Protein AF-0000000085282602 (afdb_homodimer)

Solvent-accessible surface area (backbone atoms only — not comparable to full-atom values): 35270 Å² total; per-residue (Å²): 131,86,87,46,71,57,57,51,51,51,45,49,50,40,38,51,53,19,45,54,51,12,48,53,38,29,76,70,67,74,41,60,41,66,62,37,20,52,52,41,25,52,49,50,42,48,51,49,54,52,49,66,64,36,63,48,91,44,68,67,40,26,33,40,34,30,34,17,44,46,43,70,30,33,54,39,44,49,52,42,34,74,67,36,25,28,26,37,34,19,10,66,45,53,84,35,73,35,34,48,48,46,63,70,74,33,58,92,48,44,42,83,30,56,32,41,54,72,36,67,69,35,41,51,51,39,50,51,51,51,58,67,71,40,60,89,90,58,36,29,35,29,40,34,42,52,42,67,63,70,48,72,39,48,71,79,54,50,48,72,71,61,46,47,51,24,31,42,40,39,32,53,8,40,48,51,46,48,56,70,45,41,66,36,22,46,64,44,41,16,31,40,36,38,56,44,25,47,43,29,60,37,56,40,66,32,33,24,43,31,12,26,19,22,12,14,34,48,24,33,45,49,7,49,27,57,61,29,46,88,56,54,26,48,44,27,36,37,25,41,48,65,44,37,51,44,32,77,74,54,74,53,66,69,53,44,54,51,51,49,48,52,39,58,66,70,48,55,70,67,54,47,64,71,58,38,69,66,48,51,50,50,53,46,48,48,59,46,45,52,35,69,70,15,36,54,76,57,61,56,52,48,50,45,51,48,43,58,71,29,29,68,60,50,59,58,64,41,56,40,55,56,71,70,57,50,51,52,44,47,37,45,53,72,42,58,64,69,57,34,50,50,51,53,53,51,50,50,51,56,53,48,52,50,72,75,93,132,88,86,44,70,57,56,50,52,50,46,49,50,41,38,52,53,18,44,54,52,12,47,52,37,29,75,71,68,75,39,59,42,67,62,37,21,52,53,42,23,53,50,48,43,48,50,49,54,52,48,64,65,35,63,48,89,44,68,67,40,27,34,41,35,32,36,18,43,45,43,70,30,33,54,40,44,48,53,43,36,74,67,36,26,28,27,37,34,19,9,67,45,52,84,35,72,35,32,48,49,47,64,70,73,35,58,94,50,44,42,80,30,56,30,41,54,73,36,66,69,35,42,50,51,40,50,52,52,50,58,68,73,40,61,90,86,58,36,29,34,28,39,34,42,53,42,67,65,70,48,74,38,47,70,78,54,49,48,71,72,61,45,47,51,23,31,42,40,39,32,53,8,40,48,51,46,47,55,71,45,42,66,36,22,46,64,44,40,16,32,39,38,38,56,46,26,45,43,29,60,36,56,41,66,34,33,24,42,31,12,25,20,22,11,15,35,48,24,33,45,49,7,48,26,56,60,29,45,88,56,53,25,47,43,27,35,36,25,40,47,64,43,38,52,42,32,78,72,54,74,52,65,68,51,44,54,50,50,48,49,51,38,56,66,70,48,55,70,68,54,48,63,72,58,36,69,66,47,53,51,50,53,45,50,48,59,48,46,53,36,68,70,14,37,53,75,55,62,56,52,48,50,46,52,48,44,58,71,29,28,68,61,50,59,60,66,40,57,40,54,55,69,70,56,50,53,53,42,48,37,44,52,72,42,59,64,70,57,33,51,50,51,54,52,51,51,50,52,56,52,49,53,50,72,75,94

Sequence (714 aa):
MLWTIDKVVRLMFWGGVSALLATVLSVLGIMSCVLAFTTLWLFTASMYMYTANMKEPVVGKAVVVTGCDSGFGNTLALHLDKLGFKVFAACLHAEGEGAQHLRQEGSINLHVLQMDVTKQDQVDKAAEEVKRLLPKGCGVWGLVNNAGVCTLGPVEWVSLESFRRDPEVNIFGLIAVTKTFLPLVRRAKGRVVNVASVAGRMSARFMGPYCISKYAVEGFSDALRQEMYPFGVDVCILEPGNFANGTFLFATDEKVEQEVETLWAALDDQRKEDYGQLYCKKVEGFKKNFRRKGAKDISPVINAFTEALTQTHPQDRYCPMEPRMYAVAFISNHFPAWVYDGVVRLLAVLLLKKDEVMLWTIDKVVRLMFWGGVSALLATVLSVLGIMSCVLAFTTLWLFTASMYMYTANMKEPVVGKAVVVTGCDSGFGNTLALHLDKLGFKVFAACLHAEGEGAQHLRQEGSINLHVLQMDVTKQDQVDKAAEEVKRLLPKGCGVWGLVNNAGVCTLGPVEWVSLESFRRDPEVNIFGLIAVTKTFLPLVRRAKGRVVNVASVAGRMSARFMGPYCISKYAVEGFSDALRQEMYPFGVDVCILEPGNFANGTFLFATDEKVEQEVETLWAALDDQRKEDYGQLYCKKVEGFKKNFRRKGAKDISPVINAFTEALTQTHPQDRYCPMEPRMYAVAFISNHFPAWVYDGVVRLLAVLLLKKDEV

Structure (mmCIF, N/CA/C/O backbone):
data_AF-0000000085282602-model_v1
#
loop_
_entity.id
_entity.type
_entity.pdbx_description
1 polymer 'Uncharacterized protein'
#
loop_
_atom_site.group_PDB
_atom_site.id
_atom_site.type_symbol
_atom_site.label_atom_id
_atom_site.label_alt_id
_atom_site.label_comp_id
_atom_site.label_asym_id
_atom_site.label_entity_id
_atom_site.label_seq_id
_atom_site.pdbx_PDB_ins_code
_atom_site.Cartn_x
_atom_site.Cartn_y
_atom_site.Cartn_z
_atom_site.occupancy
_atom_site.B_iso_or_equiv
_atom_site.auth_seq_id
_atom_site.auth_comp_id
_atom_site.auth_asym_id
_atom_site.auth_atom_id
_atom_site.pdbx_PDB_model_num
ATOM 1 N N . MET A 1 1 ? -10.195 -19.078 -25.391 1 59.94 1 MET A N 1
ATOM 2 C CA . MET A 1 1 ? -9.633 -18 -24.594 1 59.94 1 MET A CA 1
ATOM 3 C C . MET A 1 1 ? -10.727 -17.219 -23.891 1 59.94 1 MET A C 1
ATOM 5 O O . MET A 1 1 ? -11.758 -16.891 -24.484 1 59.94 1 MET A O 1
ATOM 9 N N . LEU A 1 2 ? -10.562 -17.203 -22.578 1 76.12 2 LEU A N 1
ATOM 10 C CA . LEU A 1 2 ? -11.57 -16.453 -21.828 1 76.12 2 LEU A CA 1
ATOM 11 C C . LEU A 1 2 ? -11.344 -14.961 -21.953 1 76.12 2 LEU A C 1
ATOM 13 O O . LEU A 1 2 ? -10.219 -14.477 -21.781 1 76.12 2 LEU A O 1
ATOM 17 N N . TRP A 1 3 ? -12.32 -14.289 -22.531 1 81.19 3 TRP A N 1
ATOM 18 C CA . TRP A 1 3 ? -12.281 -12.836 -22.656 1 81.19 3 TRP A CA 1
ATOM 19 C C . TRP A 1 3 ? -12.555 -12.164 -21.312 1 81.19 3 TRP A C 1
ATOM 21 O O . TRP A 1 3 ? -13.516 -12.508 -20.625 1 81.19 3 TRP A O 1
ATOM 31 N N . THR A 1 4 ? -11.539 -11.43 -20.875 1 83.38 4 THR A N 1
ATOM 32 C CA . THR A 1 4 ? -11.664 -10.711 -19.609 1 83.38 4 THR A CA 1
ATOM 33 C C . THR A 1 4 ? -11.508 -9.211 -19.812 1 83.38 4 THR A C 1
ATOM 35 O O . THR A 1 4 ? -10.961 -8.773 -20.844 1 83.38 4 THR A O 1
ATOM 38 N N . ILE A 1 5 ? -12.047 -8.453 -18.938 1 82.81 5 ILE A N 1
ATOM 39 C CA . ILE A 1 5 ? -11.891 -7.008 -18.984 1 82.81 5 ILE A CA 1
ATOM 40 C C . ILE A 1 5 ? -10.414 -6.645 -18.953 1 82.81 5 ILE A C 1
ATOM 42 O O . ILE A 1 5 ? -9.984 -5.684 -19.609 1 82.81 5 ILE A O 1
ATOM 46 N N . ASP A 1 6 ? -9.68 -7.387 -18.266 1 84.56 6 ASP A N 1
ATOM 47 C CA . ASP A 1 6 ? -8.234 -7.184 -18.188 1 84.56 6 ASP A CA 1
ATOM 48 C C . ASP A 1 6 ? -7.598 -7.219 -19.578 1 84.56 6 ASP A C 1
ATOM 50 O O . ASP A 1 6 ? -6.734 -6.398 -19.891 1 84.56 6 ASP A O 1
ATOM 54 N N . LYS A 1 7 ? -7.98 -8.125 -20.344 1 87.44 7 LYS A N 1
ATOM 55 C CA . LYS A 1 7 ? -7.438 -8.25 -21.703 1 87.44 7 LYS A CA 1
ATOM 56 C C . LYS A 1 7 ? -7.855 -7.074 -22.578 1 87.44 7 LYS A C 1
ATOM 58 O O . LYS A 1 7 ? -7.07 -6.598 -23.391 1 87.44 7 LYS A O 1
ATOM 63 N N . VAL A 1 8 ? -9.062 -6.641 -22.312 1 87 8 VAL A N 1
ATOM 64 C CA . VAL A 1 8 ? -9.547 -5.484 -23.062 1 87 8 VAL A CA 1
ATOM 65 C C . VAL A 1 8 ? -8.711 -4.258 -22.719 1 87 8 VAL A C 1
ATOM 67 O O . VAL A 1 8 ? -8.289 -3.516 -23.609 1 87 8 VAL A O 1
ATOM 70 N N . VAL A 1 9 ? -8.461 -4.148 -21.516 1 82.94 9 VAL A N 1
ATOM 71 C CA . VAL A 1 9 ? -7.703 -2.992 -21.047 1 82.94 9 VAL A CA 1
ATOM 72 C C . VAL A 1 9 ? -6.285 -3.047 -21.609 1 82.94 9 VAL A C 1
ATOM 74 O O . VAL A 1 9 ? -5.727 -2.02 -22 1 82.94 9 VAL A O 1
ATOM 77 N N . ARG A 1 10 ? -5.742 -4.145 -21.703 1 86.94 10 ARG A N 1
ATOM 78 C CA . ARG A 1 10 ? -4.398 -4.289 -22.25 1 86.94 10 ARG A CA 1
ATOM 79 C C . ARG A 1 10 ? -4.375 -3.992 -23.75 1 86.94 10 ARG A C 1
ATOM 81 O O . ARG A 1 10 ? -3.432 -3.381 -24.25 1 86.94 10 ARG A O 1
ATOM 88 N N . LEU A 1 11 ? -5.375 -4.445 -24.391 1 91.19 11 LEU A N 1
ATOM 89 C CA . LEU A 1 11 ? -5.492 -4.141 -25.812 1 91.19 11 LEU A CA 1
ATOM 90 C C . LEU A 1 11 ? -5.629 -2.641 -26.031 1 91.19 11 LEU A C 1
ATOM 92 O O . LEU A 1 11 ? -5.031 -2.09 -26.969 1 91.19 11 LEU A O 1
ATOM 96 N N . MET A 1 12 ? -6.371 -2.051 -25.203 1 87.56 12 MET A N 1
ATOM 97 C CA . MET A 1 12 ? -6.531 -0.602 -25.281 1 87.56 12 MET A CA 1
ATOM 98 C C . MET A 1 12 ? -5.215 0.11 -25 1 87.56 12 MET A C 1
ATOM 100 O O . MET A 1 12 ? -4.895 1.116 -25.625 1 87.56 12 MET A O 1
ATOM 104 N N . PHE A 1 13 ? -4.52 -0.389 -24.047 1 86.94 13 PHE A N 1
ATOM 105 C CA . PHE A 1 13 ? -3.205 0.162 -23.734 1 86.94 13 PHE A CA 1
ATOM 106 C C . PHE A 1 13 ? -2.297 0.114 -24.953 1 86.94 13 PHE A C 1
ATOM 108 O O . PHE A 1 13 ? -1.677 1.117 -25.312 1 86.94 13 PHE A O 1
ATOM 115 N N . TRP A 1 14 ? -2.27 -0.979 -25.641 1 91.88 14 TRP A N 1
ATOM 116 C CA . TRP A 1 14 ? -1.443 -1.127 -26.844 1 91.88 14 TRP A CA 1
ATOM 117 C C . TRP A 1 14 ? -1.967 -0.253 -27.984 1 91.88 14 TRP A C 1
ATOM 119 O O . TRP A 1 14 ? -1.192 0.218 -28.812 1 91.88 14 TRP A O 1
ATOM 129 N N . GLY A 1 15 ? -3.242 -0.102 -27.938 1 93.25 15 GLY A N 1
ATOM 130 C CA . GLY A 1 15 ? -3.807 0.868 -28.859 1 93.25 15 GLY A CA 1
ATOM 131 C C . GLY A 1 15 ? -3.295 2.277 -28.641 1 93.25 15 GLY A C 1
ATOM 132 O O . GLY A 1 15 ? -2.938 2.975 -29.578 1 93.25 15 GLY A O 1
ATOM 133 N N . GLY A 1 16 ? -3.221 2.631 -27.359 1 89.88 16 GLY A N 1
ATOM 134 C CA . GLY A 1 16 ? -2.686 3.938 -27.016 1 89.88 16 GLY A CA 1
ATOM 135 C C . GLY A 1 16 ? -1.227 4.105 -27.391 1 89.88 16 GLY A C 1
ATOM 136 O O . GLY A 1 16 ? -0.839 5.133 -27.953 1 89.88 16 GLY A O 1
ATOM 137 N N . VAL A 1 17 ? -0.509 3.139 -27.125 1 90 17 VAL A N 1
ATOM 138 C CA . VAL A 1 17 ? 0.91 3.158 -27.453 1 90 17 VAL A CA 1
ATOM 139 C C . VAL A 1 17 ? 1.075 3.254 -28.969 1 90 17 VAL A C 1
ATOM 141 O O . VAL A 1 17 ? 1.899 4.027 -29.469 1 90 17 VAL A O 1
ATOM 144 N N . SER A 1 18 ? 0.29 2.521 -29.703 1 94.62 18 SER A N 1
ATOM 145 C CA . SER A 1 18 ? 0.328 2.527 -31.172 1 94.62 18 SER A CA 1
ATOM 146 C C . SER A 1 18 ? -0.074 3.889 -31.719 1 94.62 18 SER A C 1
ATOM 148 O O . SER A 1 18 ? 0.499 4.355 -32.719 1 94.62 18 SER A O 1
ATOM 150 N N . ALA A 1 19 ? -1.018 4.438 -31.109 1 93 19 ALA A N 1
ATOM 151 C CA . ALA A 1 19 ? -1.469 5.754 -31.547 1 93 19 ALA A CA 1
ATOM 152 C C . ALA A 1 19 ? -0.372 6.801 -31.359 1 93 19 ALA A C 1
ATOM 154 O O . ALA A 1 19 ? -0.155 7.645 -32.25 1 93 19 ALA A O 1
ATOM 155 N N . LEU A 1 20 ? 0.308 6.773 -30.266 1 90.88 20 LEU A N 1
ATOM 156 C CA . LEU A 1 20 ? 1.396 7.707 -29.984 1 90.88 20 LEU A CA 1
ATOM 157 C C . LEU A 1 20 ? 2.533 7.527 -30.984 1 90.88 20 LEU A C 1
ATOM 159 O O . LEU A 1 20 ? 3.043 8.508 -31.531 1 90.88 20 LEU A O 1
ATOM 163 N N . LEU A 1 21 ? 2.891 6.328 -31.172 1 93.56 21 LEU A N 1
ATOM 164 C CA . LEU A 1 21 ? 3.967 6.039 -32.125 1 93.56 21 LEU A CA 1
ATOM 165 C C . LEU A 1 21 ? 3.574 6.438 -33.531 1 93.56 21 LEU A C 1
ATOM 167 O O . LEU A 1 21 ? 4.406 6.934 -34.312 1 93.56 21 LEU A O 1
ATOM 171 N N . ALA A 1 22 ? 2.357 6.172 -33.875 1 95.31 22 ALA A N 1
ATOM 172 C CA . ALA A 1 22 ? 1.849 6.547 -35.188 1 95.31 22 ALA A CA 1
ATOM 173 C C . ALA A 1 22 ? 1.921 8.055 -35.375 1 95.31 22 ALA A C 1
ATOM 175 O O . ALA A 1 22 ? 2.25 8.523 -36.469 1 95.31 22 ALA A O 1
ATOM 176 N N . THR A 1 23 ? 1.625 8.789 -34.344 1 92.06 23 THR A N 1
ATOM 177 C CA . THR A 1 23 ? 1.7 10.242 -34.406 1 92.06 23 THR A CA 1
ATOM 178 C C . THR A 1 23 ? 3.141 10.703 -34.625 1 92.06 23 THR A C 1
ATOM 180 O O . THR A 1 23 ? 3.396 11.594 -35.438 1 92.06 23 THR A O 1
ATOM 183 N N . VAL A 1 24 ? 4.012 10.102 -33.906 1 93.12 24 VAL A N 1
ATOM 184 C CA . VAL A 1 24 ? 5.422 10.445 -34.062 1 93.12 24 VAL A CA 1
ATOM 185 C C . VAL A 1 24 ? 5.891 10.148 -35.469 1 93.12 24 VAL A C 1
ATOM 187 O O . VAL A 1 24 ? 6.555 10.977 -36.094 1 93.12 24 VAL A O 1
ATOM 190 N N . LEU A 1 25 ? 5.547 9.023 -35.969 1 94.81 25 LEU A N 1
ATOM 191 C CA . LEU A 1 25 ? 5.945 8.617 -37.312 1 94.81 25 LEU A CA 1
ATOM 192 C C . LEU A 1 25 ? 5.34 9.547 -38.375 1 94.81 25 LEU A C 1
ATOM 194 O O . LEU A 1 25 ? 5.98 9.852 -39.375 1 94.81 25 LEU A O 1
ATOM 198 N N . SER A 1 26 ? 4.191 9.953 -38.094 1 94.06 26 SER A N 1
ATOM 199 C CA . SER A 1 26 ? 3.506 10.852 -39.031 1 94.06 26 SER A CA 1
ATOM 200 C C . SER A 1 26 ? 4.145 12.234 -39.031 1 94.06 26 SER A C 1
ATOM 202 O O . SER A 1 26 ? 4.355 12.828 -40.094 1 94.06 26 SER A O 1
ATOM 204 N N . VAL A 1 27 ? 4.469 12.742 -37.906 1 92.19 27 VAL A N 1
ATOM 205 C CA . VAL A 1 27 ? 5.09 14.055 -37.781 1 92.19 27 VAL A CA 1
ATOM 206 C C . VAL A 1 27 ? 6.461 14.047 -38.438 1 92.19 27 VAL A C 1
ATOM 208 O O . VAL A 1 27 ? 6.879 15.047 -39.031 1 92.19 27 VAL A O 1
ATOM 211 N N . LEU A 1 28 ? 7.055 12.938 -38.406 1 94.88 28 LEU A N 1
ATOM 212 C CA . LEU A 1 28 ? 8.367 12.789 -39.031 1 94.88 28 LEU A CA 1
ATOM 213 C C . LEU A 1 28 ? 8.227 12.555 -40.531 1 94.88 28 LEU A C 1
ATOM 215 O O . LEU A 1 28 ? 9.227 12.5 -41.25 1 94.88 28 LEU A O 1
ATOM 219 N N . GLY A 1 29 ? 7.062 12.352 -41.062 1 93.25 29 GLY A N 1
ATOM 220 C CA . GLY A 1 29 ? 6.793 12.195 -42.5 1 93.25 29 GLY A CA 1
ATOM 221 C C . GLY A 1 29 ? 7.051 10.789 -43 1 93.25 29 GLY A C 1
ATOM 222 O O . GLY A 1 29 ? 7.242 10.578 -44.188 1 93.25 29 GLY A O 1
ATOM 223 N N . ILE A 1 30 ? 7.027 9.875 -42.125 1 93.69 30 ILE A N 1
ATOM 224 C CA . ILE A 1 30 ? 7.391 8.508 -42.5 1 93.69 30 ILE A CA 1
ATOM 225 C C . ILE A 1 30 ? 6.164 7.77 -43 1 93.69 30 ILE A C 1
ATOM 227 O O . ILE A 1 30 ? 6.25 7.016 -44 1 93.69 30 ILE A O 1
ATOM 231 N N . MET A 1 31 ? 5 7.914 -42.406 1 92.19 31 MET A N 1
ATOM 232 C CA . MET A 1 31 ? 3.773 7.188 -42.719 1 92.19 31 MET A CA 1
ATOM 233 C C . MET A 1 31 ? 2.545 7.977 -42.281 1 92.19 31 MET A C 1
ATOM 235 O O . MET A 1 31 ? 2.607 8.75 -41.312 1 92.19 31 MET A O 1
ATOM 239 N N . SER A 1 32 ? 1.525 7.746 -43.094 1 95.31 32 SER A N 1
ATOM 240 C CA . SER A 1 32 ? 0.297 8.391 -42.625 1 95.31 32 SER A CA 1
ATOM 241 C C . SER A 1 32 ? -0.124 7.859 -41.281 1 95.31 32 SER A C 1
ATOM 243 O O . SER A 1 32 ? 0.089 6.688 -40.969 1 95.31 32 SER A O 1
ATOM 245 N N . CYS A 1 33 ? -0.684 8.672 -40.406 1 93.81 33 CYS A N 1
ATOM 246 C CA . CYS A 1 33 ? -1.033 8.359 -39.031 1 93.81 33 CYS A CA 1
ATOM 247 C C . CYS A 1 33 ? -2.002 7.184 -38.969 1 93.81 3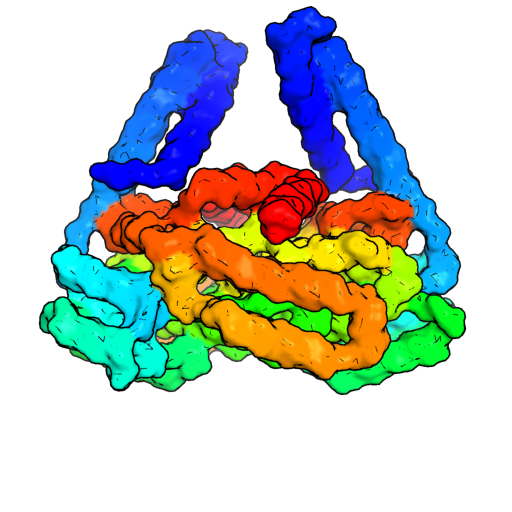3 CYS A C 1
ATOM 249 O O . CYS A 1 33 ? -1.852 6.297 -38.125 1 93.81 33 CYS A O 1
ATOM 251 N N . VAL A 1 34 ? -2.949 7.145 -39.875 1 94.69 34 VAL A N 1
ATOM 252 C CA . VAL A 1 34 ? -3.986 6.117 -39.875 1 94.69 34 VAL A CA 1
ATOM 253 C C . VAL A 1 34 ? -3.373 4.762 -40.219 1 94.69 34 VAL A C 1
ATOM 255 O O . VAL A 1 34 ? -3.654 3.762 -39.562 1 94.69 34 VAL A O 1
ATOM 258 N N . LEU A 1 35 ? -2.611 4.758 -41.25 1 96.12 35 LEU A N 1
ATOM 259 C CA . LEU A 1 35 ? -1.972 3.512 -41.688 1 96.12 35 LEU A CA 1
ATOM 260 C C . LEU A 1 35 ? -1.01 3.016 -40.594 1 96.12 35 LEU A C 1
ATOM 262 O O . LEU A 1 35 ? -0.965 1.818 -40.312 1 96.12 35 LEU A O 1
ATOM 266 N N . ALA A 1 36 ? -0.242 3.93 -40.031 1 96.62 36 ALA A N 1
ATOM 267 C CA . ALA A 1 36 ? 0.705 3.566 -39 1 96.62 36 ALA A CA 1
ATOM 268 C C . ALA A 1 36 ? -0.02 3.027 -37.75 1 96.62 36 ALA A C 1
ATOM 270 O O . ALA A 1 36 ? 0.386 2.014 -37.188 1 96.62 36 ALA A O 1
ATOM 271 N N . PHE A 1 37 ? -1.088 3.66 -37.344 1 97.19 37 PHE A N 1
ATOM 272 C CA . PHE A 1 37 ? -1.839 3.244 -36.156 1 97.19 37 PHE A CA 1
ATOM 273 C C . PHE A 1 37 ? -2.428 1.853 -36.344 1 97.19 37 PHE A C 1
ATOM 275 O O . PHE A 1 37 ? -2.266 0.979 -35.5 1 97.19 37 PHE A O 1
ATOM 282 N N . THR A 1 38 ? -3.066 1.678 -37.5 1 97.25 38 THR A N 1
ATOM 283 C CA . THR A 1 38 ? -3.738 0.407 -37.719 1 97.25 38 THR A CA 1
ATOM 284 C C . THR A 1 38 ? -2.729 -0.736 -37.781 1 97.25 38 THR A C 1
ATOM 286 O O . THR A 1 38 ? -2.963 -1.809 -37.25 1 97.25 38 THR A O 1
ATOM 289 N N . THR A 1 39 ? -1.638 -0.525 -38.469 1 96.88 39 THR A N 1
ATOM 290 C CA . THR A 1 39 ? -0.616 -1.558 -38.594 1 96.88 39 THR A CA 1
ATOM 291 C C . THR A 1 39 ? 0.029 -1.863 -37.25 1 96.88 39 THR A C 1
ATOM 293 O O . THR A 1 39 ? 0.198 -3.029 -36.875 1 96.88 39 THR A O 1
ATOM 296 N N . LEU A 1 40 ? 0.329 -0.812 -36.531 1 97.12 40 LEU A N 1
ATOM 297 C CA . LEU A 1 40 ? 1 -0.988 -35.25 1 97.12 40 LEU A CA 1
ATOM 298 C C . LEU A 1 40 ? 0.065 -1.629 -34.219 1 97.12 40 LEU A C 1
ATOM 300 O O . LEU A 1 40 ? 0.475 -2.514 -33.469 1 97.12 40 LEU A O 1
ATOM 304 N N . TRP A 1 41 ? -1.14 -1.17 -34.219 1 97.44 41 TRP A N 1
ATOM 305 C CA . TRP A 1 41 ? -2.07 -1.714 -33.219 1 97.44 41 TRP A CA 1
ATOM 306 C C . TRP A 1 41 ? -2.414 -3.166 -33.531 1 97.44 41 TRP A C 1
ATOM 308 O O . TRP A 1 41 ? -2.549 -3.992 -32.656 1 97.44 41 TRP A O 1
ATOM 318 N N . LEU A 1 42 ? -2.617 -3.447 -34.812 1 97.38 42 LEU A N 1
ATOM 319 C CA . LEU A 1 42 ? -2.869 -4.832 -35.219 1 97.38 42 LEU A CA 1
ATOM 320 C C . LEU A 1 42 ? -1.7 -5.727 -34.812 1 97.38 42 LEU A C 1
ATOM 322 O O . LEU A 1 42 ? -1.903 -6.848 -34.344 1 97.38 42 LEU A O 1
ATOM 326 N N . PHE A 1 43 ? -0.576 -5.262 -35.031 1 97.12 43 PHE A N 1
ATOM 327 C CA . PHE A 1 43 ? 0.619 -6.035 -34.688 1 97.12 43 PHE A CA 1
ATOM 328 C C . PHE A 1 43 ? 0.734 -6.242 -33.188 1 97.12 43 PHE A C 1
ATOM 330 O O . PHE A 1 43 ? 0.911 -7.371 -32.719 1 97.12 43 PHE A O 1
ATOM 337 N N . THR A 1 44 ? 0.615 -5.141 -32.438 1 95.19 44 THR A N 1
ATOM 338 C CA . THR A 1 44 ? 0.787 -5.234 -30.984 1 95.19 44 THR A CA 1
ATOM 339 C C . THR A 1 44 ? -0.35 -6.035 -30.344 1 95.19 44 THR A C 1
ATOM 341 O O . THR A 1 44 ? -0.128 -6.816 -29.422 1 95.19 44 THR A O 1
ATOM 344 N N . ALA A 1 45 ? -1.499 -5.828 -30.812 1 94.94 45 ALA A N 1
ATOM 345 C CA . ALA A 1 45 ? -2.65 -6.578 -30.312 1 94.94 45 ALA A CA 1
ATOM 346 C C . ALA A 1 45 ? -2.494 -8.07 -30.578 1 94.94 45 ALA A C 1
ATOM 348 O O . ALA A 1 45 ? -2.775 -8.898 -29.719 1 94.94 45 ALA A O 1
ATOM 349 N N . SER A 1 46 ? -2.07 -8.391 -31.797 1 95.31 46 SER A N 1
ATOM 350 C CA . SER A 1 46 ? -1.872 -9.789 -32.156 1 95.31 46 SER A CA 1
ATOM 351 C C . SER A 1 46 ? -0.776 -10.43 -31.328 1 95.31 46 SER A C 1
ATOM 353 O O . SER A 1 46 ? -0.907 -11.578 -30.906 1 95.31 46 SER A O 1
ATOM 355 N N . MET A 1 47 ? 0.214 -9.742 -31.141 1 94.19 47 MET A N 1
ATOM 356 C CA . MET A 1 47 ? 1.312 -10.25 -30.328 1 94.19 47 MET A CA 1
ATOM 357 C C . MET A 1 47 ? 0.858 -10.484 -28.891 1 94.19 47 MET A C 1
ATOM 359 O O . MET A 1 47 ? 1.229 -11.477 -28.266 1 94.19 47 MET A O 1
ATOM 363 N N . TYR A 1 48 ? 0.121 -9.555 -28.359 1 91.88 48 TYR A N 1
ATOM 364 C CA . TYR A 1 48 ? -0.398 -9.695 -27 1 91.88 48 TYR A CA 1
ATOM 365 C C . TYR A 1 48 ? -1.312 -10.906 -26.891 1 91.88 48 TYR A C 1
ATOM 367 O O . TYR A 1 48 ? -1.166 -11.719 -25.969 1 91.88 48 TYR A O 1
ATOM 375 N N . MET A 1 49 ? -2.201 -11.031 -27.828 1 91.69 49 MET A N 1
ATOM 376 C CA . MET A 1 49 ? -3.148 -12.141 -27.781 1 91.69 49 MET A CA 1
ATOM 377 C C . MET A 1 49 ? -2.43 -13.477 -27.938 1 91.69 49 MET A C 1
ATOM 379 O O . MET A 1 49 ? -2.811 -14.469 -27.297 1 91.69 49 MET A O 1
ATOM 383 N N . TYR A 1 50 ? -1.456 -13.453 -28.734 1 93 50 TYR A N 1
ATOM 384 C CA . TYR A 1 50 ? -0.674 -14.664 -28.938 1 93 50 TYR A CA 1
ATOM 385 C C . TYR A 1 50 ? 0.026 -15.078 -27.656 1 93 50 TYR A C 1
ATOM 387 O O . TYR A 1 50 ? -0.103 -16.219 -27.203 1 93 50 TYR A O 1
ATOM 395 N N . THR A 1 51 ? 0.679 -14.172 -27.031 1 91.44 51 THR A N 1
ATOM 396 C CA . THR A 1 51 ? 1.439 -14.469 -25.828 1 91.44 51 THR A CA 1
ATOM 397 C C . THR A 1 51 ? 0.504 -14.789 -24.656 1 91.44 51 THR A C 1
ATOM 399 O O . THR A 1 51 ? 0.801 -15.656 -23.844 1 91.44 51 THR A O 1
ATOM 402 N N . ALA A 1 52 ? -0.556 -14.102 -24.578 1 90.5 52 ALA A N 1
ATOM 403 C CA . ALA A 1 52 ? -1.521 -14.297 -23.5 1 90.5 52 ALA A CA 1
ATOM 404 C C . ALA A 1 52 ? -2.17 -15.672 -23.594 1 90.5 52 ALA A C 1
ATOM 406 O O . ALA A 1 52 ? -2.666 -16.203 -22.594 1 90.5 52 ALA A O 1
ATOM 407 N N . ASN A 1 53 ? -2.117 -16.281 -24.781 1 91.81 53 ASN A N 1
ATOM 408 C CA . ASN A 1 53 ? -2.793 -17.547 -24.969 1 91.81 53 ASN A CA 1
ATOM 409 C C . ASN A 1 53 ? -1.815 -18.719 -24.891 1 91.81 53 ASN A C 1
ATOM 411 O O . ASN A 1 53 ? -2.229 -19.875 -24.891 1 91.81 53 ASN A O 1
ATOM 415 N N . MET A 1 54 ? -0.623 -18.391 -24.812 1 94.69 54 MET A N 1
ATOM 416 C CA . MET A 1 54 ? 0.365 -19.453 -24.641 1 94.69 54 MET A CA 1
ATOM 417 C C . MET A 1 54 ? 0.278 -20.047 -23.234 1 94.69 54 MET A C 1
ATOM 419 O O . MET A 1 54 ? 0.302 -19.328 -22.25 1 94.69 54 MET A O 1
ATOM 423 N N . LYS A 1 55 ? 0.245 -21.422 -23.156 1 95.12 55 LYS A N 1
ATOM 424 C CA . LYS A 1 55 ? 0.091 -22.109 -21.875 1 95.12 55 LYS A CA 1
ATOM 425 C C . LYS A 1 55 ? 1.136 -23.203 -21.703 1 95.12 55 LYS A C 1
ATOM 427 O O . LYS A 1 55 ? 1.592 -23.797 -22.688 1 95.12 55 LYS A O 1
ATOM 432 N N . GLU A 1 56 ? 1.47 -23.438 -20.453 1 93.94 56 GLU A N 1
ATOM 433 C CA . GLU A 1 56 ? 2.359 -24.531 -20.062 1 93.94 56 GLU A CA 1
ATOM 434 C C . GLU A 1 56 ? 1.569 -25.797 -19.75 1 93.94 56 GLU A C 1
ATOM 436 O O . GLU A 1 56 ? 0.449 -25.719 -19.234 1 93.94 56 GLU A O 1
ATOM 441 N N . PRO A 1 57 ? 2.197 -26.953 -20.156 1 94.31 57 PRO A N 1
ATOM 442 C CA . PRO A 1 57 ? 1.584 -28.172 -19.625 1 94.31 57 PRO A CA 1
ATOM 443 C C . PRO A 1 57 ? 1.564 -28.188 -18.094 1 94.31 57 PRO A C 1
ATOM 445 O O . PRO A 1 57 ? 2.533 -27.766 -17.453 1 94.31 57 PRO A O 1
ATOM 448 N N . VAL A 1 58 ? 0.522 -28.672 -17.531 1 93.31 58 VAL A N 1
ATOM 449 C CA . VAL A 1 58 ? 0.366 -28.469 -16.094 1 93.31 58 VAL A CA 1
ATOM 450 C C . VAL A 1 58 ? 0.321 -29.812 -15.375 1 93.31 58 VAL A C 1
ATOM 452 O O . VAL A 1 58 ? 0.494 -29.875 -14.156 1 93.31 58 VAL A O 1
ATOM 455 N N . VAL A 1 59 ? 0.161 -30.859 -16.109 1 92.5 59 VAL A N 1
ATOM 456 C CA . VAL A 1 59 ? -0.034 -32.156 -15.484 1 92.5 59 VAL A CA 1
ATOM 457 C C . VAL A 1 59 ? 1.178 -32.5 -14.617 1 92.5 59 VAL A C 1
ATOM 459 O O . VAL A 1 59 ? 2.314 -32.5 -15.102 1 92.5 59 VAL A O 1
ATOM 462 N N . GLY A 1 60 ? 0.908 -32.75 -13.328 1 92.44 60 GLY A N 1
ATOM 463 C CA . GLY A 1 60 ? 1.941 -33.188 -12.406 1 92.44 60 GLY A CA 1
ATOM 464 C C . GLY A 1 60 ? 2.672 -32.031 -11.734 1 92.44 60 GLY A C 1
ATOM 465 O O . GLY A 1 60 ? 3.406 -32.219 -10.766 1 92.44 60 GLY A O 1
ATOM 466 N N . LYS A 1 61 ? 2.492 -30.844 -12.188 1 97.44 61 LYS A N 1
ATOM 467 C CA . LYS A 1 61 ? 3.119 -29.688 -11.539 1 97.44 61 LYS A CA 1
ATOM 468 C C . LYS A 1 61 ? 2.494 -29.422 -10.18 1 97.44 61 LYS A C 1
ATOM 470 O O . LYS A 1 61 ? 1.274 -29.516 -10.016 1 97.44 61 LYS A O 1
ATOM 475 N N . ALA A 1 62 ? 3.283 -29.141 -9.242 1 98.81 62 ALA A N 1
ATOM 476 C CA . ALA A 1 62 ? 2.83 -28.969 -7.863 1 98.81 62 ALA A CA 1
ATOM 477 C C . ALA A 1 62 ? 2.416 -27.531 -7.594 1 98.81 62 ALA A C 1
ATOM 479 O O . ALA A 1 62 ? 3.109 -26.594 -8 1 98.81 62 ALA A O 1
ATOM 480 N N . VAL A 1 63 ? 1.298 -27.375 -6.938 1 98.94 63 VAL A N 1
ATOM 481 C CA . VAL A 1 63 ? 0.819 -26.047 -6.523 1 98.94 63 VAL A CA 1
ATOM 482 C C . VAL A 1 63 ? 0.422 -26.094 -5.051 1 98.94 63 VAL A C 1
ATOM 484 O O . VAL A 1 63 ? -0.21 -27.047 -4.594 1 98.94 63 VAL A O 1
ATOM 487 N N . VAL A 1 64 ? 0.883 -25.094 -4.273 1 98.94 64 VAL A N 1
ATOM 488 C CA . VAL A 1 64 ? 0.477 -24.906 -2.885 1 98.94 64 VAL A CA 1
ATOM 489 C C . VAL A 1 64 ? -0.48 -23.719 -2.787 1 98.94 64 VAL A C 1
ATOM 491 O O . VAL A 1 64 ? -0.176 -22.625 -3.27 1 98.94 64 VAL A O 1
ATOM 494 N N . VAL A 1 65 ? -1.631 -23.938 -2.209 1 98.94 65 VAL A N 1
ATOM 495 C CA . VAL A 1 65 ? -2.639 -22.891 -2.049 1 98.94 65 VAL A CA 1
ATOM 496 C C . VAL A 1 65 ? -2.963 -22.703 -0.567 1 98.94 65 VAL A C 1
ATOM 498 O O . VAL A 1 65 ? -3.311 -23.672 0.12 1 98.94 65 VAL A O 1
ATOM 501 N N . THR A 1 66 ? -2.828 -21.516 -0.076 1 98.88 66 THR A N 1
ATOM 502 C CA . THR A 1 66 ? -3.213 -21.266 1.309 1 98.88 66 THR A CA 1
ATOM 503 C C . THR A 1 66 ? -4.676 -20.828 1.395 1 98.88 66 THR A C 1
ATOM 505 O O . THR A 1 66 ? -5.234 -20.312 0.429 1 98.88 66 THR A O 1
ATOM 508 N N . GLY A 1 67 ? -5.27 -21.031 2.598 1 97.75 67 GLY A N 1
ATOM 509 C CA . GLY A 1 67 ? -6.633 -20.594 2.838 1 97.75 67 GLY A CA 1
ATOM 510 C C . GLY A 1 67 ? -7.664 -21.406 2.076 1 97.75 67 GLY A C 1
ATOM 511 O O . GLY A 1 67 ? -8.539 -20.844 1.41 1 97.75 67 GLY A O 1
ATOM 512 N N . CYS A 1 68 ? -7.594 -22.688 2.16 1 98.12 68 CYS A N 1
ATOM 513 C CA . CYS A 1 68 ? -8.461 -23.547 1.368 1 98.12 68 CYS A CA 1
ATOM 514 C C . CYS A 1 68 ? -9.656 -24.031 2.189 1 98.12 68 CYS A C 1
ATOM 516 O O . CYS A 1 68 ? -10.367 -24.953 1.785 1 98.12 68 CYS A O 1
ATOM 518 N N . ASP A 1 69 ? -9.898 -23.391 3.348 1 96.12 69 ASP A N 1
ATOM 519 C CA . ASP A 1 69 ? -11.031 -23.781 4.184 1 96.12 69 ASP A CA 1
ATOM 520 C C . ASP A 1 69 ? -12.359 -23.5 3.48 1 96.12 69 ASP A C 1
ATOM 522 O O . ASP A 1 69 ? -13.352 -24.188 3.719 1 96.12 69 ASP A O 1
ATOM 526 N N . SER A 1 70 ? -12.359 -22.422 2.67 1 92.56 70 SER A N 1
ATOM 527 C CA . SER A 1 70 ? -13.57 -21.984 1.987 1 92.56 70 SER A CA 1
ATOM 528 C C . SER A 1 70 ? -13.242 -21.047 0.838 1 92.56 70 SER A C 1
ATOM 530 O O . SER A 1 70 ? -12.078 -20.859 0.486 1 92.56 70 SER A O 1
ATOM 532 N N . GLY A 1 71 ? -14.266 -20.641 0.181 1 92.81 71 GLY A N 1
ATOM 533 C CA . GLY A 1 71 ? -14.172 -19.516 -0.747 1 92.81 71 GLY A CA 1
ATOM 534 C C . GLY A 1 71 ? -13.297 -19.828 -1.953 1 92.81 71 GLY A C 1
ATOM 535 O O . GLY A 1 71 ? -13.438 -20.875 -2.576 1 92.81 71 GLY A O 1
ATOM 536 N N . PHE A 1 72 ? -12.469 -18.844 -2.312 1 96 72 PHE A N 1
ATOM 537 C CA . PHE A 1 72 ? -11.617 -18.938 -3.496 1 96 72 PHE A CA 1
ATOM 538 C C . PHE A 1 72 ? -10.703 -20.156 -3.412 1 96 72 PHE A C 1
ATOM 540 O O . PHE A 1 72 ? -10.586 -20.922 -4.375 1 96 72 PHE A O 1
ATOM 547 N N . GLY A 1 73 ? -10.102 -20.312 -2.211 1 97.69 73 GLY A N 1
ATOM 548 C CA . GLY A 1 73 ? -9.094 -21.344 -2.051 1 97.69 73 GLY A CA 1
ATOM 549 C C . GLY A 1 73 ? -9.641 -22.75 -2.23 1 97.69 73 GLY A C 1
ATOM 550 O O . GLY A 1 73 ? -9.039 -23.578 -2.92 1 97.69 73 GLY A O 1
ATOM 551 N N . ASN A 1 74 ? -10.734 -22.969 -1.585 1 97.62 74 ASN A N 1
ATOM 552 C CA . ASN A 1 74 ? -11.352 -24.281 -1.673 1 97.62 74 ASN A CA 1
ATOM 553 C C . ASN A 1 74 ? -11.742 -24.625 -3.107 1 97.62 74 ASN A C 1
ATOM 555 O O . ASN A 1 74 ? -11.391 -25.688 -3.611 1 97.62 74 ASN A O 1
ATOM 559 N N . THR A 1 75 ? -12.398 -23.719 -3.762 1 97.81 75 THR A N 1
ATOM 560 C CA . THR A 1 75 ? -12.836 -23.891 -5.141 1 97.81 75 THR A CA 1
ATOM 561 C C . THR A 1 75 ? -11.641 -24.031 -6.074 1 97.81 75 THR A C 1
ATOM 563 O O . THR A 1 75 ? -11.633 -24.891 -6.969 1 97.81 75 THR A O 1
ATOM 566 N N . LEU A 1 76 ? -10.648 -23.25 -5.805 1 98.69 76 LEU A N 1
ATOM 567 C CA . LEU A 1 76 ? -9.453 -23.266 -6.637 1 98.69 76 LEU A CA 1
ATOM 568 C C . LEU A 1 76 ? -8.734 -24.609 -6.52 1 98.69 76 LEU A C 1
ATOM 570 O O . LEU A 1 76 ? -8.281 -25.172 -7.52 1 98.69 76 LEU A O 1
ATOM 574 N N . ALA A 1 77 ? -8.586 -25.094 -5.301 1 98.88 77 ALA A N 1
ATOM 575 C CA . ALA A 1 77 ? -7.891 -26.344 -5.074 1 98.88 77 ALA A CA 1
ATOM 576 C C . ALA A 1 77 ? -8.516 -27.484 -5.887 1 98.88 77 ALA A C 1
ATOM 578 O O . ALA A 1 77 ? -7.812 -28.219 -6.574 1 98.88 77 ALA A O 1
ATOM 579 N N . LEU A 1 78 ? -9.797 -27.594 -5.867 1 98.81 78 LEU A N 1
ATOM 580 C CA . LEU A 1 78 ? -10.492 -28.641 -6.602 1 98.81 78 LEU A CA 1
ATOM 581 C C . LEU A 1 78 ? -10.375 -28.422 -8.109 1 98.81 78 LEU A C 1
ATOM 583 O O . LEU A 1 78 ? -10.203 -29.375 -8.867 1 98.81 78 LEU A O 1
ATOM 587 N N . HIS A 1 79 ? -10.508 -27.156 -8.5 1 98.75 79 HIS A N 1
ATOM 588 C CA . HIS A 1 79 ? -10.398 -26.812 -9.914 1 98.75 79 HIS A CA 1
ATOM 589 C C . HIS A 1 79 ? -9.031 -27.203 -10.469 1 98.75 79 HIS A C 1
ATOM 591 O O . HIS A 1 79 ? -8.938 -27.812 -11.539 1 98.75 79 HIS A O 1
ATOM 597 N N . LEU A 1 80 ? -7.969 -26.859 -9.758 1 98.81 80 LEU A N 1
ATOM 598 C CA . LEU A 1 80 ? -6.613 -27.188 -10.188 1 98.81 80 LEU A CA 1
ATOM 599 C C . LEU A 1 80 ? -6.387 -28.703 -10.188 1 98.81 80 LEU A C 1
ATOM 601 O O . LEU A 1 80 ? -5.68 -29.219 -11.047 1 98.81 80 LEU A O 1
ATOM 605 N N . ASP A 1 81 ? -6.953 -29.328 -9.234 1 98.81 81 ASP A N 1
ATOM 606 C CA . ASP A 1 81 ? -6.891 -30.781 -9.172 1 98.81 81 ASP A CA 1
ATOM 607 C C . ASP A 1 81 ? -7.48 -31.406 -10.438 1 98.81 81 ASP A C 1
ATOM 609 O O . ASP A 1 81 ? -6.883 -32.312 -11.023 1 98.81 81 ASP A O 1
ATOM 613 N N . LYS A 1 82 ? -8.586 -30.922 -10.867 1 98.31 82 LYS A N 1
ATOM 614 C CA . LYS A 1 82 ? -9.258 -31.406 -12.07 1 98.31 82 LYS A CA 1
ATOM 615 C C . LYS A 1 82 ? -8.43 -31.141 -13.32 1 98.31 82 LYS A C 1
ATOM 617 O O . LYS A 1 82 ? -8.484 -31.906 -14.289 1 98.31 82 LYS A O 1
ATOM 622 N N . LEU A 1 83 ? -7.637 -30.078 -13.305 1 97.88 83 LEU A N 1
ATOM 623 C CA . LEU A 1 83 ? -6.801 -29.734 -14.445 1 97.88 83 LEU A CA 1
ATOM 624 C C . LEU A 1 83 ? -5.562 -30.625 -14.516 1 97.88 83 LEU A C 1
ATOM 626 O O . LEU A 1 83 ? -4.844 -30.609 -15.516 1 97.88 83 LEU A O 1
ATOM 630 N N . GLY A 1 84 ? -5.262 -31.328 -13.383 1 98 84 GLY A N 1
ATOM 631 C CA . GLY A 1 84 ? -4.172 -32.281 -13.414 1 98 84 GLY A CA 1
ATOM 632 C C . GLY A 1 84 ? -2.988 -31.891 -12.555 1 98 84 GLY A C 1
ATOM 633 O O . GLY A 1 84 ? -1.984 -32.594 -12.5 1 98 84 GLY A O 1
ATOM 634 N N . PHE A 1 85 ? -3.076 -30.797 -11.828 1 98.56 85 PHE A N 1
ATOM 635 C CA . PHE A 1 85 ? -2.01 -30.391 -10.922 1 98.56 85 PHE A CA 1
ATOM 636 C C . PHE A 1 85 ? -1.912 -31.344 -9.742 1 98.56 85 PHE A C 1
ATOM 638 O O . PHE A 1 85 ? -2.893 -32 -9.383 1 98.56 85 PHE A O 1
ATOM 645 N N . LYS A 1 86 ? -0.747 -31.453 -9.18 1 98.62 86 LYS A N 1
ATOM 646 C CA . LYS A 1 86 ? -0.619 -31.922 -7.801 1 98.62 86 LYS A CA 1
ATOM 647 C C . LYS A 1 86 ? -0.869 -30.797 -6.805 1 98.62 86 LYS A C 1
ATOM 649 O O . LYS A 1 86 ? -0.035 -29.906 -6.652 1 98.62 86 LYS A O 1
ATOM 654 N N . VAL A 1 87 ? -1.948 -30.891 -6.098 1 98.88 87 VAL A N 1
ATOM 655 C CA . VAL A 1 87 ? -2.4 -29.75 -5.328 1 98.88 87 VAL A CA 1
ATOM 656 C C . VAL A 1 87 ? -2.152 -29.984 -3.84 1 98.88 87 VAL A C 1
ATOM 658 O O . VAL A 1 87 ? -2.527 -31.031 -3.303 1 98.88 87 VAL A O 1
ATOM 661 N N . PHE A 1 88 ? -1.455 -29.109 -3.223 1 98.94 88 PHE A N 1
ATOM 662 C CA . PHE A 1 88 ? -1.346 -29.031 -1.771 1 98.94 88 PHE A CA 1
ATOM 663 C C . PHE A 1 88 ? -2.234 -27.938 -1.211 1 98.94 88 PHE A C 1
ATOM 665 O O . PHE A 1 88 ? -1.891 -26.75 -1.293 1 98.94 88 PHE A O 1
ATOM 672 N N . ALA A 1 89 ? -3.373 -28.344 -0.638 1 98.94 89 ALA A N 1
ATOM 673 C CA . ALA A 1 89 ? -4.379 -27.406 -0.127 1 98.94 89 ALA A CA 1
ATOM 674 C C . ALA A 1 89 ? -4.199 -27.172 1.369 1 98.94 89 ALA A C 1
ATOM 676 O O . ALA A 1 89 ? -4.543 -28.031 2.186 1 98.94 89 ALA A O 1
ATOM 677 N N . ALA A 1 90 ? -3.711 -26.031 1.729 1 98.88 90 ALA A N 1
ATOM 678 C CA . ALA A 1 90 ? -3.477 -25.703 3.133 1 98.88 90 ALA A CA 1
ATOM 679 C C . ALA A 1 90 ? -4.723 -25.094 3.77 1 98.88 90 ALA A C 1
ATOM 681 O O . ALA A 1 90 ? -5.258 -24.094 3.275 1 98.88 90 ALA A O 1
ATOM 682 N N . CYS A 1 91 ? -5.141 -25.688 4.84 1 98.56 91 CYS A N 1
ATOM 683 C CA . CYS A 1 91 ? -6.316 -25.234 5.578 1 98.56 91 CYS A CA 1
ATOM 684 C C . CYS A 1 91 ? -5.941 -24.781 6.984 1 98.56 91 CYS A C 1
ATOM 686 O O . CYS A 1 91 ? -5.059 -25.375 7.613 1 98.56 91 CYS A O 1
ATOM 688 N N . LEU A 1 92 ? -6.617 -23.719 7.391 1 97.88 92 LEU A N 1
ATOM 689 C CA . LEU A 1 92 ? -6.488 -23.297 8.781 1 97.88 92 LEU A CA 1
ATOM 690 C C . LEU A 1 92 ? -6.973 -24.406 9.727 1 97.88 92 LEU A C 1
ATOM 692 O O . LEU A 1 92 ? -6.375 -24.625 10.781 1 97.88 92 LEU A O 1
ATOM 696 N N . HIS A 1 93 ? -8.094 -24.984 9.312 1 97 93 HIS A N 1
ATOM 697 C CA . HIS A 1 93 ? -8.656 -26.125 10.047 1 97 93 HIS A CA 1
ATOM 698 C C . HIS A 1 93 ? -8.703 -27.375 9.18 1 97 93 HIS A C 1
ATOM 700 O O . HIS A 1 93 ? -9.711 -27.641 8.516 1 97 93 HIS A O 1
ATOM 706 N N . ALA A 1 94 ? -7.688 -28.172 9.297 1 96.81 94 ALA A N 1
ATOM 707 C CA . ALA A 1 94 ? -7.539 -29.344 8.43 1 96.81 94 ALA A CA 1
ATOM 708 C C . ALA A 1 94 ? -8.594 -30.406 8.742 1 96.81 94 ALA A C 1
ATOM 710 O O . ALA A 1 94 ? -8.812 -31.328 7.957 1 96.81 94 ALA A O 1
ATOM 711 N N . GLU A 1 95 ? -9.234 -30.266 9.828 1 97 95 GLU A N 1
ATOM 712 C CA . GLU A 1 95 ? -10.289 -31.219 10.188 1 97 95 GLU A CA 1
ATOM 713 C C . GLU A 1 95 ? -11.672 -30.594 9.992 1 97 95 GLU A C 1
ATOM 715 O O . GLU A 1 95 ? -12.68 -31.188 10.359 1 97 95 GLU A O 1
ATOM 720 N N . GLY A 1 96 ? -11.695 -29.391 9.523 1 96.75 96 GLY A N 1
ATOM 721 C CA . GLY A 1 96 ? -12.961 -28.688 9.336 1 96.75 96 GLY A CA 1
ATOM 722 C C . GLY A 1 96 ? -13.719 -29.141 8.102 1 96.75 96 GLY A C 1
ATOM 723 O O . GLY A 1 96 ? -13.258 -30.016 7.367 1 96.75 96 GLY A O 1
ATOM 724 N N . GLU A 1 97 ? -14.883 -28.562 7.898 1 96.06 97 GLU A N 1
ATOM 725 C CA . GLU A 1 97 ? -15.789 -28.938 6.824 1 96.06 97 GLU A CA 1
ATOM 726 C C . GLU A 1 97 ? -15.156 -28.719 5.457 1 96.06 97 GLU A C 1
ATOM 728 O O . GLU A 1 97 ? -15.297 -29.547 4.551 1 96.06 97 GLU A O 1
ATOM 733 N N . GLY A 1 98 ? -14.469 -27.625 5.309 1 96.25 98 GLY A N 1
ATOM 734 C CA . GLY A 1 98 ? -13.828 -27.328 4.043 1 96.25 98 GLY A CA 1
ATOM 735 C C . GLY A 1 98 ? -12.75 -28.328 3.666 1 96.25 98 GLY A C 1
ATOM 736 O O . GLY A 1 98 ? -12.664 -28.75 2.51 1 96.25 98 GLY A O 1
ATOM 737 N N . ALA A 1 99 ? -11.984 -28.719 4.609 1 98.19 99 ALA A N 1
ATOM 738 C CA . ALA A 1 99 ? -10.938 -29.703 4.398 1 98.19 99 ALA A CA 1
ATOM 739 C C . ALA A 1 99 ? -11.531 -31.062 4.043 1 98.19 99 ALA A C 1
ATOM 741 O O . ALA A 1 99 ? -11.008 -31.766 3.174 1 98.19 99 ALA A O 1
ATOM 742 N N . GLN A 1 100 ? -12.555 -31.422 4.711 1 98.19 100 GLN A N 1
ATOM 743 C CA . GLN A 1 100 ? -13.219 -32.688 4.43 1 98.19 100 GLN A CA 1
ATOM 744 C C . GLN A 1 100 ? -13.773 -32.719 3.006 1 98.19 100 GLN A C 1
ATOM 746 O O . GLN A 1 100 ? -13.688 -33.719 2.322 1 98.19 100 GLN A O 1
ATOM 751 N N . HIS A 1 101 ? -14.352 -31.578 2.656 1 98.25 101 HIS A N 1
ATOM 752 C CA . HIS A 1 101 ? -14.867 -31.469 1.301 1 98.25 101 HIS A CA 1
ATOM 753 C C . HIS A 1 101 ? -13.773 -31.703 0.266 1 98.25 101 HIS A C 1
ATOM 755 O O . HIS A 1 101 ? -14 -32.406 -0.733 1 98.25 101 HIS A O 1
ATOM 761 N N . LEU A 1 102 ? -12.641 -31.172 0.511 1 98.69 102 LEU A N 1
ATOM 762 C CA . LEU A 1 102 ? -11.5 -31.344 -0.379 1 98.69 102 LEU A CA 1
ATOM 763 C C . LEU A 1 102 ? -11.086 -32.812 -0.462 1 98.69 102 LEU A C 1
ATOM 765 O O . LEU A 1 102 ? -10.797 -33.312 -1.548 1 98.69 102 LEU A O 1
ATOM 769 N N . ARG A 1 103 ? -11.062 -33.5 0.631 1 98.31 103 ARG A N 1
ATOM 770 C CA . ARG A 1 103 ? -10.664 -34.906 0.663 1 98.31 103 ARG A CA 1
ATOM 771 C C . ARG A 1 103 ? -11.68 -35.781 -0.072 1 98.31 103 ARG A C 1
ATOM 773 O O . ARG A 1 103 ? -11.312 -36.75 -0.717 1 98.31 103 ARG A O 1
ATOM 780 N N . GLN A 1 104 ? -12.883 -35.406 0.046 1 98.31 104 GLN A N 1
ATOM 781 C CA . GLN A 1 104 ? -13.961 -36.188 -0.546 1 98.31 104 GLN A CA 1
ATOM 782 C C . GLN A 1 104 ? -14.016 -36 -2.059 1 98.31 104 GLN A C 1
ATOM 784 O O . GLN A 1 104 ? -14.203 -36.938 -2.809 1 98.31 104 GLN A O 1
ATOM 789 N N . GLU A 1 105 ? -13.875 -34.781 -2.471 1 98.5 105 GLU A N 1
ATOM 790 C CA . GLU A 1 105 ? -14.102 -34.438 -3.875 1 98.5 105 GLU A CA 1
ATOM 791 C C . GLU A 1 105 ? -12.789 -34.469 -4.66 1 98.5 105 GLU A C 1
ATOM 793 O O . GLU A 1 105 ? -12.797 -34.531 -5.891 1 98.5 105 GLU A O 1
ATOM 798 N N . GLY A 1 106 ? -11.68 -34.406 -3.932 1 98.38 106 GLY A N 1
ATOM 799 C CA . GLY A 1 106 ? -10.383 -34.344 -4.594 1 98.38 106 GLY A CA 1
ATOM 800 C C . GLY A 1 106 ? -9.875 -35.688 -5.027 1 98.38 106 GLY A C 1
ATOM 801 O O . GLY A 1 106 ? -10.328 -36.719 -4.523 1 98.38 106 GLY A O 1
ATOM 802 N N . SER A 1 107 ? -9.031 -35.688 -5.992 1 98 107 SER A N 1
ATOM 803 C CA . SER A 1 107 ? -8.352 -36.906 -6.418 1 98 107 SER A CA 1
ATOM 804 C C . SER A 1 107 ? -7.207 -37.25 -5.477 1 98 107 SER A C 1
ATOM 806 O O . SER A 1 107 ? -7.023 -36.594 -4.445 1 98 107 SER A O 1
ATOM 808 N N . ILE A 1 108 ? -6.441 -38.25 -5.828 1 97 108 ILE A N 1
ATOM 809 C CA . ILE A 1 108 ? -5.305 -38.688 -5.039 1 97 108 ILE A CA 1
ATOM 810 C C . ILE A 1 108 ? -4.191 -37.656 -5.098 1 97 108 ILE A C 1
ATOM 812 O O . ILE A 1 108 ? -3.301 -37.625 -4.246 1 97 108 ILE A O 1
ATOM 816 N N . ASN A 1 109 ? -4.254 -36.781 -6.07 1 97.62 109 ASN A N 1
ATOM 817 C CA . ASN A 1 109 ? -3.221 -35.75 -6.258 1 97.62 109 ASN A CA 1
ATOM 818 C C . ASN A 1 109 ? -3.504 -34.5 -5.43 1 97.62 109 ASN A C 1
ATOM 820 O O . ASN A 1 109 ? -2.721 -33.562 -5.449 1 97.62 109 ASN A O 1
ATOM 824 N N . LEU A 1 110 ? -4.594 -34.469 -4.742 1 98.69 110 LEU A N 1
ATOM 825 C CA . LEU A 1 110 ? -4.91 -33.344 -3.852 1 98.69 110 LEU A CA 1
ATOM 826 C C . LEU A 1 110 ? -4.625 -33.719 -2.4 1 98.69 110 LEU A C 1
ATOM 828 O O . LEU A 1 110 ? -5.188 -34.688 -1.878 1 98.69 110 LEU A O 1
ATOM 832 N N . HIS A 1 111 ? -3.758 -33 -1.769 1 98.69 111 HIS A N 1
ATOM 833 C CA . HIS A 1 111 ? -3.342 -33.25 -0.39 1 98.69 111 HIS A CA 1
ATOM 834 C C . HIS A 1 111 ? -3.734 -32.062 0.508 1 98.69 111 HIS A C 1
ATOM 836 O O . HIS A 1 111 ? -3.361 -30.938 0.243 1 98.69 111 HIS A O 1
ATOM 842 N N . VAL A 1 112 ? -4.43 -32.375 1.564 1 98.75 112 VAL A N 1
ATOM 843 C CA . VAL A 1 112 ? -4.816 -31.359 2.525 1 98.75 112 VAL A CA 1
ATOM 844 C C . VAL A 1 112 ? -3.721 -31.203 3.58 1 98.75 112 VAL A C 1
ATOM 846 O O . VAL A 1 112 ? -3.23 -32.188 4.125 1 98.75 112 VAL A O 1
ATOM 849 N N . LEU A 1 113 ? -3.312 -29.938 3.844 1 98.69 113 LEU A N 1
ATOM 850 C CA . LEU A 1 113 ? -2.301 -29.609 4.84 1 98.69 113 LEU A CA 1
ATOM 851 C C . LEU A 1 113 ? -2.895 -28.75 5.953 1 98.69 113 LEU A C 1
ATOM 853 O O . LEU A 1 113 ? -3.73 -27.891 5.695 1 98.69 113 LEU A O 1
ATOM 857 N N . GLN A 1 114 ? -2.461 -29.031 7.18 1 98.69 114 GLN A N 1
ATOM 858 C CA . GLN A 1 114 ? -2.705 -28.094 8.273 1 98.69 114 GLN A CA 1
ATOM 859 C C . GLN A 1 114 ? -1.718 -26.922 8.227 1 98.69 114 GLN A C 1
ATOM 861 O O . GLN A 1 114 ? -0.506 -27.125 8.328 1 98.69 114 GLN A O 1
ATOM 866 N N . MET A 1 115 ? -2.271 -25.672 8.109 1 98.75 115 MET A N 1
ATOM 867 C CA . MET A 1 115 ? -1.346 -24.531 8.07 1 98.75 115 MET A CA 1
ATOM 868 C C . MET A 1 115 ? -2.045 -23.25 8.477 1 98.75 115 MET A C 1
ATOM 870 O O . MET A 1 115 ? -2.816 -22.688 7.699 1 98.75 115 MET A O 1
ATOM 874 N N . ASP A 1 116 ? -1.771 -22.828 9.664 1 98.81 116 ASP A N 1
ATOM 875 C CA . ASP A 1 116 ? -2.002 -21.438 10.039 1 98.81 116 ASP A CA 1
ATOM 876 C C . ASP A 1 116 ? -0.841 -20.547 9.594 1 98.81 116 ASP A C 1
ATOM 878 O O . ASP A 1 116 ? 0.259 -20.625 10.148 1 98.81 116 ASP A O 1
ATOM 882 N N . VAL A 1 117 ? -1.125 -19.703 8.633 1 98.81 117 VAL A N 1
ATOM 883 C CA . VAL A 1 117 ? -0.048 -18.938 8 1 98.81 117 VAL A CA 1
ATOM 884 C C . VAL A 1 117 ? 0.59 -18 9.031 1 98.81 117 VAL A C 1
ATOM 886 O O . VAL A 1 117 ? 1.68 -17.469 8.797 1 98.81 117 VAL A O 1
ATOM 889 N N . THR A 1 118 ? -0.074 -17.719 10.188 1 98.44 118 THR A N 1
ATOM 890 C CA . THR A 1 118 ? 0.452 -16.828 11.211 1 98.44 118 THR A CA 1
ATOM 891 C C . THR A 1 118 ? 1.347 -17.578 12.188 1 98.44 118 THR A C 1
ATOM 893 O O . THR A 1 118 ? 1.903 -16.984 13.109 1 98.44 118 THR A O 1
ATOM 896 N N . LYS A 1 119 ? 1.423 -18.844 12.055 1 98.75 119 LYS A N 1
ATOM 897 C CA . LYS A 1 119 ? 2.262 -19.688 12.906 1 98.75 119 LYS A CA 1
ATOM 898 C C . LYS A 1 119 ? 3.41 -20.297 12.117 1 98.75 119 LYS A C 1
ATOM 900 O O . LYS A 1 119 ? 3.213 -21.266 11.383 1 98.75 119 LYS A O 1
ATOM 905 N N . GLN A 1 120 ? 4.586 -19.875 12.398 1 98.25 120 GLN A N 1
ATOM 906 C CA . GLN A 1 120 ? 5.75 -20.297 11.625 1 98.25 120 GLN A CA 1
ATOM 907 C C . GLN A 1 120 ? 5.977 -21.797 11.719 1 98.25 120 GLN A C 1
ATOM 909 O O . GLN A 1 120 ? 6.402 -22.422 10.75 1 98.25 120 GLN A O 1
ATOM 914 N N . ASP A 1 121 ? 5.719 -22.359 12.844 1 98.38 121 ASP A N 1
ATOM 915 C CA . ASP A 1 121 ? 5.934 -23.797 13.016 1 98.38 121 ASP A CA 1
ATOM 916 C C . ASP A 1 121 ? 5.031 -24.594 12.086 1 98.38 121 ASP A C 1
ATOM 918 O O . ASP A 1 121 ? 5.461 -25.609 11.523 1 98.38 121 ASP A O 1
ATOM 922 N N . GLN A 1 122 ? 3.809 -24.172 11.914 1 98.81 122 GLN A N 1
ATOM 923 C CA . GLN A 1 122 ? 2.898 -24.875 11.016 1 98.81 122 GLN A CA 1
ATOM 924 C C . GLN A 1 122 ? 3.305 -24.672 9.555 1 98.81 122 GLN A C 1
ATOM 926 O O . GLN A 1 122 ? 3.188 -25.594 8.742 1 98.81 122 GLN A O 1
ATOM 931 N N . VAL A 1 123 ? 3.773 -23.516 9.234 1 98.81 123 VAL A N 1
ATOM 932 C CA . VAL A 1 123 ? 4.246 -23.234 7.879 1 98.81 123 VAL A CA 1
ATOM 933 C C . VAL A 1 123 ? 5.434 -24.141 7.555 1 98.81 123 VAL A C 1
ATOM 935 O O . VAL A 1 123 ? 5.488 -24.734 6.477 1 98.81 123 VAL A O 1
ATOM 938 N N . ASP A 1 124 ? 6.336 -24.266 8.5 1 98.44 124 ASP A N 1
ATOM 939 C CA . ASP A 1 124 ? 7.516 -25.109 8.305 1 98.44 124 ASP A CA 1
ATOM 940 C C . ASP A 1 124 ? 7.125 -26.578 8.133 1 98.44 124 ASP A C 1
ATOM 942 O O . ASP A 1 124 ? 7.652 -27.266 7.262 1 98.44 124 ASP A O 1
ATOM 946 N N . LYS A 1 125 ? 6.258 -27 8.953 1 98.69 125 LYS A N 1
ATOM 947 C CA . LYS A 1 125 ? 5.812 -28.391 8.875 1 98.69 125 LYS A CA 1
ATOM 948 C C . LYS A 1 125 ? 5.133 -28.672 7.539 1 98.69 125 LYS A C 1
ATOM 950 O O . LYS A 1 125 ? 5.332 -29.75 6.953 1 98.69 125 LYS A O 1
ATOM 955 N N . ALA A 1 126 ? 4.328 -27.766 7.117 1 98.81 126 ALA A N 1
ATOM 956 C CA . ALA A 1 126 ? 3.668 -27.922 5.82 1 98.81 126 ALA A CA 1
ATOM 957 C C . ALA A 1 126 ? 4.688 -28.016 4.691 1 98.81 126 ALA A C 1
ATOM 959 O O . ALA A 1 126 ? 4.547 -28.828 3.783 1 98.81 126 ALA A O 1
ATOM 960 N N . ALA A 1 127 ? 5.688 -27.188 4.723 1 98.5 127 ALA A N 1
ATOM 961 C CA . ALA A 1 127 ? 6.727 -27.203 3.695 1 98.5 127 ALA A CA 1
ATOM 962 C C . ALA A 1 127 ? 7.469 -28.531 3.686 1 98.5 127 ALA A C 1
ATOM 964 O O . ALA A 1 127 ? 7.793 -29.062 2.619 1 98.5 127 ALA A O 1
ATOM 965 N N . GLU A 1 128 ? 7.715 -29.016 4.848 1 98 128 GLU A N 1
ATOM 966 C CA . GLU A 1 128 ? 8.383 -30.312 4.953 1 98 128 GLU A CA 1
ATOM 967 C C . GLU A 1 128 ? 7.52 -31.422 4.363 1 98 128 GLU A C 1
ATOM 969 O O . GLU A 1 128 ? 8.031 -32.312 3.693 1 98 128 GLU A O 1
ATOM 974 N N . GLU A 1 129 ? 6.277 -31.344 4.641 1 98.31 129 GLU A N 1
ATOM 975 C CA . GLU A 1 129 ? 5.363 -32.344 4.098 1 98.31 129 GLU A CA 1
ATOM 976 C C . GLU A 1 129 ? 5.309 -32.281 2.574 1 98.31 129 GLU A C 1
ATOM 978 O O . GLU A 1 129 ? 5.297 -33.312 1.899 1 98.31 129 GLU A O 1
ATOM 983 N N . VAL A 1 130 ? 5.262 -31.094 2.045 1 98.56 130 VAL A N 1
ATOM 984 C CA . VAL A 1 130 ? 5.254 -30.906 0.599 1 98.56 130 VAL A CA 1
ATOM 985 C C . VAL A 1 130 ? 6.531 -31.5 -0.004 1 98.56 130 VAL A C 1
ATOM 987 O O . VAL A 1 130 ? 6.473 -32.25 -0.989 1 98.56 130 VAL A O 1
ATOM 990 N N . LYS A 1 131 ? 7.633 -31.203 0.618 1 96.88 131 LYS A N 1
ATOM 991 C CA . LYS A 1 131 ? 8.922 -31.703 0.141 1 96.88 131 LYS A CA 1
ATOM 992 C C . LYS A 1 131 ? 8.938 -33.219 0.119 1 96.88 131 LYS A C 1
ATOM 994 O O . LYS A 1 131 ? 9.469 -33.844 -0.814 1 96.88 131 LYS A O 1
ATOM 999 N N . ARG A 1 132 ? 8.352 -33.781 1.09 1 96.94 132 ARG A N 1
ATOM 1000 C CA . ARG A 1 132 ? 8.328 -35.219 1.212 1 96.94 132 ARG A CA 1
ATOM 1001 C C . ARG A 1 132 ? 7.48 -35.844 0.111 1 96.94 132 ARG A C 1
ATOM 1003 O O . ARG A 1 132 ? 7.793 -36.938 -0.377 1 96.94 132 ARG A O 1
ATOM 1010 N N . LEU A 1 133 ? 6.465 -35.188 -0.278 1 97.06 133 LEU A N 1
ATOM 1011 C CA . LEU A 1 133 ? 5.496 -35.75 -1.209 1 97.06 133 LEU A CA 1
ATOM 1012 C C . LEU A 1 133 ? 5.891 -35.469 -2.652 1 97.06 133 LEU A C 1
ATOM 1014 O O . LEU A 1 133 ? 5.355 -36.062 -3.584 1 97.06 133 LEU A O 1
ATOM 1018 N N . LEU A 1 134 ? 6.809 -34.562 -2.809 1 97 134 LEU A N 1
ATOM 1019 C CA . LEU A 1 134 ? 7.285 -34.25 -4.148 1 97 134 LEU A CA 1
ATOM 1020 C C . LEU A 1 134 ? 8.344 -35.25 -4.605 1 97 134 LEU A C 1
ATOM 1022 O O . LEU A 1 134 ? 9.117 -35.75 -3.789 1 97 134 LEU A O 1
ATOM 1026 N N . PRO A 1 135 ? 8.344 -35.594 -5.938 1 93.75 135 PRO A N 1
ATOM 1027 C CA . PRO A 1 135 ? 9.469 -36.375 -6.441 1 93.75 135 PRO A CA 1
ATOM 1028 C C . PRO A 1 135 ? 10.812 -35.688 -6.223 1 93.75 135 PRO A C 1
ATOM 1030 O O . PRO A 1 135 ? 10.883 -34.469 -6.188 1 93.75 135 PRO A O 1
ATOM 1033 N N . LYS A 1 136 ? 11.805 -36.5 -6.18 1 90.75 136 LYS A N 1
ATOM 1034 C CA . LYS A 1 136 ? 13.141 -35.969 -5.945 1 90.75 136 LYS A CA 1
ATOM 1035 C C . LYS A 1 136 ? 13.539 -34.969 -7.035 1 90.75 136 LYS A C 1
ATOM 1037 O O . LYS A 1 136 ? 13.344 -35.25 -8.227 1 90.75 136 LYS A O 1
ATOM 1042 N N . GLY A 1 137 ? 14 -33.812 -6.605 1 89.62 137 GLY A N 1
ATOM 1043 C CA . GLY A 1 137 ? 14.492 -32.812 -7.527 1 89.62 137 GLY A CA 1
ATOM 1044 C C . GLY A 1 137 ? 13.398 -31.875 -8.031 1 89.62 137 GLY A C 1
ATOM 1045 O O . GLY A 1 137 ? 13.688 -30.859 -8.68 1 89.62 137 GLY A O 1
ATOM 1046 N N . CYS A 1 138 ? 12.156 -32.188 -7.754 1 94.06 138 CYS A N 1
ATOM 1047 C CA . CYS A 1 138 ? 11.055 -31.344 -8.203 1 94.06 138 CYS A CA 1
ATOM 1048 C C . CYS A 1 138 ? 10.766 -30.25 -7.191 1 94.06 138 CYS A C 1
ATOM 1050 O O . CYS A 1 138 ? 11.125 -30.359 -6.02 1 94.06 138 CYS A O 1
ATOM 1052 N N . GLY A 1 139 ? 10.297 -29.188 -7.676 1 97.44 139 GLY A N 1
ATOM 1053 C CA . GLY A 1 139 ? 9.906 -28.062 -6.836 1 97.44 139 GLY A CA 1
ATOM 1054 C C . GLY A 1 139 ? 8.43 -27.734 -6.914 1 97.44 139 GLY A C 1
ATOM 1055 O O . GLY A 1 139 ? 7.613 -28.609 -7.223 1 97.44 139 GLY A O 1
ATOM 1056 N N . VAL A 1 140 ? 8.117 -26.578 -6.465 1 98.62 140 VAL A N 1
ATOM 1057 C CA . VAL A 1 140 ? 6.746 -26.094 -6.469 1 98.62 140 VAL A CA 1
ATOM 1058 C C . VAL A 1 140 ? 6.551 -25.125 -7.637 1 98.62 140 VAL A C 1
ATOM 1060 O O . VAL A 1 140 ? 7.176 -24.062 -7.68 1 98.62 140 VAL A O 1
ATOM 1063 N N . TRP A 1 141 ? 5.652 -25.5 -8.539 1 98.75 141 TRP A N 1
ATOM 1064 C CA . TRP A 1 141 ? 5.391 -24.703 -9.727 1 98.75 141 TRP A CA 1
ATOM 1065 C C . TRP A 1 141 ? 4.676 -23.406 -9.359 1 98.75 141 TRP A C 1
ATOM 1067 O O . TRP A 1 141 ? 5.004 -22.344 -9.883 1 98.75 141 TRP A O 1
ATOM 1077 N N . GLY A 1 142 ? 3.713 -23.531 -8.492 1 98.88 142 GLY A N 1
ATOM 1078 C CA . GLY A 1 142 ? 2.945 -22.359 -8.102 1 98.88 142 GLY A CA 1
ATOM 1079 C C . GLY A 1 142 ? 2.695 -22.281 -6.609 1 98.88 142 GLY A C 1
ATOM 1080 O O . GLY A 1 142 ? 2.311 -23.281 -5.988 1 98.88 142 GLY A O 1
ATOM 1081 N N . LEU A 1 143 ? 3.004 -21.172 -6.004 1 98.94 143 LEU A N 1
ATOM 1082 C CA . LEU A 1 143 ? 2.617 -20.828 -4.641 1 98.94 143 LEU A CA 1
ATOM 1083 C C . LEU A 1 143 ? 1.539 -19.75 -4.637 1 98.94 143 LEU A C 1
ATOM 1085 O O . LEU A 1 143 ? 1.789 -18.625 -5.051 1 98.94 143 LEU A O 1
ATOM 1089 N N . VAL A 1 144 ? 0.337 -20.141 -4.215 1 98.94 144 VAL A N 1
ATOM 1090 C CA . VAL A 1 144 ? -0.79 -19.203 -4.18 1 98.94 144 VAL A CA 1
ATOM 1091 C C . VAL A 1 144 ? -1.058 -18.766 -2.742 1 98.94 144 VAL A C 1
ATOM 1093 O O . VAL A 1 144 ? -1.591 -19.547 -1.942 1 98.94 144 VAL A O 1
ATOM 1096 N N . ASN A 1 145 ? -0.674 -17.562 -2.445 1 98.94 145 ASN A N 1
ATOM 1097 C CA . ASN A 1 145 ? -1.006 -16.969 -1.157 1 98.94 145 ASN A CA 1
ATOM 1098 C C . ASN A 1 145 ? -2.406 -16.359 -1.166 1 98.94 145 ASN A C 1
ATOM 1100 O O . ASN A 1 145 ? -2.572 -15.172 -1.457 1 98.94 145 ASN A O 1
ATOM 1104 N N . ASN A 1 146 ? -3.357 -17.172 -0.76 1 98.5 146 ASN A N 1
ATOM 1105 C CA . ASN A 1 146 ? -4.77 -16.812 -0.867 1 98.5 146 ASN A CA 1
ATOM 1106 C C . ASN A 1 146 ? -5.383 -16.531 0.503 1 98.5 146 ASN A C 1
ATOM 1108 O O . ASN A 1 146 ? -6.406 -15.859 0.607 1 98.5 146 ASN A O 1
ATOM 1112 N N . ALA A 1 147 ? -4.781 -17.094 1.567 1 97.75 147 ALA A N 1
ATOM 1113 C CA . ALA A 1 147 ? -5.32 -16.875 2.906 1 97.75 147 ALA A CA 1
ATOM 1114 C C . ALA A 1 147 ? -5.484 -15.375 3.182 1 97.75 147 ALA A C 1
ATOM 1116 O O . ALA A 1 147 ? -4.602 -14.578 2.857 1 97.75 147 ALA A O 1
ATOM 1117 N N . GLY A 1 148 ? -6.617 -15.008 3.684 1 95.62 148 GLY A N 1
ATOM 1118 C CA . GLY A 1 148 ? -6.859 -13.602 3.965 1 95.62 148 GLY A CA 1
ATOM 1119 C C . GLY A 1 148 ? -8.055 -13.375 4.863 1 95.62 148 GLY A C 1
ATOM 1120 O O . GLY A 1 148 ? -8.93 -14.234 4.977 1 95.62 148 GLY A O 1
ATOM 1121 N N . VAL A 1 149 ? -8.055 -12.281 5.535 1 94.62 149 VAL A N 1
ATOM 1122 C CA . VAL A 1 149 ? -9.164 -11.797 6.352 1 94.62 149 VAL A CA 1
ATOM 1123 C C . VAL A 1 149 ? -9.445 -10.336 6.02 1 94.62 149 VAL A C 1
ATOM 1125 O O . VAL A 1 149 ? -8.641 -9.672 5.363 1 94.62 149 VAL A O 1
ATOM 1128 N N . CYS A 1 150 ? -10.594 -9.891 6.414 1 93.94 150 CYS A N 1
ATOM 1129 C CA . CYS A 1 150 ? -11.023 -8.531 6.094 1 93.94 150 CYS A CA 1
ATOM 1130 C C . CYS A 1 150 ? -11.727 -7.891 7.281 1 93.94 150 CYS A C 1
ATOM 1132 O O . CYS A 1 150 ? -12.758 -8.391 7.746 1 93.94 150 CYS A O 1
ATOM 1134 N N . THR A 1 151 ? -11.164 -6.844 7.777 1 93.12 151 THR A N 1
ATOM 1135 C CA . THR A 1 151 ? -11.773 -6.027 8.82 1 93.12 151 THR A CA 1
ATOM 1136 C C . THR A 1 151 ? -12.227 -4.68 8.258 1 93.12 151 THR A C 1
ATOM 1138 O O . THR A 1 151 ? -11.438 -3.971 7.625 1 93.12 151 THR A O 1
ATOM 1141 N N . LEU A 1 152 ? -13.523 -4.344 8.469 1 93.31 152 LEU A N 1
ATOM 1142 C CA . LEU A 1 152 ? -14.078 -3.062 8.047 1 93.31 152 LEU A CA 1
ATOM 1143 C C . LEU A 1 152 ? -14.555 -2.252 9.242 1 93.31 152 LEU A C 1
ATOM 1145 O O . LEU A 1 152 ? -14.977 -2.818 10.25 1 93.31 152 LEU A O 1
ATOM 1149 N N . GLY A 1 153 ? -14.523 -0.981 9.141 1 94.81 153 GLY A N 1
ATOM 1150 C CA . GLY A 1 153 ? -14.992 -0.064 10.164 1 94.81 153 GLY A CA 1
ATOM 1151 C C . GLY A 1 153 ? -14.258 1.263 10.164 1 94.81 153 GLY A C 1
ATOM 1152 O O . GLY A 1 153 ? -13.172 1.377 9.594 1 94.81 153 GLY A O 1
ATOM 1153 N N . PRO A 1 154 ? -14.883 2.266 10.781 1 96.44 154 PRO A N 1
ATOM 1154 C CA . PRO A 1 154 ? -14.195 3.553 10.875 1 96.44 154 PRO A CA 1
ATOM 1155 C C . PRO A 1 154 ? -12.859 3.451 11.617 1 96.44 154 PRO A C 1
ATOM 1157 O O . PRO A 1 154 ? -12.75 2.717 12.602 1 96.44 154 PRO A O 1
ATOM 1160 N N . VAL A 1 155 ? -11.945 4.238 11.219 1 96 155 VAL A N 1
ATOM 1161 C CA . VAL A 1 155 ? -10.586 4.215 11.742 1 96 155 VAL A CA 1
ATOM 1162 C C . VAL A 1 155 ? -10.609 4.43 13.25 1 96 155 VAL A C 1
ATOM 1164 O O . VAL A 1 155 ? -9.945 3.715 14 1 96 155 VAL A O 1
ATOM 1167 N N . GLU A 1 156 ? -11.375 5.352 13.656 1 95 156 GLU A N 1
ATOM 1168 C CA . GLU A 1 156 ? -11.375 5.715 15.07 1 95 156 GLU A CA 1
ATOM 1169 C C . GLU A 1 156 ? -12.117 4.68 15.906 1 95 156 GLU A C 1
ATOM 1171 O O . GLU A 1 156 ? -11.961 4.633 17.125 1 95 156 GLU A O 1
ATOM 1176 N N . TRP A 1 157 ? -13.008 3.873 15.273 1 96.44 157 TRP A N 1
ATOM 1177 C CA . TRP A 1 157 ? -13.82 2.912 16 1 96.44 157 TRP A CA 1
ATOM 1178 C C . TRP A 1 157 ? -13.078 1.592 16.188 1 96.44 157 TRP A C 1
ATOM 1180 O O . TRP A 1 157 ? -13.211 0.928 17.219 1 96.44 157 TRP A O 1
ATOM 1190 N N . VAL A 1 158 ? -12.336 1.22 15.219 1 96.62 158 VAL A N 1
ATOM 1191 C CA . VAL A 1 158 ? -11.633 -0.06 15.219 1 96.62 158 VAL A CA 1
ATOM 1192 C C . VAL A 1 158 ? -10.422 0.012 16.141 1 96.62 158 VAL A C 1
ATOM 1194 O O . VAL A 1 158 ? -9.602 0.93 16.031 1 96.62 158 VAL A O 1
ATOM 1197 N N . SER A 1 159 ? -10.312 -0.92 17.047 1 95.44 159 SER A N 1
ATOM 1198 C CA . SER A 1 159 ? -9.195 -0.915 17.984 1 95.44 159 SER A CA 1
ATOM 1199 C C . SER A 1 159 ? -7.875 -1.196 17.281 1 95.44 159 SER A C 1
ATOM 1201 O O . SER A 1 159 ? -7.855 -1.763 16.188 1 95.44 159 SER A O 1
ATOM 1203 N N . LEU A 1 160 ? -6.801 -0.788 17.922 1 96.06 160 LEU A N 1
ATOM 1204 C CA . LEU A 1 160 ? -5.484 -1.054 17.359 1 96.06 160 LEU A CA 1
ATOM 1205 C C . LEU A 1 160 ? -5.238 -2.553 17.234 1 96.06 160 LEU A C 1
ATOM 1207 O O . LEU A 1 160 ? -4.605 -3.006 16.266 1 96.06 160 LEU A O 1
ATOM 1211 N N . GLU A 1 161 ? -5.664 -3.291 18.203 1 94.75 161 GLU A N 1
ATOM 1212 C CA . GLU A 1 161 ? -5.551 -4.746 18.141 1 94.75 161 GLU A CA 1
ATOM 1213 C C . GLU A 1 161 ? -6.266 -5.305 16.922 1 94.75 161 GLU A C 1
ATOM 1215 O O . GLU A 1 161 ? -5.73 -6.168 16.219 1 94.75 161 GLU A O 1
ATOM 1220 N N . SER A 1 162 ? -7.418 -4.793 16.688 1 94.12 162 SER A N 1
ATOM 1221 C CA . SER A 1 162 ? -8.18 -5.23 15.523 1 94.12 162 SER A CA 1
ATOM 1222 C C . SER A 1 162 ? -7.5 -4.797 14.227 1 94.12 162 SER A C 1
ATOM 1224 O O . SER A 1 162 ? -7.562 -5.504 13.219 1 94.12 162 SER A O 1
ATOM 1226 N N . PHE A 1 163 ? -6.836 -3.639 14.266 1 96.75 163 PHE A N 1
ATOM 1227 C CA . PHE A 1 163 ? -6.082 -3.17 13.109 1 96.75 163 PHE A CA 1
ATOM 1228 C C . PHE A 1 163 ? -4.953 -4.137 12.766 1 96.75 163 PHE A C 1
ATOM 1230 O O . PHE A 1 163 ? -4.543 -4.234 11.609 1 96.75 163 PHE A O 1
ATOM 1237 N N . ARG A 1 164 ? -4.477 -4.871 13.703 1 97.31 164 ARG A N 1
ATOM 1238 C CA . ARG A 1 164 ? -3.334 -5.762 13.516 1 97.31 164 ARG A CA 1
ATOM 1239 C C . ARG A 1 164 ? -3.773 -7.109 12.961 1 97.31 164 ARG A C 1
ATOM 1241 O O . ARG A 1 164 ? -2.953 -7.867 12.438 1 97.31 164 ARG A O 1
ATOM 1248 N N . ARG A 1 165 ? -5.02 -7.387 13.008 1 96.06 165 ARG A N 1
ATOM 1249 C CA . ARG A 1 165 ? -5.516 -8.703 12.625 1 96.06 165 ARG A CA 1
ATOM 1250 C C . ARG A 1 165 ? -5.27 -8.969 11.148 1 96.06 165 ARG A C 1
ATOM 1252 O O . ARG A 1 165 ? -4.691 -10 10.781 1 96.06 165 ARG A O 1
ATOM 1259 N N . ASP A 1 166 ? -5.707 -8.039 10.305 1 97.19 166 ASP A N 1
ATOM 1260 C CA . ASP A 1 166 ? -5.59 -8.25 8.867 1 97.19 166 ASP A CA 1
ATOM 1261 C C . ASP A 1 166 ? -4.129 -8.359 8.445 1 97.19 166 ASP A C 1
ATOM 1263 O O . ASP A 1 166 ? -3.74 -9.312 7.766 1 97.19 166 ASP A O 1
ATOM 1267 N N . PRO A 1 167 ? -3.307 -7.441 8.875 1 98.44 167 PRO A N 1
ATOM 1268 C CA . PRO A 1 167 ? -1.898 -7.551 8.484 1 98.44 167 PRO A CA 1
ATOM 1269 C C . PRO A 1 167 ? -1.258 -8.859 8.953 1 98.44 167 PRO A C 1
ATOM 1271 O O . PRO A 1 167 ? -0.398 -9.406 8.258 1 98.44 167 PRO A O 1
ATOM 1274 N N . GLU A 1 168 ? -1.627 -9.352 10.055 1 98.38 168 GLU A N 1
ATOM 1275 C CA . GLU A 1 168 ? -1.04 -10.586 10.555 1 98.38 168 GLU A CA 1
ATOM 1276 C C . GLU A 1 168 ? -1.24 -11.734 9.57 1 98.38 168 GLU A C 1
ATOM 1278 O O . GLU A 1 168 ? -0.323 -12.523 9.336 1 98.38 168 GLU A O 1
ATOM 1283 N N . VAL A 1 169 ? -2.352 -11.805 8.992 1 98.19 169 VAL A N 1
ATOM 1284 C CA . VAL A 1 169 ? -2.678 -12.891 8.078 1 98.19 169 VAL A CA 1
ATOM 1285 C C . VAL A 1 169 ? -2.309 -12.484 6.648 1 98.19 169 VAL A C 1
ATOM 1287 O O . VAL A 1 169 ? -1.582 -13.211 5.965 1 98.19 169 VAL A O 1
ATOM 1290 N N . ASN A 1 170 ? -2.775 -11.312 6.23 1 98.38 170 ASN A N 1
ATOM 1291 C CA . ASN A 1 170 ? -2.754 -10.914 4.828 1 98.38 170 ASN A CA 1
ATOM 1292 C C . ASN A 1 170 ? -1.342 -10.57 4.363 1 98.38 170 ASN A C 1
ATOM 1294 O O . ASN A 1 170 ? -1.037 -10.648 3.172 1 98.38 170 ASN A O 1
ATOM 1298 N N . ILE A 1 171 ? -0.514 -10.094 5.328 1 98.62 171 ILE A N 1
ATOM 1299 C CA . ILE A 1 171 ? 0.804 -9.672 4.863 1 98.62 171 ILE A CA 1
ATOM 1300 C C . ILE A 1 171 ? 1.885 -10.484 5.574 1 98.62 171 ILE A C 1
ATOM 1302 O O . ILE A 1 171 ? 2.729 -11.109 4.926 1 98.62 171 ILE A O 1
ATOM 1306 N N . PHE A 1 172 ? 1.883 -10.562 6.879 1 98.69 172 PHE A N 1
ATOM 1307 C CA . PHE A 1 172 ? 2.959 -11.266 7.566 1 98.69 172 PHE A CA 1
ATOM 1308 C C . PHE A 1 172 ? 2.855 -12.773 7.34 1 98.69 172 PHE A C 1
ATOM 1310 O O . PHE A 1 172 ? 3.869 -13.453 7.168 1 98.69 172 PHE A O 1
ATOM 1317 N N . GLY A 1 173 ? 1.603 -13.281 7.406 1 98.88 173 GLY A N 1
ATOM 1318 C CA . GLY A 1 173 ? 1.416 -14.68 7.027 1 98.88 173 GLY A CA 1
ATOM 1319 C C . GLY A 1 173 ? 1.859 -14.969 5.605 1 98.88 173 GLY A C 1
ATOM 1320 O O . GLY A 1 173 ? 2.525 -15.977 5.355 1 98.88 173 GLY A O 1
ATOM 1321 N N . LEU A 1 174 ? 1.499 -14.125 4.688 1 98.88 174 LEU A N 1
ATOM 1322 C CA . LEU A 1 174 ? 1.895 -14.227 3.287 1 98.88 174 LEU A CA 1
ATOM 1323 C C . LEU A 1 174 ? 3.412 -14.227 3.15 1 98.88 174 LEU A C 1
ATOM 1325 O O . LEU A 1 174 ? 3.975 -15.031 2.404 1 98.88 174 LEU A O 1
ATOM 1329 N N . ILE A 1 175 ? 4.102 -13.352 3.875 1 98.81 175 ILE A N 1
ATOM 1330 C CA . ILE A 1 175 ? 5.555 -13.25 3.832 1 98.81 175 ILE A CA 1
ATOM 1331 C C . ILE A 1 175 ? 6.176 -14.531 4.379 1 98.81 175 ILE A C 1
ATOM 1333 O O . ILE A 1 175 ? 7.105 -15.086 3.785 1 98.81 175 ILE A O 1
ATOM 1337 N N . ALA A 1 176 ? 5.656 -15 5.492 1 98.75 176 ALA A N 1
ATOM 1338 C CA . ALA A 1 176 ? 6.176 -16.219 6.117 1 98.75 176 ALA A CA 1
ATOM 1339 C C . ALA A 1 176 ? 6.102 -17.406 5.164 1 98.75 176 ALA A C 1
ATOM 1341 O O . ALA A 1 176 ? 7.082 -18.125 4.984 1 98.75 176 ALA A O 1
ATOM 1342 N N . VAL A 1 177 ? 4.969 -17.547 4.566 1 98.94 177 VAL A N 1
ATOM 1343 C CA . VAL A 1 177 ? 4.758 -18.656 3.648 1 98.94 177 VAL A CA 1
ATOM 1344 C C . VAL A 1 177 ? 5.66 -18.5 2.428 1 98.94 177 VAL A C 1
ATOM 1346 O O . VAL A 1 177 ? 6.316 -19.469 2.006 1 98.94 177 VAL A O 1
ATOM 1349 N N . THR A 1 178 ? 5.684 -17.328 1.859 1 98.81 178 THR A N 1
ATOM 1350 C CA . THR A 1 178 ? 6.492 -17.062 0.671 1 98.81 178 THR A CA 1
ATOM 1351 C C . THR A 1 178 ? 7.957 -17.391 0.929 1 98.81 178 THR A C 1
ATOM 1353 O O . THR A 1 178 ? 8.578 -18.125 0.154 1 98.81 178 THR A O 1
ATOM 1356 N N . LYS A 1 179 ? 8.492 -16.859 2.021 1 97.62 179 LYS A N 1
ATOM 1357 C CA . LYS A 1 179 ? 9.898 -17.078 2.348 1 97.62 179 LYS A CA 1
ATOM 1358 C C . LYS A 1 179 ? 10.195 -18.578 2.51 1 97.62 179 LYS A C 1
ATOM 1360 O O . LYS A 1 179 ? 11.234 -19.062 2.053 1 97.62 179 LYS A O 1
ATOM 1365 N N . THR A 1 180 ? 9.32 -19.281 3.123 1 97.81 180 THR A N 1
ATOM 1366 C CA . THR A 1 180 ? 9.523 -20.688 3.43 1 97.81 180 THR A CA 1
ATOM 1367 C C . THR A 1 180 ? 9.5 -21.531 2.156 1 97.81 180 THR A C 1
ATOM 1369 O O . THR A 1 180 ? 10.281 -22.469 2.014 1 97.81 180 THR A O 1
ATOM 1372 N N . PHE A 1 181 ? 8.68 -21.203 1.2 1 98.31 181 PHE A N 1
ATOM 1373 C CA . PHE A 1 181 ? 8.461 -22.047 0.035 1 98.31 181 PHE A CA 1
ATOM 1374 C C . PHE A 1 181 ? 9.305 -21.578 -1.145 1 98.31 181 PHE A C 1
ATOM 1376 O O . PHE A 1 181 ? 9.422 -22.266 -2.152 1 98.31 181 PHE A O 1
ATOM 1383 N N . LEU A 1 182 ? 9.906 -20.406 -1.041 1 97.62 182 LEU A N 1
ATOM 1384 C CA . LEU A 1 182 ? 10.586 -19.766 -2.166 1 97.62 182 LEU A CA 1
ATOM 1385 C C . LEU A 1 182 ? 11.68 -20.672 -2.723 1 97.62 182 LEU A C 1
ATOM 1387 O O . LEU A 1 182 ? 11.859 -20.75 -3.939 1 97.62 182 LEU A O 1
ATOM 1391 N N . PRO A 1 183 ? 12.461 -21.406 -1.855 1 95.88 183 PRO A N 1
ATOM 1392 C CA . PRO A 1 183 ? 13.469 -22.312 -2.418 1 95.88 183 PRO A CA 1
ATOM 1393 C C . PRO A 1 183 ? 12.859 -23.375 -3.33 1 95.88 183 PRO A C 1
ATOM 1395 O O . PRO A 1 183 ? 13.438 -23.703 -4.371 1 95.88 183 PRO A O 1
ATOM 1398 N N . LEU A 1 184 ? 11.727 -23.891 -3 1 97.12 184 LEU A N 1
ATOM 1399 C CA . LEU A 1 184 ? 11.055 -24.891 -3.818 1 97.12 184 LEU A CA 1
ATOM 1400 C C . LEU A 1 184 ? 10.508 -24.266 -5.098 1 97.12 184 LEU A C 1
ATOM 1402 O O . LEU A 1 184 ? 10.5 -24.906 -6.152 1 97.12 184 LEU A O 1
ATOM 1406 N N . VAL A 1 185 ? 10.039 -23.062 -4.988 1 98.12 185 VAL A N 1
ATOM 1407 C CA . VAL A 1 185 ? 9.516 -22.359 -6.164 1 98.12 185 VAL A CA 1
ATOM 1408 C C . VAL A 1 185 ? 10.656 -22.062 -7.137 1 98.12 185 VAL A C 1
ATOM 1410 O O . VAL A 1 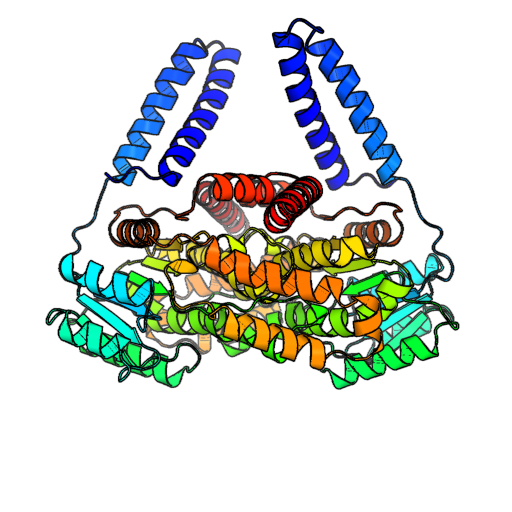185 ? 10.492 -22.219 -8.352 1 98.12 185 VAL A O 1
ATOM 1413 N N . ARG A 1 186 ? 11.82 -21.641 -6.613 1 96.19 186 ARG A N 1
ATOM 1414 C CA . ARG A 1 186 ? 12.984 -21.359 -7.445 1 96.19 186 ARG A CA 1
ATOM 1415 C C . ARG A 1 186 ? 13.445 -22.625 -8.18 1 96.19 186 ARG A C 1
ATOM 1417 O O . ARG A 1 186 ? 13.82 -22.562 -9.352 1 96.19 186 ARG A O 1
ATOM 1424 N N . ARG A 1 187 ? 13.406 -23.672 -7.488 1 95.12 187 ARG A N 1
ATOM 1425 C CA . ARG A 1 187 ? 13.836 -24.938 -8.078 1 95.12 187 ARG A CA 1
ATOM 1426 C C . ARG A 1 187 ? 13 -25.281 -9.305 1 95.12 187 ARG A C 1
ATOM 1428 O O . ARG A 1 187 ? 13.516 -25.812 -10.289 1 95.12 187 ARG A O 1
ATOM 1435 N N . ALA A 1 188 ? 11.781 -24.969 -9.266 1 97.12 188 ALA A N 1
ATOM 1436 C CA . ALA A 1 188 ? 10.867 -25.281 -10.359 1 97.12 188 ALA A CA 1
ATOM 1437 C C . ALA A 1 188 ? 10.805 -24.141 -11.375 1 97.12 188 ALA A C 1
ATOM 1439 O O . ALA A 1 188 ? 10.125 -24.25 -12.398 1 97.12 188 ALA A O 1
ATOM 1440 N N . LYS A 1 189 ? 11.547 -23.031 -11.062 1 97.19 189 LYS A N 1
ATOM 1441 C CA . LYS A 1 189 ? 11.359 -21.812 -11.852 1 97.19 189 LYS A CA 1
ATOM 1442 C C . LYS A 1 189 ? 9.875 -21.5 -12.047 1 97.19 189 LYS A C 1
ATOM 1444 O O . LYS A 1 189 ? 9.422 -21.297 -13.172 1 97.19 189 LYS A O 1
ATOM 1449 N N . GLY A 1 190 ? 9.188 -21.562 -10.906 1 98.31 190 GLY A N 1
ATOM 1450 C CA . GLY A 1 190 ? 7.738 -21.438 -10.891 1 98.31 190 GLY A CA 1
ATOM 1451 C C . GLY A 1 190 ? 7.258 -20.016 -10.719 1 98.31 190 GLY A C 1
ATOM 1452 O O . GLY A 1 190 ? 7.812 -19.094 -11.32 1 98.31 190 GLY A O 1
ATOM 1453 N N . ARG A 1 191 ? 6.086 -19.891 -9.992 1 98.5 191 ARG A N 1
ATOM 1454 C CA . ARG A 1 191 ? 5.508 -18.547 -9.828 1 98.5 191 ARG A CA 1
ATOM 1455 C C . ARG A 1 191 ? 4.84 -18.422 -8.461 1 98.5 191 ARG A C 1
ATOM 1457 O O . ARG A 1 191 ? 4.406 -19.406 -7.875 1 98.5 191 ARG A O 1
ATOM 1464 N N . VAL A 1 192 ? 4.91 -17.297 -7.934 1 98.88 192 VAL A N 1
ATOM 1465 C CA . VAL A 1 192 ? 4.188 -16.875 -6.73 1 98.88 192 VAL A CA 1
ATOM 1466 C C . VAL A 1 192 ? 2.982 -16.031 -7.117 1 98.88 192 VAL A C 1
ATOM 1468 O O . VAL A 1 192 ? 3.111 -15.07 -7.883 1 98.88 192 VAL A O 1
ATOM 1471 N N . VAL A 1 193 ? 1.801 -16.438 -6.695 1 98.94 193 VAL A N 1
ATOM 1472 C CA . VAL A 1 193 ? 0.573 -15.68 -6.922 1 98.94 193 VAL A CA 1
ATOM 1473 C C . VAL A 1 193 ? 0.056 -15.125 -5.594 1 98.94 193 VAL A C 1
ATOM 1475 O O . VAL A 1 193 ? -0.415 -15.883 -4.742 1 98.94 193 VAL A O 1
ATOM 1478 N N . ASN A 1 194 ? 0.171 -13.836 -5.395 1 98.94 194 ASN A N 1
ATOM 1479 C CA . ASN A 1 194 ? -0.301 -13.164 -4.191 1 98.94 194 ASN A CA 1
ATOM 1480 C C . ASN A 1 194 ? -1.674 -12.531 -4.398 1 98.94 194 ASN A C 1
ATOM 1482 O O . ASN A 1 194 ? -1.89 -11.82 -5.379 1 98.94 194 ASN A O 1
ATOM 1486 N N . VAL A 1 195 ? -2.58 -12.805 -3.482 1 98.56 195 VAL A N 1
ATOM 1487 C CA . VAL A 1 195 ? -3.922 -12.242 -3.592 1 98.56 195 VAL A CA 1
ATOM 1488 C C . VAL A 1 195 ? -3.99 -10.914 -2.832 1 98.56 195 VAL A C 1
ATOM 1490 O O . VAL A 1 195 ? -4 -10.898 -1.599 1 98.56 195 VAL A O 1
ATOM 1493 N N . ALA A 1 196 ? -4.004 -9.93 -3.531 1 98.12 196 ALA A N 1
ATOM 1494 C CA . ALA A 1 196 ? -4.301 -8.617 -2.969 1 98.12 196 ALA A CA 1
ATOM 1495 C C . ALA A 1 196 ? -5.797 -8.328 -3.01 1 98.12 196 ALA A C 1
ATOM 1497 O O . ALA A 1 196 ? -6.598 -9.078 -2.445 1 98.12 196 ALA A O 1
ATOM 1498 N N . SER A 1 197 ? -6.246 -7.305 -3.57 1 96.88 197 SER A N 1
ATOM 1499 C CA . SER A 1 197 ? -7.605 -6.797 -3.738 1 96.88 197 SER A CA 1
ATOM 1500 C C . SER A 1 197 ? -7.613 -5.473 -4.488 1 96.88 197 SER A C 1
ATOM 1502 O O . SER A 1 197 ? -6.574 -4.816 -4.613 1 96.88 197 SER A O 1
ATOM 1504 N N . VAL A 1 198 ? -8.766 -5.195 -5.039 1 95.81 198 VAL A N 1
ATOM 1505 C CA . VAL A 1 198 ? -8.914 -3.826 -5.523 1 95.81 198 VAL A CA 1
ATOM 1506 C C . VAL A 1 198 ? -8.641 -2.844 -4.387 1 95.81 198 VAL A C 1
ATOM 1508 O O . VAL A 1 198 ? -8.164 -1.731 -4.617 1 95.81 198 VAL A O 1
ATOM 1511 N N . ALA A 1 199 ? -8.812 -3.27 -3.154 1 96.44 199 ALA A N 1
ATOM 1512 C CA . ALA A 1 199 ? -8.57 -2.471 -1.956 1 96.44 199 ALA A CA 1
ATOM 1513 C C . ALA A 1 199 ? -7.074 -2.318 -1.688 1 96.44 199 ALA A C 1
ATOM 1515 O O . ALA A 1 199 ? -6.676 -1.687 -0.707 1 96.44 199 ALA A O 1
ATOM 1516 N N . GLY A 1 200 ? -6.25 -2.828 -2.531 1 97.06 200 GLY A N 1
ATOM 1517 C CA . GLY A 1 200 ? -4.812 -2.617 -2.477 1 97.06 200 GLY A CA 1
ATOM 1518 C C . GLY A 1 200 ? -4.352 -1.426 -3.295 1 97.06 200 GLY A C 1
ATOM 1519 O O . GLY A 1 200 ? -3.186 -1.035 -3.232 1 97.06 200 GLY A O 1
ATOM 1520 N N . ARG A 1 201 ? -5.277 -0.844 -3.994 1 93.81 201 ARG A N 1
ATOM 1521 C CA . ARG A 1 201 ? -4.934 0.29 -4.844 1 93.81 201 ARG A CA 1
ATOM 1522 C C . ARG A 1 201 ? -6 1.376 -4.766 1 93.81 201 ARG A C 1
ATOM 1524 O O . ARG A 1 201 ? -5.961 2.35 -5.52 1 93.81 201 ARG A O 1
ATOM 1531 N N . MET A 1 202 ? -6.965 1.163 -4.059 1 94.19 202 MET A N 1
ATOM 1532 C CA . MET A 1 202 ? -7.996 2.158 -3.771 1 94.19 202 MET A CA 1
ATOM 1533 C C . MET A 1 202 ? -8.492 2.025 -2.338 1 94.19 202 MET A C 1
ATOM 1535 O O . MET A 1 202 ? -8.594 0.916 -1.809 1 94.19 202 MET A O 1
ATOM 1539 N N . SER A 1 203 ? -8.75 3.115 -1.797 1 93.88 203 SER A N 1
ATOM 1540 C CA . SER A 1 203 ? -9.242 3.145 -0.423 1 93.88 203 SER A CA 1
ATOM 1541 C C . SER A 1 203 ? -10.539 3.945 -0.314 1 93.88 203 SER A C 1
ATOM 1543 O O . SER A 1 203 ? -10.805 4.812 -1.147 1 93.88 203 SER A O 1
ATOM 1545 N N . ALA A 1 204 ? -11.406 3.555 0.559 1 91.75 204 ALA A N 1
ATOM 1546 C CA . ALA A 1 204 ? -12.664 4.242 0.814 1 91.75 204 ALA A CA 1
ATOM 1547 C C . ALA A 1 204 ? -12.969 4.305 2.309 1 91.75 204 ALA A C 1
ATOM 1549 O O . ALA A 1 204 ? -12.227 3.744 3.121 1 91.75 204 ALA A O 1
ATOM 1550 N N . ARG A 1 205 ? -14.023 5.008 2.596 1 93.38 205 ARG A N 1
ATOM 1551 C CA . ARG A 1 205 ? -14.469 5.086 3.984 1 93.38 205 ARG A CA 1
ATOM 1552 C C . ARG A 1 205 ? -14.703 3.695 4.562 1 93.38 205 ARG A C 1
ATOM 1554 O O . ARG A 1 205 ? -15.297 2.838 3.908 1 93.38 205 ARG A O 1
ATOM 1561 N N . PHE A 1 206 ? -14.219 3.48 5.75 1 95.38 206 PHE A N 1
ATOM 1562 C CA . PHE A 1 206 ? -14.477 2.307 6.574 1 95.38 206 PHE A CA 1
ATOM 1563 C C . PHE A 1 206 ? -13.641 1.121 6.109 1 95.38 206 PHE A C 1
ATOM 1565 O O . PHE A 1 206 ? -13.781 0.014 6.633 1 95.38 206 PHE A O 1
ATOM 1572 N N . MET A 1 207 ? -12.734 1.355 5.129 1 95.69 207 MET A N 1
ATOM 1573 C CA . MET A 1 207 ? -11.945 0.247 4.602 1 95.69 207 MET A CA 1
ATOM 1574 C C . MET A 1 207 ? -10.5 0.323 5.098 1 95.69 207 MET A C 1
ATOM 1576 O O . MET A 1 207 ? -9.672 -0.516 4.742 1 95.69 207 MET A O 1
ATOM 1580 N N . GLY A 1 208 ? -10.195 1.319 5.91 1 97.06 208 GLY A N 1
ATOM 1581 C CA . GLY A 1 208 ? -8.852 1.555 6.402 1 97.06 208 GLY A CA 1
ATOM 1582 C C . GLY A 1 208 ? -8.18 0.302 6.938 1 97.06 208 GLY A C 1
ATOM 1583 O O . GLY A 1 208 ? -7.098 -0.071 6.488 1 97.06 208 GLY A O 1
ATOM 1584 N N . PRO A 1 209 ? -8.82 -0.396 7.859 1 96.94 209 PRO A N 1
ATOM 1585 C CA . PRO A 1 209 ? -8.211 -1.58 8.461 1 96.94 209 PRO A CA 1
ATOM 1586 C C . PRO A 1 209 ? -7.863 -2.656 7.438 1 96.94 209 PRO A C 1
ATOM 1588 O O . PRO A 1 209 ? -6.84 -3.334 7.57 1 96.94 209 PRO A O 1
ATOM 1591 N N . TYR A 1 210 ? -8.641 -2.82 6.465 1 96.88 210 TYR A N 1
ATOM 1592 C CA . TYR A 1 210 ? -8.391 -3.811 5.426 1 96.88 210 TYR A CA 1
ATOM 1593 C C . TYR A 1 210 ? -7.352 -3.307 4.43 1 96.88 210 TYR A C 1
ATOM 1595 O O . TYR A 1 210 ? -6.445 -4.047 4.035 1 96.88 210 TYR A O 1
ATOM 1603 N N . CYS A 1 211 ? -7.418 -2.031 4.004 1 97.81 211 CYS A N 1
ATOM 1604 C CA . CYS A 1 211 ? -6.586 -1.439 2.967 1 97.81 211 CYS A CA 1
ATOM 1605 C C . CYS A 1 211 ? -5.113 -1.467 3.367 1 97.81 211 CYS A C 1
ATOM 1607 O O . CYS A 1 211 ? -4.242 -1.684 2.523 1 97.81 211 CYS A O 1
ATOM 1609 N N . ILE A 1 212 ? -4.797 -1.261 4.598 1 98.38 212 ILE A N 1
ATOM 1610 C CA . ILE A 1 212 ? -3.395 -1.202 4.988 1 98.38 212 ILE A CA 1
ATOM 1611 C C . ILE A 1 212 ? -2.715 -2.533 4.676 1 98.38 212 ILE A C 1
ATOM 1613 O O . ILE A 1 212 ? -1.557 -2.562 4.25 1 98.38 212 ILE A O 1
ATOM 1617 N N . SER A 1 213 ? -3.393 -3.65 4.832 1 98.25 213 SER A N 1
ATOM 1618 C CA . SER A 1 213 ? -2.807 -4.957 4.551 1 98.25 213 SER A CA 1
ATOM 1619 C C . SER A 1 213 ? -2.691 -5.199 3.051 1 98.25 213 SER A C 1
ATOM 1621 O O . SER A 1 213 ? -1.67 -5.699 2.572 1 98.25 213 SER A O 1
ATOM 1623 N N . LYS A 1 214 ? -3.74 -4.867 2.332 1 98.56 214 LYS A N 1
ATOM 1624 C CA . LYS A 1 214 ? -3.74 -5.195 0.909 1 98.56 214 LYS A CA 1
ATOM 1625 C C . LYS A 1 214 ? -2.84 -4.242 0.127 1 98.56 214 LYS A C 1
ATOM 1627 O O . LYS A 1 214 ? -2.23 -4.637 -0.871 1 98.56 214 LYS A O 1
ATOM 1632 N N . TYR A 1 215 ? -2.676 -2.98 0.574 1 98.56 215 TYR A N 1
ATOM 1633 C CA . TYR A 1 215 ? -1.645 -2.104 0.031 1 98.56 215 TYR A CA 1
ATOM 1634 C C . TYR A 1 215 ? -0.256 -2.686 0.265 1 98.56 215 TYR A C 1
ATOM 1636 O O . TYR A 1 215 ? 0.6 -2.645 -0.623 1 98.56 215 TYR A O 1
ATOM 1644 N N . ALA A 1 216 ? -0.08 -3.199 1.423 1 98.69 216 ALA A N 1
ATOM 1645 C CA . ALA A 1 216 ? 1.207 -3.805 1.752 1 98.69 216 ALA A CA 1
ATOM 1646 C C . ALA A 1 216 ? 1.515 -4.977 0.825 1 98.69 216 ALA A C 1
ATOM 1648 O O . ALA A 1 216 ? 2.658 -5.156 0.398 1 98.69 216 ALA A O 1
ATOM 1649 N N . VAL A 1 217 ? 0.504 -5.758 0.491 1 98.75 217 VAL A N 1
ATOM 1650 C CA . VAL A 1 217 ? 0.687 -6.895 -0.404 1 98.75 217 VAL A CA 1
ATOM 1651 C C . VAL A 1 217 ? 1.177 -6.41 -1.766 1 98.75 217 VAL A C 1
ATOM 1653 O O . VAL A 1 217 ? 2.035 -7.043 -2.387 1 98.75 217 VAL A O 1
ATOM 1656 N N . GLU A 1 218 ? 0.647 -5.289 -2.242 1 98.25 218 GLU A N 1
ATOM 1657 C CA . GLU A 1 218 ? 1.086 -4.715 -3.512 1 98.25 218 GLU A CA 1
ATOM 1658 C C . GLU A 1 218 ? 2.576 -4.391 -3.484 1 98.25 218 GLU A C 1
ATOM 1660 O O . GLU A 1 218 ? 3.334 -4.844 -4.344 1 98.25 218 GLU A O 1
ATOM 1665 N N . GLY A 1 219 ? 2.984 -3.627 -2.479 1 97.75 219 GLY A N 1
ATOM 1666 C CA . GLY A 1 219 ? 4.379 -3.23 -2.371 1 97.75 219 GLY A CA 1
ATOM 1667 C C . GLY A 1 219 ? 5.324 -4.41 -2.24 1 97.75 219 GLY A C 1
ATOM 1668 O O . GLY A 1 219 ? 6.387 -4.434 -2.871 1 97.75 219 GLY A O 1
ATOM 1669 N N . PHE A 1 220 ? 4.891 -5.414 -1.437 1 98.69 220 PHE A N 1
ATOM 1670 C CA . PHE A 1 220 ? 5.688 -6.617 -1.236 1 98.69 220 PHE A CA 1
ATOM 1671 C C . PHE A 1 220 ? 5.859 -7.379 -2.547 1 98.69 220 PHE A C 1
ATOM 1673 O O . PHE A 1 220 ? 6.973 -7.785 -2.893 1 98.69 220 PHE A O 1
ATOM 1680 N N . SER A 1 221 ? 4.777 -7.539 -3.268 1 98.62 221 SER A N 1
ATOM 1681 C CA . SER A 1 221 ? 4.766 -8.352 -4.48 1 98.62 221 SER A CA 1
ATOM 1682 C C . SER A 1 221 ? 5.617 -7.723 -5.574 1 98.62 221 SER A C 1
ATOM 1684 O O . SER A 1 221 ? 6.332 -8.43 -6.293 1 98.62 221 SER A O 1
ATOM 1686 N N . ASP A 1 222 ? 5.547 -6.43 -5.711 1 97.38 222 ASP A N 1
ATOM 1687 C CA . ASP A 1 222 ? 6.355 -5.738 -6.711 1 97.38 222 ASP A CA 1
ATOM 1688 C C . ASP A 1 222 ? 7.844 -5.883 -6.41 1 97.38 222 ASP A C 1
ATOM 1690 O O . ASP A 1 222 ? 8.656 -6.074 -7.32 1 97.38 222 ASP A O 1
ATOM 1694 N N . ALA A 1 223 ? 8.188 -5.742 -5.141 1 97 223 ALA A N 1
ATOM 1695 C CA . ALA A 1 223 ? 9.586 -5.914 -4.754 1 97 223 ALA A CA 1
ATOM 1696 C C . ALA A 1 223 ? 10.062 -7.34 -5.012 1 97 223 ALA A C 1
ATOM 1698 O O . ALA A 1 223 ? 11.133 -7.555 -5.578 1 97 223 ALA A O 1
ATOM 1699 N N . LEU A 1 224 ? 9.234 -8.273 -4.605 1 98.38 224 LEU A N 1
ATOM 1700 C CA . LEU A 1 224 ? 9.578 -9.68 -4.777 1 98.38 224 LEU A CA 1
ATOM 1701 C C . LEU A 1 224 ? 9.75 -10.023 -6.254 1 98.38 224 LEU A C 1
ATOM 1703 O O . LEU A 1 224 ? 10.641 -10.797 -6.617 1 98.38 224 LEU A O 1
ATOM 1707 N N . ARG A 1 225 ? 8.883 -9.492 -7.094 1 97.94 225 ARG A N 1
ATOM 1708 C CA . ARG A 1 225 ? 8.945 -9.758 -8.531 1 97.94 225 ARG A CA 1
ATOM 1709 C C . ARG A 1 225 ? 10.305 -9.359 -9.102 1 97.94 225 ARG A C 1
ATOM 1711 O O . ARG A 1 225 ? 10.898 -10.117 -9.875 1 97.94 225 ARG A O 1
ATOM 1718 N N . GLN A 1 226 ? 10.75 -8.219 -8.703 1 95.38 226 GLN A N 1
ATOM 1719 C CA . GLN A 1 226 ? 12.047 -7.75 -9.18 1 95.38 226 GLN A CA 1
ATOM 1720 C C . GLN A 1 226 ? 13.18 -8.633 -8.664 1 95.38 226 GLN A C 1
ATOM 1722 O O . GLN A 1 226 ? 14.133 -8.922 -9.391 1 95.38 226 GLN A O 1
ATOM 1727 N N . GLU A 1 227 ? 13.07 -9.07 -7.457 1 96 227 GLU A N 1
ATOM 1728 C CA . GLU A 1 227 ? 14.133 -9.859 -6.844 1 96 227 GLU A CA 1
ATOM 1729 C C . GLU A 1 227 ? 14.172 -11.273 -7.43 1 96 227 GLU A C 1
ATOM 1731 O O . GLU A 1 227 ? 15.242 -11.875 -7.523 1 96 227 GLU A O 1
ATOM 1736 N N . MET A 1 228 ? 13.055 -11.789 -7.855 1 97.06 228 MET A N 1
ATOM 1737 C CA . MET A 1 228 ? 12.961 -13.18 -8.305 1 97.06 228 MET A CA 1
ATOM 1738 C C . MET A 1 228 ? 13.195 -13.281 -9.812 1 97.06 228 MET A C 1
ATOM 1740 O O . MET A 1 228 ? 13.422 -14.367 -10.336 1 97.06 228 MET A O 1
ATOM 1744 N N . TYR A 1 229 ? 13.195 -12.141 -10.453 1 95.75 229 TYR A N 1
ATOM 1745 C CA . TYR A 1 229 ? 13.312 -12.094 -11.906 1 95.75 229 TYR A CA 1
ATOM 1746 C C . TYR A 1 229 ? 14.555 -12.828 -12.375 1 95.75 229 TYR A C 1
ATOM 1748 O O . TYR A 1 229 ? 14.484 -13.664 -13.281 1 95.75 229 TYR A O 1
ATOM 1756 N N . PRO A 1 230 ? 15.75 -12.641 -11.703 1 93.19 230 PRO A N 1
ATOM 1757 C CA . PRO A 1 230 ? 16.953 -13.328 -12.188 1 93.19 230 PRO A CA 1
ATOM 1758 C C . PRO A 1 230 ? 16.875 -14.844 -11.992 1 93.19 230 PRO A C 1
ATOM 1760 O O . PRO A 1 230 ? 17.656 -15.586 -12.609 1 93.19 230 PRO A O 1
ATOM 1763 N N . PHE A 1 231 ? 15.984 -15.305 -11.195 1 95.69 231 PHE A N 1
ATOM 1764 C CA . PHE A 1 231 ? 15.883 -16.734 -10.883 1 95.69 231 PHE A CA 1
ATOM 1765 C C . PHE A 1 231 ? 14.828 -17.406 -11.75 1 95.69 231 PHE A C 1
ATOM 1767 O O . PHE A 1 231 ? 14.555 -18.594 -11.602 1 95.69 231 PHE A O 1
ATOM 1774 N N . GLY A 1 232 ? 14.164 -16.609 -12.609 1 97.06 232 GLY A N 1
ATOM 1775 C CA . GLY A 1 232 ? 13.156 -17.172 -13.492 1 97.06 232 GLY A CA 1
ATOM 1776 C C . GLY A 1 232 ? 11.836 -17.438 -12.789 1 97.06 232 GLY A C 1
ATOM 1777 O O . GLY A 1 232 ? 11.039 -18.266 -13.25 1 97.06 232 GLY A O 1
ATOM 1778 N N . VAL A 1 233 ? 11.656 -16.859 -11.625 1 98.19 233 VAL A N 1
ATOM 1779 C CA . VAL A 1 233 ? 10.414 -17.016 -10.875 1 98.19 233 VAL A CA 1
ATOM 1780 C C . VAL A 1 233 ? 9.492 -15.828 -11.156 1 98.19 233 VAL A C 1
ATOM 1782 O O . VAL A 1 233 ? 9.891 -14.672 -11.016 1 98.19 233 VAL A O 1
ATOM 1785 N N . ASP A 1 234 ? 8.25 -16.094 -11.602 1 98.38 234 ASP A N 1
ATOM 1786 C CA . ASP A 1 234 ? 7.258 -15.055 -11.828 1 98.38 234 ASP A CA 1
ATOM 1787 C C . ASP A 1 234 ? 6.504 -14.719 -10.547 1 98.38 234 ASP A C 1
ATOM 1789 O O . ASP A 1 234 ? 6.289 -15.594 -9.703 1 98.38 234 ASP A O 1
ATOM 1793 N N . VAL A 1 235 ? 6.211 -13.477 -10.344 1 98.75 235 VAL A N 1
ATOM 1794 C CA . VAL A 1 235 ? 5.375 -13.039 -9.234 1 98.75 235 VAL A CA 1
ATOM 1795 C C . VAL A 1 235 ? 4.168 -12.266 -9.766 1 98.75 235 VAL A C 1
ATOM 1797 O O . VAL A 1 235 ? 4.328 -11.242 -10.438 1 98.75 235 VAL A O 1
ATOM 1800 N N . CYS A 1 236 ? 2.994 -12.781 -9.461 1 98.12 236 CYS A N 1
ATOM 1801 C CA . CYS A 1 236 ? 1.737 -12.211 -9.938 1 98.12 236 CYS A CA 1
ATOM 1802 C C . CYS A 1 236 ? 0.879 -11.727 -8.773 1 98.12 236 CYS A C 1
ATOM 1804 O O . CYS A 1 236 ? 0.951 -12.281 -7.676 1 98.12 236 CYS A O 1
ATOM 1806 N N . ILE A 1 237 ? 0.144 -10.719 -9.078 1 98.38 237 ILE A N 1
ATOM 1807 C CA . ILE A 1 237 ? -0.813 -10.211 -8.102 1 98.38 237 ILE A CA 1
ATOM 1808 C C . ILE A 1 237 ? -2.234 -10.406 -8.625 1 98.38 237 ILE A C 1
ATOM 1810 O O . ILE A 1 237 ? -2.529 -10.078 -9.781 1 98.38 237 ILE A O 1
ATOM 1814 N N . LEU A 1 238 ? -3.076 -11.008 -7.867 1 98.25 238 LEU A N 1
ATOM 1815 C CA . LEU A 1 238 ? -4.508 -11.023 -8.141 1 98.25 238 LEU A CA 1
ATOM 1816 C C . LEU A 1 238 ? -5.227 -9.938 -7.352 1 98.25 238 LEU A C 1
ATOM 1818 O O . LEU A 1 238 ? -5.047 -9.82 -6.137 1 98.25 238 LEU A O 1
ATOM 1822 N N . GLU A 1 239 ? -5.984 -9.164 -8.016 1 97.31 239 GLU A N 1
ATOM 1823 C CA . GLU A 1 239 ? -6.727 -8.07 -7.395 1 97.31 239 GLU A CA 1
ATOM 1824 C C . GLU A 1 239 ? -8.227 -8.227 -7.617 1 97.31 239 GLU A C 1
ATOM 1826 O O . GLU A 1 239 ? -8.828 -7.484 -8.391 1 97.31 239 GLU A O 1
ATOM 1831 N N . PRO A 1 240 ? -8.859 -9.109 -6.852 1 96.44 240 PRO A N 1
ATOM 1832 C CA . PRO A 1 240 ? -10.305 -9.266 -7.004 1 96.44 240 PRO A CA 1
ATOM 1833 C C . PRO A 1 240 ? -11.086 -8.023 -6.594 1 96.44 240 PRO A C 1
ATOM 1835 O O . PRO A 1 240 ? -10.664 -7.293 -5.691 1 96.44 240 PRO A O 1
ATOM 1838 N N . GLY A 1 241 ? -12.195 -7.801 -7.293 1 94.75 241 GLY A N 1
ATOM 1839 C CA . GLY A 1 241 ? -13.164 -6.816 -6.832 1 94.75 241 GLY A CA 1
ATOM 1840 C C . GLY A 1 241 ? -13.977 -7.289 -5.641 1 94.75 241 GLY A C 1
ATOM 1841 O O . GLY A 1 241 ? -13.445 -7.953 -4.746 1 94.75 241 GLY A O 1
ATOM 1842 N N . ASN A 1 242 ? -15.195 -6.895 -5.551 1 92.56 242 ASN A N 1
ATOM 1843 C CA . ASN A 1 242 ? -16.062 -7.285 -4.445 1 92.56 242 ASN A CA 1
ATOM 1844 C C . ASN A 1 242 ? -16.781 -8.602 -4.73 1 92.56 242 ASN A C 1
ATOM 1846 O O . ASN A 1 242 ? -17.703 -8.648 -5.539 1 92.56 242 ASN A O 1
ATOM 1850 N N . PHE A 1 243 ? -16.359 -9.672 -4.016 1 93.06 243 PHE A N 1
ATOM 1851 C CA . PHE A 1 243 ? -16.984 -10.984 -4.156 1 93.06 243 PHE A CA 1
ATOM 1852 C C . PHE A 1 243 ? -17.531 -11.469 -2.816 1 93.06 243 PHE A C 1
ATOM 1854 O O . PHE A 1 243 ? -17.516 -12.672 -2.539 1 93.06 243 PHE A O 1
ATOM 1861 N N . ALA A 1 244 ? -17.891 -10.578 -1.994 1 84.88 244 ALA A N 1
ATOM 1862 C CA . ALA A 1 244 ? -18.297 -10.875 -0.624 1 84.88 244 ALA A CA 1
ATOM 1863 C C . ALA A 1 244 ? -19.484 -11.836 -0.6 1 84.88 244 ALA A C 1
ATOM 1865 O O . ALA A 1 244 ? -19.594 -12.664 0.309 1 84.88 244 ALA A O 1
ATOM 1866 N N . ASN A 1 245 ? -20.312 -11.766 -1.484 1 80.31 245 ASN A N 1
ATOM 1867 C CA . ASN A 1 245 ? -21.484 -12.625 -1.52 1 80.31 245 ASN A CA 1
ATOM 1868 C C . ASN A 1 245 ? -21.141 -14.039 -1.974 1 80.31 245 ASN A C 1
ATOM 1870 O O . ASN A 1 245 ? -21.938 -14.961 -1.809 1 80.31 245 ASN A O 1
ATOM 1874 N N . GLY A 1 246 ? -19.969 -14.18 -2.5 1 77 246 GLY A N 1
ATOM 1875 C CA . GLY A 1 246 ? -19.562 -15.492 -2.971 1 77 246 GLY A CA 1
ATOM 1876 C C . GLY A 1 246 ? -18.547 -16.156 -2.061 1 77 246 GLY A C 1
ATOM 1877 O O . GLY A 1 246 ? -18.125 -17.281 -2.322 1 77 246 GLY A O 1
ATOM 1878 N N . THR A 1 247 ? -18.219 -15.398 -1.046 1 76.94 247 THR A N 1
ATOM 1879 C CA . THR A 1 247 ? -17.234 -15.922 -0.109 1 76.94 247 THR A CA 1
ATOM 1880 C C . THR A 1 247 ? -17.75 -15.812 1.327 1 76.94 247 THR A C 1
ATOM 1882 O O . THR A 1 247 ? -18.766 -15.188 1.582 1 76.94 247 THR A O 1
ATOM 1885 N N . PHE A 1 248 ? -17.141 -16.531 2.139 1 69.5 248 PHE A N 1
ATOM 1886 C CA . PHE A 1 248 ? -17.547 -16.516 3.539 1 69.5 248 PHE A CA 1
ATOM 1887 C C . PHE A 1 248 ? -16.656 -15.57 4.34 1 69.5 248 PHE A C 1
ATOM 1889 O O . PHE A 1 248 ? -16.5 -15.734 5.551 1 69.5 248 PHE A O 1
ATOM 1896 N N . LEU A 1 249 ? -16.141 -14.695 3.584 1 67.62 249 LEU A N 1
ATOM 1897 C CA . LEU A 1 249 ? -15.188 -13.781 4.203 1 67.62 249 LEU A CA 1
ATOM 1898 C C . LEU A 1 249 ? -15.906 -12.766 5.09 1 67.62 249 LEU A C 1
ATOM 1900 O O . LEU A 1 249 ? -15.32 -12.242 6.039 1 67.62 249 LEU A O 1
ATOM 1904 N N . PHE A 1 250 ? -17.141 -12.578 4.812 1 68.88 250 PHE A N 1
ATOM 1905 C CA . PHE A 1 250 ? -17.828 -11.508 5.523 1 68.88 250 PHE A CA 1
ATOM 1906 C C . PHE A 1 250 ? -18.969 -12.062 6.359 1 68.88 250 PHE A C 1
ATOM 1908 O O . PHE A 1 250 ? -19.547 -13.109 6.023 1 68.88 250 PHE A O 1
ATOM 1915 N N . ALA A 1 251 ? -19.25 -11.336 7.344 1 66.94 251 ALA A N 1
ATOM 1916 C CA . ALA A 1 251 ? -20.266 -11.727 8.328 1 66.94 251 ALA A CA 1
ATOM 1917 C C . ALA A 1 251 ? -21.672 -11.562 7.762 1 66.94 251 ALA A C 1
ATOM 1919 O O . ALA A 1 251 ? -21.875 -10.797 6.824 1 66.94 251 ALA A O 1
ATOM 1920 N N . THR A 1 252 ? -22.516 -12.359 8.297 1 74.12 252 THR A N 1
ATOM 1921 C CA . THR A 1 252 ? -23.938 -12.203 8 1 74.12 252 THR A CA 1
ATOM 1922 C C . THR A 1 252 ? -24.453 -10.859 8.508 1 74.12 252 THR A C 1
ATOM 1924 O O . THR A 1 252 ? -23.797 -10.203 9.32 1 74.12 252 THR A O 1
ATOM 1927 N N . ASP A 1 253 ? -25.641 -10.469 8.031 1 79.38 253 ASP A N 1
ATOM 1928 C CA . ASP A 1 253 ? -26.219 -9.195 8.422 1 79.38 253 ASP A CA 1
ATOM 1929 C C . ASP A 1 253 ? -26.359 -9.086 9.938 1 79.38 253 ASP A C 1
ATOM 1931 O O . ASP A 1 253 ? -26.094 -8.031 10.523 1 79.38 253 ASP A O 1
ATOM 1935 N N . GLU A 1 254 ? -26.797 -10.133 10.523 1 82.69 254 GLU A N 1
ATOM 1936 C CA . GLU A 1 254 ? -26.953 -10.133 11.977 1 82.69 254 GLU A CA 1
ATOM 1937 C C . GLU A 1 254 ? -25.625 -9.938 12.68 1 82.69 254 GLU A C 1
ATOM 1939 O O . GLU A 1 254 ? -25.531 -9.203 13.656 1 82.69 254 GLU A O 1
ATOM 1944 N N . LYS A 1 255 ? -24.703 -10.547 12.195 1 86.69 255 LYS A N 1
ATOM 1945 C CA . LYS A 1 255 ? -23.359 -10.422 12.781 1 86.69 255 LYS A CA 1
ATOM 1946 C C . LYS A 1 255 ? -22.797 -9.016 12.562 1 86.69 255 LYS A C 1
ATOM 1948 O O . LYS A 1 255 ? -22.078 -8.492 13.414 1 86.69 255 LYS A O 1
ATOM 1953 N N . VAL A 1 256 ? -23.203 -8.445 11.438 1 89.5 256 VAL A N 1
ATOM 1954 C CA . VAL A 1 256 ? -22.781 -7.086 11.141 1 89.5 256 VAL A CA 1
ATOM 1955 C C . VAL A 1 256 ? -23.359 -6.121 12.172 1 89.5 256 VAL A C 1
ATOM 1957 O O . VAL A 1 256 ? -22.656 -5.25 12.688 1 89.5 256 VAL A O 1
ATOM 1960 N N . GLU A 1 257 ? -24.641 -6.254 12.422 1 91 257 GLU A N 1
ATOM 1961 C CA . GLU A 1 257 ? -25.297 -5.395 13.406 1 91 257 GLU A CA 1
ATOM 1962 C C . GLU A 1 257 ? -24.625 -5.52 14.773 1 91 257 GLU A C 1
ATOM 1964 O O . GLU A 1 257 ? -24.375 -4.516 15.445 1 91 257 GLU A O 1
ATOM 1969 N N . GLN A 1 258 ? -24.328 -6.723 15.109 1 92.06 258 GLN A N 1
ATOM 1970 C CA . GLN A 1 258 ? -23.688 -6.969 16.391 1 92.06 258 GLN A CA 1
ATOM 1971 C C . GLN A 1 258 ? -22.281 -6.359 16.438 1 92.06 258 GLN A C 1
ATOM 1973 O O . GLN A 1 258 ? -21.875 -5.785 17.438 1 92.06 258 GLN A O 1
ATOM 1978 N N . GLU A 1 259 ? -21.594 -6.512 15.391 1 91.38 259 GLU A N 1
ATOM 1979 C CA . GLU A 1 259 ? -20.234 -5.973 15.297 1 91.38 259 GLU A CA 1
ATOM 1980 C C . GLU A 1 259 ? -20.25 -4.449 15.414 1 91.38 259 GLU A C 1
ATOM 1982 O O . GLU A 1 259 ? -19.422 -3.875 16.125 1 91.38 259 GLU A O 1
ATOM 1987 N N . VAL A 1 260 ? -21.172 -3.83 14.719 1 93.62 260 VAL A N 1
ATOM 1988 C CA . VAL A 1 260 ? -21.25 -2.373 14.734 1 93.62 260 VAL A CA 1
ATOM 1989 C C . VAL A 1 260 ? -21.656 -1.888 16.125 1 93.62 260 VAL A C 1
ATOM 1991 O O . VAL A 1 260 ? -21.125 -0.885 16.609 1 93.62 260 VAL A O 1
ATOM 1994 N N . GLU A 1 261 ? -22.562 -2.617 16.719 1 93.19 261 GLU A N 1
ATOM 1995 C CA . GLU A 1 261 ? -22.969 -2.271 18.078 1 93.19 261 GLU A CA 1
ATOM 1996 C C . GLU A 1 261 ? -21.812 -2.369 19.047 1 93.19 261 GLU A C 1
ATOM 1998 O O . GLU A 1 261 ? -21.656 -1.529 19.938 1 93.19 261 GLU A O 1
ATOM 2003 N N . THR A 1 262 ? -21.078 -3.357 18.891 1 93.75 262 THR A N 1
ATOM 2004 C CA . THR A 1 262 ? -19.906 -3.555 19.75 1 93.75 262 THR A CA 1
ATOM 2005 C C . THR A 1 262 ? -18.906 -2.42 19.562 1 93.75 262 THR A C 1
ATOM 2007 O O . THR A 1 262 ? -18.359 -1.897 20.547 1 93.75 262 THR A O 1
ATOM 2010 N N . LEU A 1 263 ? -18.656 -2.039 18.344 1 94.31 263 LEU A N 1
ATOM 2011 C CA . LEU A 1 263 ? -17.75 -0.939 18.047 1 94.31 263 LEU A CA 1
ATOM 2012 C C . LEU A 1 263 ? -18.266 0.371 18.625 1 94.31 263 LEU A C 1
ATOM 2014 O O . LEU A 1 263 ? -17.5 1.139 19.219 1 94.31 263 LEU A O 1
ATOM 2018 N N . TRP A 1 264 ? -19.547 0.577 18.484 1 94.75 264 TRP A N 1
ATOM 2019 C CA . TRP A 1 264 ? -20.172 1.796 18.984 1 94.75 264 TRP A CA 1
ATOM 2020 C C . TRP A 1 264 ? -20.109 1.865 20.5 1 94.75 264 TRP A C 1
ATOM 2022 O O . TRP A 1 264 ? -19.781 2.912 21.062 1 94.75 264 TRP A O 1
ATOM 2032 N N . ALA A 1 265 ? -20.375 0.748 21.109 1 94.5 265 ALA A N 1
ATOM 2033 C CA . ALA A 1 265 ? -20.422 0.674 22.562 1 94.5 265 ALA A CA 1
ATOM 2034 C C . ALA A 1 265 ? -19.047 0.922 23.172 1 94.5 265 ALA A C 1
ATOM 2036 O O . ALA A 1 265 ? -18.938 1.415 24.297 1 94.5 265 ALA A O 1
ATOM 2037 N N . ALA A 1 266 ? -18.016 0.633 22.453 1 93.81 266 ALA A N 1
ATOM 2038 C CA . ALA A 1 266 ? -16.656 0.746 22.953 1 93.81 266 ALA A CA 1
ATOM 2039 C C . ALA A 1 266 ? -16.172 2.191 22.906 1 93.81 266 ALA A C 1
ATOM 2041 O O . ALA A 1 266 ? -15.156 2.535 23.531 1 93.81 266 ALA A O 1
ATOM 2042 N N . LEU A 1 267 ? -16.859 3.07 22.203 1 93.94 267 LEU A N 1
ATOM 2043 C CA . LEU A 1 267 ? -16.469 4.473 22.094 1 93.94 267 LEU A CA 1
ATOM 2044 C C . LEU A 1 267 ? -16.75 5.215 23.406 1 93.94 267 LEU A C 1
ATOM 2046 O O . LEU A 1 267 ? -17.688 4.871 24.125 1 93.94 267 LEU A O 1
ATOM 2050 N N . ASP A 1 268 ? -15.906 6.188 23.672 1 92.88 268 ASP A N 1
ATOM 2051 C CA . ASP A 1 268 ? -16.203 7.043 24.812 1 92.88 268 ASP A CA 1
ATOM 2052 C C . ASP A 1 268 ? -17.312 8.039 24.484 1 92.88 268 ASP A C 1
ATOM 2054 O O . ASP A 1 268 ? -17.734 8.141 23.328 1 92.88 268 ASP A O 1
ATOM 2058 N N . ASP A 1 269 ? -17.781 8.789 25.422 1 92.38 269 ASP A N 1
ATOM 2059 C CA . ASP A 1 269 ? -18.953 9.664 25.266 1 92.38 269 ASP A CA 1
ATOM 2060 C C . ASP A 1 269 ? -18.656 10.797 24.297 1 92.38 269 ASP A C 1
ATOM 2062 O O . ASP A 1 269 ? -19.516 11.18 23.5 1 92.38 269 ASP A O 1
ATOM 2066 N N . GLN A 1 270 ? -17.516 11.281 24.359 1 87.94 270 GLN A N 1
ATOM 2067 C CA . GLN A 1 270 ? -17.172 12.391 23.469 1 87.94 270 GLN A CA 1
ATOM 2068 C C . GLN A 1 270 ? -17.234 11.961 22 1 87.94 270 GLN A C 1
ATOM 2070 O O . GLN A 1 270 ? -17.781 12.68 21.172 1 87.94 270 GLN A O 1
ATOM 2075 N N . ARG A 1 271 ? -16.734 10.836 21.734 1 92.06 271 ARG A N 1
ATOM 2076 C CA . ARG A 1 271 ? -16.75 10.328 20.359 1 92.06 271 ARG A CA 1
ATOM 2077 C C . ARG A 1 271 ? -18.172 10 19.922 1 92.06 271 ARG A C 1
ATOM 2079 O O . ARG A 1 271 ? -18.531 10.242 18.766 1 92.06 271 ARG A O 1
ATOM 2086 N N . LYS A 1 272 ? -18.891 9.445 20.766 1 93.56 272 LYS A N 1
ATOM 2087 C CA . LYS A 1 272 ? -20.297 9.172 20.438 1 93.56 272 LYS A CA 1
ATOM 2088 C C . LYS A 1 272 ? -21.031 10.453 20.078 1 93.56 272 LYS A C 1
ATOM 2090 O O . LYS A 1 272 ? -21.859 10.461 19.156 1 93.56 272 LYS A O 1
ATOM 2095 N N . GLU A 1 273 ? -20.734 11.445 20.812 1 91.5 273 GLU A N 1
ATOM 2096 C CA . GLU A 1 273 ? -21.359 12.742 20.531 1 91.5 273 GLU A CA 1
ATOM 2097 C C . GLU A 1 273 ? -20.875 13.297 19.188 1 91.5 273 GLU A C 1
ATOM 2099 O O . GLU A 1 273 ? -21.672 13.844 18.422 1 91.5 273 GLU A O 1
ATOM 2104 N N . ASP A 1 274 ? -19.641 13.156 18.938 1 89.5 274 ASP A N 1
ATOM 2105 C CA . ASP A 1 274 ? -19.062 13.672 17.688 1 89.5 274 ASP A CA 1
ATOM 2106 C C . ASP A 1 274 ? -19.656 12.961 16.484 1 89.5 274 ASP A C 1
ATOM 2108 O O . ASP A 1 274 ? -20 13.609 15.484 1 89.5 274 ASP A O 1
ATOM 2112 N N . TYR A 1 275 ? -19.734 11.68 16.469 1 92.94 275 TYR A N 1
ATOM 2113 C CA . TYR A 1 275 ? -20.172 10.898 15.32 1 92.94 275 TYR A CA 1
ATOM 2114 C C . TYR A 1 275 ? -21.688 10.867 15.234 1 92.94 275 TYR A C 1
ATOM 2116 O O . TYR A 1 275 ? -22.266 11.039 14.156 1 92.94 275 TYR A O 1
ATOM 2124 N N . GLY A 1 276 ? -22.344 10.656 16.406 1 92.62 276 GLY A N 1
ATOM 2125 C CA . GLY A 1 276 ? -23.797 10.586 16.453 1 92.62 276 GLY A CA 1
ATOM 2126 C C . GLY A 1 276 ? -24.344 9.258 15.969 1 92.62 276 GLY A C 1
ATOM 2127 O O . GLY A 1 276 ? -23.641 8.484 15.312 1 92.62 276 GLY A O 1
ATOM 2128 N N . GLN A 1 277 ? -25.609 9.062 16.172 1 91.31 277 GLN A N 1
ATOM 2129 C CA . GLN A 1 277 ? -26.266 7.797 15.867 1 91.31 277 GLN A CA 1
ATOM 2130 C C . GLN A 1 277 ? -26.438 7.609 14.367 1 91.31 277 GLN A C 1
ATOM 2132 O O . GLN A 1 277 ? -26.422 6.48 13.867 1 91.31 277 GLN A O 1
ATOM 2137 N N . LEU A 1 278 ? -26.578 8.672 13.727 1 90.94 278 LEU A N 1
ATOM 2138 C CA . LEU A 1 278 ? -26.734 8.594 12.281 1 90.94 278 LEU A CA 1
ATOM 2139 C C . LEU A 1 278 ? -25.484 7.992 11.641 1 90.94 278 LEU A C 1
ATOM 2141 O O . LEU A 1 278 ? -25.594 7.234 10.672 1 90.94 278 LEU A O 1
ATOM 2145 N N . TYR A 1 279 ? -24.359 8.375 12.188 1 91.44 279 TYR A N 1
ATOM 2146 C CA . TYR A 1 279 ? -23.125 7.824 11.672 1 91.44 279 TYR A CA 1
ATOM 2147 C C . TYR A 1 279 ? -23.047 6.316 11.906 1 91.44 279 TYR A C 1
ATOM 2149 O O . TYR A 1 279 ? -22.562 5.574 11.055 1 91.44 279 TYR A O 1
ATOM 2157 N N . CYS A 1 280 ? -23.562 5.871 12.992 1 91.44 280 CYS A N 1
ATOM 2158 C CA . CYS A 1 280 ? -23.625 4.445 13.297 1 91.44 280 CYS A CA 1
ATOM 2159 C C . CYS A 1 280 ? -24.453 3.705 12.25 1 91.44 280 CYS A C 1
ATOM 2161 O O . CYS A 1 280 ? -24.047 2.639 11.773 1 91.44 280 CYS A O 1
ATOM 2163 N N . LYS A 1 281 ? -25.5 4.254 11.883 1 90.69 281 LYS A N 1
ATOM 2164 C CA . LYS A 1 281 ? -26.359 3.656 10.867 1 90.69 281 LYS A CA 1
ATOM 2165 C C . LYS A 1 281 ? -25.672 3.627 9.508 1 90.69 281 LYS A C 1
ATOM 2167 O O . LYS A 1 281 ? -25.859 2.689 8.727 1 90.69 281 LYS A O 1
ATOM 2172 N N . LYS A 1 282 ? -24.969 4.668 9.25 1 89.81 282 LYS A N 1
ATOM 2173 C CA . LYS A 1 282 ? -24.219 4.715 8 1 89.81 282 LYS A CA 1
ATOM 2174 C C . LYS A 1 282 ? -23.188 3.592 7.938 1 89.81 282 LYS A C 1
ATOM 2176 O O . LYS A 1 282 ? -23 2.973 6.887 1 89.81 282 LYS A O 1
ATOM 2181 N N . VAL A 1 283 ? -22.5 3.361 9.047 1 92.69 283 VAL A N 1
ATOM 2182 C CA . VAL A 1 283 ? -21.5 2.301 9.117 1 92.69 283 VAL A CA 1
ATOM 2183 C C . VAL A 1 283 ? -22.172 0.945 8.906 1 92.69 283 VAL A C 1
ATOM 2185 O O . VAL A 1 283 ? -21.672 0.116 8.133 1 92.69 283 VAL A O 1
ATOM 2188 N N . GLU A 1 284 ? -23.266 0.749 9.57 1 91.25 284 GLU A N 1
ATOM 2189 C CA . GLU A 1 284 ? -24.031 -0.489 9.43 1 91.25 284 GLU A CA 1
ATOM 2190 C C . GLU A 1 284 ? -24.484 -0.695 7.984 1 91.25 284 GLU A C 1
ATOM 2192 O O . GLU A 1 284 ? -24.344 -1.794 7.438 1 91.25 284 GLU A O 1
ATOM 2197 N N . GLY A 1 285 ? -25.062 0.329 7.434 1 88.69 285 GLY A N 1
ATOM 2198 C CA . GLY A 1 285 ? -25.5 0.263 6.051 1 88.69 285 GLY A CA 1
ATOM 2199 C C . GLY A 1 285 ? -24.391 -0.067 5.082 1 88.69 285 GLY A C 1
ATOM 2200 O O . GLY A 1 285 ? -24.578 -0.857 4.152 1 88.69 285 GLY A O 1
ATOM 2201 N N . PHE A 1 286 ? -23.281 0.552 5.316 1 88.44 286 PHE A N 1
ATOM 2202 C CA . PHE A 1 286 ? -22.125 0.295 4.457 1 88.44 286 PHE A CA 1
ATOM 2203 C C . PHE A 1 286 ? -21.734 -1.174 4.52 1 88.44 286 PHE A C 1
ATOM 2205 O O . PHE A 1 286 ? -21.531 -1.812 3.482 1 88.44 286 PHE A O 1
ATOM 2212 N N . LYS A 1 287 ? -21.562 -1.707 5.707 1 88.56 287 LYS A N 1
ATOM 2213 C CA . LYS A 1 287 ? -21.109 -3.086 5.887 1 88.56 287 LYS A CA 1
ATOM 2214 C C . LYS A 1 287 ? -22.109 -4.07 5.273 1 88.56 287 LYS A C 1
ATOM 2216 O O . LYS A 1 287 ? -21.703 -5.043 4.629 1 88.56 287 LYS A O 1
ATOM 2221 N N . LYS A 1 288 ? -23.359 -3.787 5.434 1 87.69 288 LYS A N 1
ATOM 2222 C CA . LYS A 1 288 ? -24.391 -4.656 4.871 1 87.69 288 LYS A CA 1
ATOM 2223 C C . LYS A 1 288 ? -24.406 -4.586 3.348 1 87.69 288 LYS A C 1
ATOM 2225 O O . LYS A 1 288 ? -24.516 -5.613 2.676 1 87.69 288 LYS A O 1
ATOM 2230 N N . ASN A 1 289 ? -24.266 -3.389 2.836 1 84.75 289 ASN A N 1
ATOM 2231 C CA . ASN A 1 289 ? -24.266 -3.203 1.389 1 84.75 289 ASN A CA 1
ATOM 2232 C C . ASN A 1 289 ? -23.031 -3.832 0.744 1 84.75 289 ASN A C 1
ATOM 2234 O O . ASN A 1 289 ? -23.094 -4.336 -0.378 1 84.75 289 ASN A O 1
ATOM 2238 N N . PHE A 1 290 ? -21.969 -3.717 1.447 1 83.94 290 PHE A N 1
ATOM 2239 C CA . PHE A 1 290 ? -20.719 -4.309 0.954 1 83.94 290 PHE A CA 1
ATOM 2240 C C . PHE A 1 290 ? -20.891 -5.801 0.713 1 83.94 290 PHE A C 1
ATOM 2242 O O . PHE A 1 290 ? -20.422 -6.332 -0.293 1 83.94 290 PHE A O 1
ATOM 2249 N N . ARG A 1 291 ? -21.516 -6.445 1.547 1 83.19 291 ARG A N 1
ATOM 2250 C CA . ARG A 1 291 ? -21.766 -7.875 1.416 1 83.19 291 ARG A CA 1
ATOM 2251 C C . ARG A 1 291 ? -22.797 -8.156 0.325 1 83.19 291 ARG A C 1
ATOM 2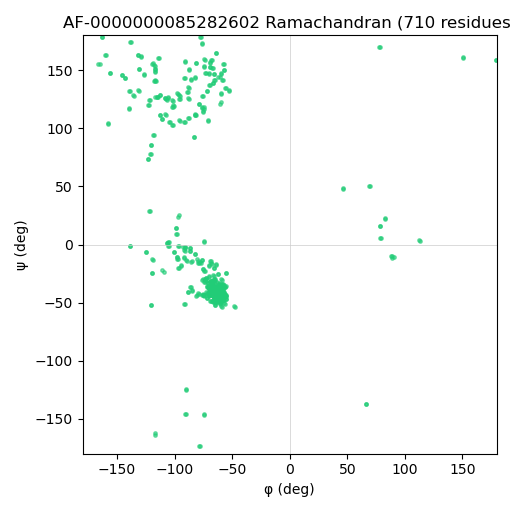253 O O . ARG A 1 291 ? -22.562 -8.992 -0.551 1 83.19 291 ARG A O 1
ATOM 2260 N N . ARG A 1 292 ? -23.844 -7.426 0.344 1 83.44 292 ARG A N 1
ATOM 2261 C CA . ARG A 1 292 ? -24.984 -7.688 -0.54 1 83.44 292 ARG A CA 1
ATOM 2262 C C . ARG A 1 292 ? -24.625 -7.395 -1.992 1 83.44 292 ARG A C 1
ATOM 2264 O O . ARG A 1 292 ? -25.094 -8.078 -2.904 1 83.44 292 ARG A O 1
ATOM 2271 N N . LYS A 1 293 ? -23.812 -6.477 -2.18 1 83.69 293 LYS A N 1
ATOM 2272 C CA . LYS A 1 293 ? -23.5 -6.031 -3.537 1 83.69 293 LYS A CA 1
ATOM 2273 C C . LYS A 1 293 ? -22.312 -6.797 -4.113 1 83.69 293 LYS A C 1
ATOM 2275 O O . LYS A 1 293 ? -21.953 -6.609 -5.277 1 83.69 293 LYS A O 1
ATOM 2280 N N . GLY A 1 294 ? -21.797 -7.617 -3.34 1 88.06 294 GLY A N 1
ATOM 2281 C CA . GLY A 1 294 ? -20.719 -8.453 -3.85 1 88.06 294 GLY A CA 1
ATOM 2282 C C . GLY A 1 294 ? -21.203 -9.492 -4.848 1 88.06 294 GLY A C 1
ATOM 2283 O O . GLY A 1 294 ? -22.312 -10.008 -4.73 1 88.06 294 GLY A O 1
ATOM 2284 N N . ALA A 1 295 ? -20.359 -9.805 -5.805 1 89.69 295 ALA A N 1
ATOM 2285 C CA . ALA A 1 295 ? -20.672 -10.82 -6.801 1 89.69 295 ALA A CA 1
ATOM 2286 C C . ALA A 1 295 ? -20.766 -12.203 -6.16 1 89.69 295 ALA A C 1
ATOM 2288 O O . ALA A 1 295 ? -19.969 -12.539 -5.277 1 89.69 295 ALA A O 1
ATOM 2289 N N . LYS A 1 296 ? -21.703 -12.961 -6.555 1 89.5 296 LYS A N 1
ATOM 2290 C CA . LYS A 1 296 ? -21.859 -14.328 -6.082 1 89.5 296 LYS A CA 1
ATOM 2291 C C . LYS A 1 296 ? -21 -15.297 -6.898 1 89.5 296 LYS A C 1
ATOM 2293 O O . LYS A 1 296 ? -20.422 -16.234 -6.352 1 89.5 296 LYS A O 1
ATOM 2298 N N . ASP A 1 297 ? -20.984 -15 -8.172 1 93.69 297 ASP A N 1
ATOM 2299 C CA . ASP A 1 297 ? -20.188 -15.828 -9.078 1 93.69 297 ASP A CA 1
ATOM 2300 C C . ASP A 1 297 ? -18.703 -15.516 -8.938 1 93.69 297 ASP A C 1
ATOM 2302 O O . ASP A 1 297 ? -18.266 -14.422 -9.289 1 93.69 297 ASP A O 1
ATOM 2306 N N . ILE A 1 298 ? -17.922 -16.5 -8.453 1 94.94 298 ILE A N 1
ATOM 2307 C CA . ILE A 1 298 ? -16.5 -16.25 -8.227 1 94.94 298 ILE A CA 1
ATOM 2308 C C . ILE A 1 298 ? -15.68 -16.781 -9.398 1 94.94 298 ILE A C 1
ATOM 2310 O O . ILE A 1 298 ? -14.445 -16.797 -9.344 1 94.94 298 ILE A O 1
ATOM 2314 N N . SER A 1 299 ? -16.281 -17.219 -10.547 1 94.69 299 SER A N 1
ATOM 2315 C CA . SER A 1 299 ? -15.609 -17.828 -11.688 1 94.69 299 SER A CA 1
ATOM 2316 C C . SER A 1 299 ? -14.555 -16.891 -12.266 1 94.69 299 SER A C 1
ATOM 2318 O O . SER A 1 299 ? -13.492 -17.344 -12.703 1 94.69 299 SER A O 1
ATOM 2320 N N . PRO A 1 300 ? -14.789 -15.562 -12.281 1 94.31 300 PRO A N 1
ATOM 2321 C CA . PRO A 1 300 ? -13.734 -14.695 -12.805 1 94.31 300 PRO A CA 1
ATOM 2322 C C . PRO A 1 300 ? -12.445 -14.781 -12 1 94.31 300 PRO A C 1
ATOM 2324 O O . PRO A 1 300 ? -11.352 -14.672 -12.57 1 94.31 300 PRO A O 1
ATOM 2327 N N . VAL A 1 301 ? -12.562 -14.992 -10.711 1 96.44 301 VAL A N 1
ATOM 2328 C CA . VAL A 1 301 ? -11.391 -15.094 -9.852 1 96.44 301 VAL A CA 1
ATOM 2329 C C . VAL A 1 301 ? -10.68 -16.422 -10.094 1 96.44 301 VAL A C 1
ATOM 2331 O O . VAL A 1 301 ? -9.453 -16.469 -10.219 1 96.44 301 VAL A O 1
ATOM 2334 N N . ILE A 1 302 ? -11.453 -17.453 -10.242 1 97.25 302 ILE A N 1
ATOM 2335 C CA . ILE A 1 302 ? -10.883 -18.781 -10.508 1 97.25 302 ILE A CA 1
ATOM 2336 C C . ILE A 1 302 ? -10.18 -18.781 -11.859 1 97.25 302 ILE A C 1
ATOM 2338 O O . ILE A 1 302 ? -9.086 -19.328 -12 1 97.25 302 ILE A O 1
ATOM 2342 N N . ASN A 1 303 ? -10.812 -18.141 -12.805 1 95.94 303 ASN A N 1
ATOM 2343 C CA . ASN A 1 303 ? -10.203 -18.016 -14.125 1 95.94 303 ASN A CA 1
ATOM 2344 C C . ASN A 1 303 ? -8.883 -17.25 -14.062 1 95.94 303 ASN A C 1
ATOM 2346 O O . ASN A 1 303 ? -7.918 -17.625 -14.734 1 95.94 303 ASN A O 1
ATOM 2350 N N . ALA A 1 304 ? -8.836 -16.203 -13.289 1 96.69 304 ALA A N 1
ATOM 2351 C CA . ALA A 1 304 ? -7.617 -15.43 -13.133 1 96.69 304 ALA A CA 1
ATOM 2352 C C . ALA A 1 304 ? -6.504 -16.266 -12.516 1 96.69 304 ALA A C 1
ATOM 2354 O O . ALA A 1 304 ? -5.359 -16.234 -12.977 1 96.69 304 ALA A O 1
ATOM 2355 N N . PHE A 1 305 ? -6.852 -17.047 -11.484 1 98.06 305 PHE A N 1
ATOM 2356 C CA . PHE A 1 305 ? -5.883 -17.953 -10.891 1 98.06 305 PHE A CA 1
ATOM 2357 C C . PHE A 1 305 ? -5.34 -18.922 -11.93 1 98.06 305 PHE A C 1
ATOM 2359 O O . PHE A 1 305 ? -4.133 -19.156 -12.008 1 98.06 305 PHE A O 1
ATOM 2366 N N . THR A 1 306 ? -6.262 -19.469 -12.648 1 97.31 306 THR A N 1
ATOM 2367 C CA . THR A 1 306 ? -5.902 -20.469 -13.648 1 97.31 306 THR A CA 1
ATOM 2368 C C . THR A 1 306 ? -4.918 -19.891 -14.664 1 97.31 306 THR A C 1
ATOM 2370 O O . THR A 1 306 ? -3.906 -20.516 -14.984 1 97.31 306 THR A O 1
ATOM 2373 N N . GLU A 1 307 ? -5.23 -18.719 -15.125 1 96.25 307 GLU A N 1
ATOM 2374 C CA . GLU A 1 307 ? -4.336 -18.078 -16.078 1 96.25 307 GLU A CA 1
ATOM 2375 C C . GLU A 1 307 ? -2.967 -17.812 -15.461 1 96.25 307 GLU A C 1
ATOM 2377 O O . GLU A 1 307 ? -1.938 -18.094 -16.078 1 96.25 307 GLU A O 1
ATOM 2382 N N . ALA A 1 308 ? -2.932 -17.312 -14.281 1 97.25 308 ALA A N 1
ATOM 2383 C CA . ALA A 1 308 ? -1.675 -17 -13.602 1 97.25 308 ALA A CA 1
ATOM 2384 C C . ALA A 1 308 ? -0.816 -18.266 -13.445 1 97.25 308 ALA A C 1
ATOM 2386 O O . ALA A 1 308 ? 0.414 -18.188 -13.484 1 97.25 308 ALA A O 1
ATOM 2387 N N . LEU A 1 309 ? -1.456 -19.406 -13.336 1 98.44 309 LEU A N 1
ATOM 2388 C CA . LEU A 1 309 ? -0.742 -20.641 -13.008 1 98.44 309 LEU A CA 1
ATOM 2389 C C . LEU A 1 309 ? -0.436 -21.438 -14.273 1 98.44 309 LEU A C 1
ATOM 2391 O O . LEU A 1 309 ? 0.371 -22.375 -14.242 1 98.44 309 LEU A O 1
ATOM 2395 N N . THR A 1 310 ? -1.054 -21.062 -15.414 1 97.69 310 THR A N 1
ATOM 2396 C CA . THR A 1 310 ? -0.903 -21.938 -16.578 1 97.69 310 THR A CA 1
ATOM 2397 C C . THR A 1 310 ? -0.234 -21.188 -17.719 1 97.69 310 THR A C 1
ATOM 2399 O O . THR A 1 310 ? 0.326 -21.797 -18.641 1 97.69 310 THR A O 1
ATOM 2402 N N . GLN A 1 311 ? -0.336 -19.891 -17.75 1 96.19 311 GLN A N 1
ATOM 2403 C CA . GLN A 1 311 ? 0.238 -19.125 -18.844 1 96.19 311 GLN A CA 1
ATOM 2404 C C . GLN A 1 311 ? 1.761 -19.234 -18.859 1 96.19 311 GLN A C 1
ATOM 2406 O O . GLN A 1 311 ? 2.393 -19.219 -17.797 1 96.19 311 GLN A O 1
ATOM 2411 N N . THR A 1 312 ? 2.316 -19.312 -20.031 1 96.75 312 THR A N 1
ATOM 2412 C CA . THR A 1 312 ? 3.768 -19.312 -20.172 1 96.75 312 THR A CA 1
ATOM 2413 C C . THR A 1 312 ? 4.367 -18 -19.703 1 96.75 312 THR A C 1
ATOM 2415 O O . THR A 1 312 ? 5.43 -17.969 -19.094 1 96.75 312 THR A O 1
ATOM 2418 N N . HIS A 1 313 ? 3.656 -16.938 -20.062 1 93.94 313 HIS A N 1
ATOM 2419 C CA . HIS A 1 313 ? 4.023 -15.602 -19.641 1 93.94 313 HIS A CA 1
ATOM 2420 C C . HIS A 1 313 ? 2.904 -14.945 -18.844 1 93.94 313 HIS A C 1
ATOM 2422 O O . HIS A 1 313 ? 2.121 -14.164 -19.391 1 93.94 313 HIS A O 1
ATOM 2428 N N . PRO A 1 314 ? 2.918 -15.227 -17.547 1 95 314 PRO A N 1
ATOM 2429 C CA . PRO A 1 314 ? 1.839 -14.656 -16.734 1 95 314 PRO A CA 1
ATOM 2430 C C . PRO A 1 314 ? 1.912 -13.133 -16.625 1 95 314 PRO A C 1
ATOM 2432 O O . PRO A 1 314 ? 2.988 -12.555 -16.781 1 95 314 PRO A O 1
ATOM 2435 N N . GLN A 1 315 ? 0.782 -12.555 -16.453 1 92.81 315 GLN A N 1
ATOM 2436 C CA . GLN A 1 315 ? 0.721 -11.117 -16.219 1 92.81 315 GLN A CA 1
ATOM 2437 C C . GLN A 1 315 ? 1.185 -10.766 -14.812 1 92.81 315 GLN A C 1
ATOM 2439 O O . GLN A 1 315 ? 1.17 -11.617 -13.922 1 92.81 315 GLN A O 1
ATOM 2444 N N . ASP A 1 316 ? 1.56 -9.523 -14.688 1 94.19 316 ASP A N 1
ATOM 2445 C CA . ASP A 1 316 ? 1.954 -9.062 -13.359 1 94.19 316 ASP A CA 1
ATOM 2446 C C . ASP A 1 316 ? 0.736 -8.883 -12.461 1 94.19 316 ASP A C 1
ATOM 2448 O O . ASP A 1 316 ? 0.834 -9.023 -11.234 1 94.19 316 ASP A O 1
ATOM 2452 N N . ARG A 1 317 ? -0.353 -8.508 -13.078 1 94.88 317 ARG A N 1
ATOM 2453 C CA . ARG A 1 317 ? -1.579 -8.25 -12.328 1 94.88 317 ARG A CA 1
ATOM 2454 C C . ARG A 1 317 ? -2.795 -8.797 -13.07 1 94.88 317 ARG A C 1
ATOM 2456 O O . ARG A 1 317 ? -2.891 -8.68 -14.297 1 94.88 317 ARG A O 1
ATOM 2463 N N . TYR A 1 318 ? -3.637 -9.508 -12.383 1 95.5 318 TYR A N 1
ATOM 2464 C CA . TYR A 1 318 ? -4.961 -9.93 -12.828 1 95.5 318 TYR A CA 1
ATOM 2465 C C . TYR A 1 318 ? -6.055 -9.25 -12.008 1 95.5 318 TYR A C 1
ATOM 2467 O O . TYR A 1 318 ? -6.008 -9.258 -10.773 1 95.5 318 TYR A O 1
ATOM 2475 N N . CYS A 1 319 ? -6.996 -8.656 -12.672 1 95.12 319 CYS A N 1
ATOM 2476 C CA . CYS A 1 319 ? -7.992 -7.852 -11.969 1 95.12 319 CYS A CA 1
ATOM 2477 C C . CYS A 1 319 ? -9.398 -8.352 -12.258 1 95.12 319 CYS A C 1
ATOM 2479 O O . CYS A 1 319 ? -10.18 -7.66 -12.922 1 95.12 319 CYS A O 1
ATOM 2481 N N . PRO A 1 320 ? -9.781 -9.477 -11.695 1 95.12 320 PRO A N 1
ATOM 2482 C CA . PRO A 1 320 ? -11.172 -9.898 -11.867 1 95.12 320 PRO A CA 1
ATOM 2483 C C . PRO A 1 320 ? -12.156 -9.031 -11.078 1 95.12 320 PRO A C 1
ATOM 2485 O O . PRO A 1 320 ? -12.219 -9.125 -9.852 1 95.12 320 PRO A O 1
ATOM 2488 N N . MET A 1 321 ? -12.867 -8.227 -11.781 1 92.94 321 MET A N 1
ATOM 2489 C CA . MET A 1 321 ? -13.836 -7.332 -11.148 1 92.94 321 MET A CA 1
ATOM 2490 C C . MET A 1 321 ? -14.867 -6.848 -12.156 1 92.94 321 MET A C 1
ATOM 2492 O O . MET A 1 321 ? -14.68 -6.996 -13.367 1 92.94 321 MET A O 1
ATOM 2496 N N . GLU A 1 322 ? -15.922 -6.344 -11.656 1 89.75 322 GLU A N 1
ATOM 2497 C CA . GLU A 1 322 ? -16.969 -5.766 -12.5 1 89.75 322 GLU A CA 1
ATOM 2498 C C . GLU A 1 322 ? -16.484 -4.477 -13.164 1 89.75 322 GLU A C 1
ATOM 2500 O O . GLU A 1 322 ? -15.625 -3.779 -12.625 1 89.75 322 GLU A O 1
ATOM 2505 N N . PRO A 1 323 ? -17.094 -4.121 -14.289 1 88.5 323 PRO A N 1
ATOM 2506 C CA . PRO A 1 323 ? -16.656 -2.939 -15.047 1 88.5 323 PRO A CA 1
ATOM 2507 C C . PRO A 1 323 ? -16.75 -1.652 -14.227 1 88.5 323 PRO A C 1
ATOM 2509 O O . PRO A 1 323 ? -15.875 -0.789 -14.328 1 88.5 323 PRO A O 1
ATOM 2512 N N . ARG A 1 324 ? -17.828 -1.504 -13.469 1 88.75 324 ARG A N 1
ATOM 2513 C CA . ARG A 1 324 ? -17.969 -0.298 -12.656 1 88.75 324 ARG A CA 1
ATOM 2514 C C . ARG A 1 324 ? -16.812 -0.156 -11.672 1 88.75 324 ARG A C 1
ATOM 2516 O O . ARG A 1 324 ? -16.312 0.947 -11.453 1 88.75 324 ARG A O 1
ATOM 2523 N N . MET A 1 325 ? -16.453 -1.221 -11.078 1 90.69 325 MET A N 1
ATOM 2524 C CA . MET A 1 325 ? -15.344 -1.2 -10.117 1 90.69 325 MET A CA 1
ATOM 2525 C C . MET A 1 325 ? -14.023 -0.906 -10.82 1 90.69 325 MET A C 1
ATOM 2527 O O . MET A 1 325 ? -13.156 -0.225 -10.266 1 90.69 325 MET A O 1
ATOM 2531 N N . TYR A 1 326 ? -13.867 -1.412 -12.062 1 90.81 326 TYR A N 1
ATOM 2532 C CA . TYR A 1 326 ? -12.695 -1.081 -12.867 1 90.81 326 TYR A CA 1
ATOM 2533 C C . TYR A 1 326 ? -12.586 0.424 -13.078 1 90.81 326 TYR A C 1
ATOM 2535 O O . TYR A 1 326 ? -11.492 0.992 -12.984 1 90.81 326 TYR A O 1
ATOM 2543 N N . ALA A 1 327 ? -13.688 1.004 -13.344 1 90 327 ALA A N 1
ATOM 2544 C CA . ALA A 1 327 ? -13.703 2.438 -13.617 1 90 327 ALA A CA 1
ATOM 2545 C C . ALA A 1 327 ? -13.305 3.24 -12.383 1 90 327 ALA A C 1
ATOM 2547 O O . ALA A 1 327 ? -12.516 4.18 -12.477 1 90 327 ALA A O 1
ATOM 2548 N N . VAL A 1 328 ? -13.844 2.836 -11.266 1 92.81 328 VAL A N 1
ATOM 2549 C CA . VAL A 1 328 ? -13.547 3.543 -10.023 1 92.81 328 VAL A CA 1
ATOM 2550 C C . VAL A 1 328 ? -12.078 3.34 -9.648 1 92.81 328 VAL A C 1
ATOM 2552 O O . VAL A 1 328 ? -11.406 4.277 -9.219 1 92.81 328 VAL A O 1
ATOM 2555 N N . ALA A 1 329 ? -11.625 2.111 -9.789 1 92.69 329 ALA A N 1
ATOM 2556 C CA . ALA A 1 329 ? -10.227 1.817 -9.516 1 92.69 329 ALA A CA 1
ATOM 2557 C C . ALA A 1 329 ? -9.312 2.605 -10.453 1 92.69 329 ALA A C 1
ATOM 2559 O O . ALA A 1 329 ? -8.25 3.078 -10.039 1 92.69 329 ALA A O 1
ATOM 2560 N N . PHE A 1 330 ? -9.695 2.725 -11.695 1 90.06 330 PHE A N 1
ATOM 2561 C CA . PHE A 1 330 ? -8.938 3.496 -12.672 1 90.06 330 PHE A CA 1
ATOM 2562 C C . PHE A 1 330 ? -8.82 4.953 -12.242 1 90.06 330 PHE A C 1
ATOM 2564 O O . PHE A 1 330 ? -7.742 5.547 -12.312 1 90.06 330 PHE A O 1
ATOM 2571 N N . ILE A 1 331 ? -9.891 5.523 -11.797 1 90.94 331 ILE A N 1
ATOM 2572 C CA . ILE A 1 331 ? -9.898 6.906 -11.336 1 90.94 331 ILE A CA 1
ATOM 2573 C C . ILE A 1 331 ? -9.008 7.047 -10.109 1 90.94 331 ILE A C 1
ATOM 2575 O O . ILE A 1 331 ? -8.227 8 -10 1 90.94 331 ILE A O 1
ATOM 2579 N N . SER A 1 332 ? -9.062 6.094 -9.211 1 94.06 332 SER A N 1
ATOM 2580 C CA . SER A 1 332 ? -8.258 6.113 -7.992 1 94.06 332 SER A CA 1
ATOM 2581 C C . SER A 1 332 ? -6.766 6.125 -8.32 1 94.06 332 SER A C 1
ATOM 2583 O O . SER A 1 332 ? -5.977 6.777 -7.633 1 94.06 332 SER A O 1
ATOM 2585 N N . ASN A 1 333 ? -6.383 5.449 -9.391 1 91.69 333 ASN A N 1
ATOM 2586 C CA . ASN A 1 333 ? -4.969 5.199 -9.656 1 91.69 333 ASN A CA 1
ATOM 2587 C C . ASN A 1 333 ? -4.395 6.223 -10.633 1 91.69 333 ASN A C 1
ATOM 2589 O O . ASN A 1 333 ? -3.184 6.449 -10.664 1 91.69 333 ASN A O 1
ATOM 2593 N N . HIS A 1 334 ? -5.289 6.902 -11.414 1 86.62 334 HIS A N 1
ATOM 2594 C CA . HIS A 1 334 ? -4.715 7.672 -12.516 1 86.62 334 HIS A CA 1
ATOM 2595 C C . HIS A 1 334 ? -5.152 9.133 -12.453 1 86.62 334 HIS A C 1
ATOM 2597 O O . HIS A 1 334 ? -4.641 9.969 -13.195 1 86.62 334 HIS A O 1
ATOM 2603 N N . PHE A 1 335 ? -6.043 9.461 -11.539 1 86.81 335 PHE A N 1
ATOM 2604 C CA . PHE A 1 335 ? -6.48 10.836 -11.359 1 86.81 335 PHE A CA 1
ATOM 2605 C C . PHE A 1 335 ? -6.047 11.367 -10 1 86.81 335 PHE A C 1
ATOM 2607 O O . PHE A 1 335 ? -5.684 10.594 -9.109 1 86.81 335 PHE A O 1
ATOM 2614 N N . PRO A 1 336 ? -6.031 12.695 -9.906 1 87.06 336 PRO A N 1
ATOM 2615 C CA . PRO A 1 336 ? -5.727 13.258 -8.586 1 87.06 336 PRO A CA 1
ATOM 2616 C C . PRO A 1 336 ? -6.688 12.766 -7.508 1 87.06 336 PRO A C 1
ATOM 2618 O O . PRO A 1 336 ? -7.863 12.508 -7.789 1 87.06 336 PRO A O 1
ATOM 2621 N N . ALA A 1 337 ? -6.168 12.695 -6.281 1 91.25 337 ALA A N 1
ATOM 2622 C CA . ALA A 1 337 ? -6.922 12.148 -5.16 1 91.25 337 ALA A CA 1
ATOM 2623 C C . ALA A 1 337 ? -8.25 12.883 -4.973 1 91.25 337 ALA A C 1
ATOM 2625 O O . ALA A 1 337 ? -9.258 12.273 -4.605 1 91.25 337 ALA A O 1
ATOM 2626 N N . TRP A 1 338 ? -8.281 14.195 -5.191 1 88.94 338 TRP A N 1
ATOM 2627 C CA . TRP A 1 338 ? -9.5 14.961 -4.949 1 88.94 338 TRP A CA 1
ATOM 2628 C C . TRP A 1 338 ? -10.594 14.555 -5.934 1 88.94 338 TRP A C 1
ATOM 2630 O O . TRP A 1 338 ? -11.781 14.648 -5.621 1 88.94 338 TRP A O 1
ATOM 2640 N N . VAL A 1 339 ? -10.195 14.141 -7.18 1 88.19 339 VAL A N 1
ATOM 2641 C CA . VAL A 1 339 ? -11.18 13.648 -8.141 1 88.19 339 VAL A CA 1
ATOM 2642 C C . VAL A 1 339 ? -11.766 12.328 -7.652 1 88.19 339 VAL A C 1
ATOM 2644 O O . VAL A 1 339 ? -12.984 12.156 -7.617 1 88.19 339 VAL A O 1
ATOM 2647 N N . TYR A 1 340 ? -10.906 11.438 -7.266 1 94.12 340 TYR A N 1
ATOM 2648 C CA . TYR A 1 340 ? -11.352 10.156 -6.742 1 94.12 340 TYR A CA 1
ATOM 2649 C C . TYR A 1 340 ? -12.242 10.336 -5.52 1 94.12 340 TYR A C 1
ATOM 2651 O O . TYR A 1 340 ? -13.297 9.711 -5.418 1 94.12 340 TYR A O 1
ATOM 2659 N N . ASP A 1 341 ? -11.844 11.219 -4.625 1 94.25 341 ASP A N 1
ATOM 2660 C CA . ASP A 1 341 ? -12.633 11.492 -3.428 1 94.25 341 ASP A CA 1
ATOM 2661 C C . ASP A 1 341 ? -14.031 12 -3.795 1 94.25 341 ASP A C 1
ATOM 2663 O O . ASP A 1 341 ? -15.023 11.586 -3.197 1 94.25 341 ASP A O 1
ATOM 2667 N N . GLY A 1 342 ? -14.047 12.891 -4.777 1 91.81 342 GLY A N 1
ATOM 2668 C CA . GLY A 1 342 ? -15.328 13.398 -5.242 1 91.81 342 GLY A CA 1
ATOM 2669 C C . GLY A 1 342 ? -16.234 12.312 -5.801 1 91.81 342 GLY A C 1
ATOM 2670 O O . GLY A 1 342 ? -17.422 12.281 -5.5 1 91.81 342 GLY A O 1
ATOM 2671 N N . VAL A 1 343 ? -15.695 11.438 -6.559 1 91.44 343 VAL A N 1
ATOM 2672 C CA . VAL A 1 343 ? -16.438 10.359 -7.191 1 91.44 343 VAL A CA 1
ATOM 2673 C C . VAL A 1 343 ? -17 9.414 -6.125 1 91.44 343 VAL A C 1
ATOM 2675 O O . VAL A 1 343 ? -18.172 9.039 -6.172 1 91.44 343 VAL A O 1
ATOM 2678 N N . VAL A 1 344 ? -16.172 9.078 -5.188 1 90.38 344 VAL A N 1
ATOM 2679 C CA . VAL A 1 344 ? -16.578 8.133 -4.156 1 90.38 344 VAL A CA 1
ATOM 2680 C C . VAL A 1 344 ? -17.672 8.758 -3.281 1 90.38 344 VAL A C 1
ATOM 2682 O O . VAL A 1 344 ? -18.609 8.078 -2.869 1 90.38 344 VAL A O 1
ATOM 2685 N N . ARG A 1 345 ? -17.547 9.992 -3.004 1 89.31 345 ARG A N 1
ATOM 2686 C CA . ARG A 1 345 ? -18.562 10.688 -2.219 1 89.31 345 ARG A CA 1
ATOM 2687 C C . ARG A 1 345 ? -19.875 10.773 -2.982 1 89.31 345 ARG A C 1
ATOM 2689 O O . ARG A 1 345 ? -20.953 10.602 -2.4 1 89.31 345 ARG A O 1
ATOM 2696 N N . LEU A 1 346 ? -19.781 11 -4.25 1 88.38 346 LEU A N 1
ATOM 2697 C CA . LEU A 1 346 ? -20.969 11.055 -5.094 1 88.38 346 LEU A CA 1
ATOM 2698 C C . LEU A 1 346 ? -21.641 9.688 -5.16 1 88.38 346 LEU A C 1
ATOM 2700 O O . LEU A 1 346 ? -22.875 9.594 -5.07 1 88.38 346 LEU A O 1
ATOM 2704 N N . LEU A 1 347 ? -20.891 8.68 -5.305 1 84.31 347 LEU A N 1
ATOM 2705 C CA . LEU A 1 347 ? -21.422 7.328 -5.371 1 84.31 347 LEU A CA 1
ATOM 2706 C C . LEU A 1 347 ? -22.094 6.938 -4.055 1 84.31 347 LEU A C 1
ATOM 2708 O O . LEU A 1 347 ? -23.094 6.23 -4.047 1 84.31 347 LEU A O 1
ATOM 2712 N N . ALA A 1 348 ? -21.516 7.367 -2.977 1 79.38 348 ALA A N 1
ATOM 2713 C CA . ALA A 1 348 ? -22.078 7.074 -1.66 1 79.38 348 ALA A CA 1
ATOM 2714 C C . ALA A 1 348 ? -23.438 7.723 -1.496 1 79.38 348 ALA A C 1
ATOM 2716 O O . ALA A 1 348 ? -24.359 7.129 -0.907 1 79.38 348 ALA A O 1
ATOM 2717 N N . VAL A 1 349 ? -23.594 8.891 -1.984 1 74.75 349 VAL A N 1
ATOM 2718 C CA . VAL A 1 349 ? -24.859 9.609 -1.901 1 74.75 349 VAL A CA 1
ATOM 2719 C C . VAL A 1 349 ? -25.906 8.914 -2.773 1 74.75 349 VAL A C 1
ATOM 2721 O O . VAL A 1 349 ? -27.047 8.75 -2.365 1 74.75 349 VAL A O 1
ATOM 2724 N N . LEU A 1 350 ? -25.438 8.461 -3.9 1 70.12 350 LEU A N 1
ATOM 2725 C CA . LEU A 1 350 ? -26.359 7.824 -4.836 1 70.12 350 LEU A CA 1
ATOM 2726 C C . LEU A 1 350 ? -26.812 6.465 -4.316 1 70.12 350 LEU A C 1
ATOM 2728 O O . LEU A 1 350 ? -27.969 6.062 -4.531 1 70.12 350 LEU A O 1
ATOM 2732 N N . LEU A 1 351 ? -25.906 5.875 -3.635 1 62 351 LEU A N 1
ATOM 2733 C CA . LEU A 1 351 ? -26.234 4.566 -3.084 1 62 351 LEU A CA 1
ATOM 2734 C C . LEU A 1 351 ? -27.141 4.703 -1.866 1 62 351 LEU A C 1
ATOM 2736 O O . LEU A 1 351 ? -28.016 3.865 -1.645 1 62 351 LEU A O 1
ATOM 2740 N N . LEU A 1 352 ? -26.75 5.676 -1.045 1 53.28 352 LEU A N 1
ATOM 2741 C CA . LEU A 1 352 ? -27.609 5.902 0.119 1 53.28 352 LEU A CA 1
ATOM 2742 C C . LEU A 1 352 ? -29 6.352 -0.305 1 53.28 352 LEU A C 1
ATOM 2744 O O . LEU A 1 352 ? -30 5.98 0.323 1 53.28 352 LEU A O 1
ATOM 2748 N N . LYS A 1 353 ? -29.094 7.215 -1.187 1 50 353 LYS A N 1
ATOM 2749 C CA . LYS A 1 353 ? -30.422 7.633 -1.649 1 50 353 LYS A CA 1
ATOM 2750 C C . LYS A 1 353 ? -31.234 6.438 -2.129 1 50 353 LYS A C 1
ATOM 2752 O O . LYS A 1 353 ? -32.438 6.375 -1.905 1 50 353 LYS A O 1
ATOM 2757 N N . LYS A 1 354 ? -30.609 5.641 -2.658 1 46.28 354 LYS A N 1
ATOM 2758 C CA . LYS A 1 354 ? -31.375 4.504 -3.16 1 46.28 354 LYS A CA 1
ATOM 2759 C C . LYS A 1 354 ? -31.922 3.658 -2.014 1 46.28 354 LYS A C 1
ATOM 2761 O O . LYS A 1 354 ? -32.969 3.041 -2.139 1 46.28 354 LYS A O 1
ATOM 2766 N N . ASP A 1 355 ? -31.141 3.43 -0.958 1 40.91 355 ASP A N 1
ATOM 2767 C CA . ASP A 1 355 ? -31.625 2.639 0.171 1 40.91 355 ASP A CA 1
ATOM 2768 C C . ASP A 1 355 ? -32.688 3.395 0.953 1 40.91 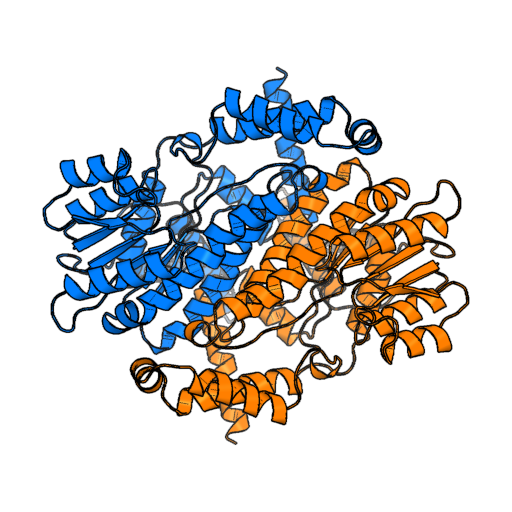355 ASP A C 1
ATOM 2770 O O . ASP A 1 355 ? -33.406 2.805 1.766 1 40.91 355 ASP A O 1
ATOM 2774 N N . GLU A 1 356 ? -32.719 4.652 0.984 1 35.59 356 GLU A N 1
ATOM 2775 C CA . GLU A 1 356 ? -33.781 5.426 1.586 1 35.59 356 GLU A CA 1
ATOM 2776 C C . GLU A 1 356 ? -35 5.504 0.655 1 35.59 356 GLU A C 1
ATOM 2778 O O . GLU A 1 356 ? -36.062 6.012 1.038 1 35.59 356 GLU A O 1
ATOM 2783 N N . VAL A 1 357 ? -34.844 5.203 -0.489 1 27.02 357 VAL A N 1
ATOM 2784 C CA . VAL A 1 357 ? -36.062 5.094 -1.277 1 27.02 357 VAL A CA 1
ATOM 2785 C C . VAL A 1 357 ? -36.562 3.654 -1.241 1 27.02 357 VAL A C 1
ATOM 2787 O O . VAL A 1 357 ? -35.781 2.707 -1.358 1 27.02 357 VAL A O 1
ATOM 2790 N N . MET B 1 1 ? 6.008 32.656 -3.242 1 59.59 1 MET B N 1
ATOM 2791 C CA . MET B 1 1 ? 5.531 31.297 -3.457 1 59.59 1 MET B CA 1
ATOM 2792 C C . MET B 1 1 ? 6.668 30.391 -3.916 1 59.59 1 MET B C 1
ATOM 2794 O O . MET B 1 1 ? 7.469 30.781 -4.773 1 59.59 1 MET B O 1
ATOM 2798 N N . LEU B 1 2 ? 6.84 29.359 -3.098 1 76.12 2 LEU B N 1
ATOM 2799 C CA . LEU B 1 2 ? 7.906 28.453 -3.479 1 76.12 2 LEU B CA 1
ATOM 2800 C C . LEU B 1 2 ? 7.477 27.562 -4.648 1 76.12 2 LEU B C 1
ATOM 2802 O O . LEU B 1 2 ? 6.387 27 -4.633 1 76.12 2 LEU B O 1
ATOM 2806 N N . TRP B 1 3 ? 8.188 27.703 -5.746 1 81.31 3 TRP B N 1
ATOM 2807 C CA . TRP B 1 3 ? 7.953 26.891 -6.93 1 81.31 3 TRP B CA 1
ATOM 2808 C C . TRP B 1 3 ? 8.477 25.469 -6.719 1 81.31 3 TRP B C 1
ATOM 2810 O O . TRP B 1 3 ? 9.617 25.281 -6.289 1 81.31 3 TRP B O 1
ATOM 2820 N N . THR B 1 4 ? 7.523 24.547 -6.746 1 83.06 4 THR B N 1
ATOM 2821 C CA . THR B 1 4 ? 7.879 23.141 -6.57 1 83.06 4 THR B CA 1
ATOM 2822 C C . THR B 1 4 ? 7.504 22.328 -7.805 1 83.06 4 THR B C 1
ATOM 2824 O O . THR B 1 4 ? 6.672 22.75 -8.609 1 83.06 4 THR B O 1
ATOM 2827 N N . ILE B 1 5 ? 8.164 21.234 -7.98 1 82.56 5 ILE B N 1
ATOM 2828 C CA . ILE B 1 5 ? 7.832 20.328 -9.07 1 82.56 5 ILE B CA 1
ATOM 2829 C C . ILE B 1 5 ? 6.375 19.891 -8.953 1 82.56 5 ILE B C 1
ATOM 2831 O O . ILE B 1 5 ? 5.691 19.719 -9.969 1 82.56 5 ILE B O 1
ATOM 2835 N N . ASP B 1 6 ? 5.934 19.734 -7.793 1 84.69 6 ASP B N 1
ATOM 2836 C CA . ASP B 1 6 ? 4.547 19.375 -7.535 1 84.69 6 ASP B CA 1
ATOM 2837 C C . ASP B 1 6 ? 3.586 20.375 -8.18 1 84.69 6 ASP B C 1
ATOM 2839 O O . ASP B 1 6 ? 2.58 19.984 -8.773 1 84.69 6 ASP B O 1
ATOM 2843 N N . LYS B 1 7 ? 3.871 21.578 -8.047 1 87.44 7 LYS B N 1
ATOM 2844 C CA . LYS B 1 7 ? 3.021 22.625 -8.617 1 87.44 7 LYS B CA 1
ATOM 2845 C C . LYS B 1 7 ? 3.061 22.578 -10.141 1 87.44 7 LYS B C 1
ATOM 2847 O O . LYS B 1 7 ? 2.043 22.812 -10.805 1 87.44 7 LYS B O 1
ATOM 2852 N N . VAL B 1 8 ? 4.23 22.266 -10.641 1 87.06 8 VAL B N 1
ATOM 2853 C CA . VAL B 1 8 ? 4.371 22.156 -12.086 1 87.06 8 VAL B CA 1
ATOM 2854 C C . VAL B 1 8 ? 3.506 21.016 -12.602 1 87.06 8 VAL B C 1
ATOM 2856 O O . VAL B 1 8 ? 2.785 21.172 -13.594 1 87.06 8 VAL B O 1
ATOM 2859 N N . VAL B 1 9 ? 3.564 20 -11.898 1 82.94 9 VAL B N 1
ATOM 2860 C CA . VAL B 1 9 ? 2.814 18.812 -12.305 1 82.94 9 VAL B CA 1
ATOM 2861 C C . VAL B 1 9 ? 1.316 19.109 -12.242 1 82.94 9 VAL B C 1
ATOM 2863 O O . VAL B 1 9 ? 0.559 18.672 -13.117 1 82.94 9 VAL B O 1
ATOM 2866 N N . ARG B 1 10 ? 0.902 19.797 -11.328 1 86.88 10 ARG B N 1
ATOM 2867 C CA . ARG B 1 10 ? -0.51 20.141 -11.203 1 86.88 10 ARG B CA 1
ATOM 2868 C C . ARG B 1 10 ? -0.947 21.094 -12.312 1 86.88 10 ARG B C 1
ATOM 2870 O O . ARG B 1 10 ? -2.055 20.969 -12.844 1 86.88 10 ARG B O 1
ATOM 2877 N N . LEU B 1 11 ? -0.097 22 -12.602 1 91.12 11 LEU B N 1
ATOM 2878 C CA . LEU B 1 11 ? -0.383 22.906 -13.711 1 91.12 11 LEU B CA 1
ATOM 2879 C C . LEU B 1 11 ? -0.488 22.141 -15.023 1 91.12 11 LEU B C 1
ATOM 2881 O O . LEU B 1 11 ? -1.363 22.422 -15.844 1 91.12 11 LEU B O 1
ATOM 2885 N N . MET B 1 12 ? 0.38 21.203 -15.164 1 87.62 12 MET B N 1
ATOM 2886 C CA . MET B 1 12 ? 0.339 20.359 -16.359 1 87.62 12 MET B CA 1
ATOM 2887 C C . MET B 1 12 ? -0.936 19.531 -16.391 1 87.62 12 MET B C 1
ATOM 2889 O O . MET B 1 12 ? -1.523 19.328 -17.453 1 87.62 12 MET B O 1
ATOM 2893 N N . PHE B 1 13 ? -1.3 19.031 -15.258 1 86.75 13 PHE B N 1
ATOM 2894 C CA . PHE B 1 13 ? -2.549 18.281 -15.156 1 86.75 13 PHE B CA 1
ATOM 2895 C C . PHE B 1 13 ? -3.725 19.141 -15.625 1 86.75 13 PHE B C 1
ATOM 2897 O O . PHE B 1 13 ? -4.527 18.688 -16.453 1 86.75 13 PHE B O 1
ATOM 2904 N N . TRP B 1 14 ? -3.805 20.359 -15.195 1 91.94 14 TRP B N 1
ATOM 2905 C CA . TRP B 1 14 ? -4.883 21.25 -15.586 1 91.94 14 TRP B CA 1
ATOM 2906 C C . TRP B 1 14 ? -4.773 21.625 -17.062 1 91.94 14 TRP B C 1
ATOM 2908 O O . TRP B 1 14 ? -5.785 21.875 -17.719 1 91.94 14 TRP B O 1
ATOM 2918 N N . GLY B 1 15 ? -3.562 21.672 -17.484 1 93.31 15 GLY B N 1
ATOM 2919 C CA . GLY B 1 15 ? -3.367 21.828 -18.906 1 93.31 15 GLY B CA 1
ATOM 2920 C C . GLY B 1 15 ? -3.967 20.688 -19.719 1 93.31 15 GLY B C 1
ATOM 2921 O O . GLY B 1 15 ? -4.637 20.922 -20.734 1 93.31 15 GLY B O 1
ATOM 2922 N N . GLY B 1 16 ? -3.754 19.484 -19.219 1 89.81 16 GLY B N 1
ATOM 2923 C CA . GLY B 1 16 ? -4.332 18.328 -19.875 1 89.81 16 GLY B CA 1
ATOM 2924 C C . GLY B 1 16 ? -5.848 18.328 -19.875 1 89.81 16 GLY B C 1
ATOM 2925 O O . GLY B 1 16 ? -6.484 18.047 -20.891 1 89.81 16 GLY B O 1
ATOM 2926 N N . VAL B 1 17 ? -6.359 18.641 -18.781 1 90.12 17 VAL B N 1
ATOM 2927 C CA . VAL B 1 17 ? -7.812 18.719 -18.641 1 90.12 17 VAL B CA 1
ATOM 2928 C C . VAL B 1 17 ? -8.367 19.781 -19.578 1 90.12 17 VAL B C 1
ATOM 2930 O O . VAL B 1 17 ? -9.375 19.562 -20.266 1 90.12 17 VAL B O 1
ATOM 2933 N N . SER B 1 18 ? -7.715 20.906 -19.641 1 94.69 18 SER B N 1
ATOM 2934 C CA . SER B 1 18 ? -8.125 22.016 -20.5 1 94.69 18 SER B CA 1
ATOM 2935 C C . SER B 1 18 ? -8.039 21.625 -21.984 1 94.69 18 SER B C 1
ATOM 2937 O O . SER B 1 18 ? -8.898 22 -22.781 1 94.69 18 SER B O 1
ATOM 2939 N N . ALA B 1 19 ? -7.039 20.922 -22.281 1 93.06 19 ALA B N 1
ATOM 2940 C CA . ALA B 1 19 ? -6.871 20.469 -23.656 1 93.06 19 ALA B CA 1
ATOM 2941 C C . ALA B 1 19 ? -8 19.531 -24.062 1 93.06 19 ALA B C 1
ATOM 2943 O O . ALA B 1 19 ? -8.531 19.641 -25.172 1 93.06 19 ALA B O 1
ATOM 2944 N N . LEU B 1 20 ? -8.352 18.625 -23.219 1 90.94 20 LEU B N 1
ATOM 2945 C CA . LEU B 1 20 ? -9.438 17.672 -23.484 1 90.94 20 LEU B CA 1
ATOM 2946 C C . LEU B 1 20 ? -10.766 18.406 -23.656 1 90.94 20 LEU B C 1
ATOM 2948 O O . LEU B 1 20 ? -11.508 18.141 -24.609 1 90.94 20 LEU B O 1
ATOM 2952 N N . LEU B 1 21 ? -11.023 19.281 -22.766 1 93.69 21 LEU B N 1
ATOM 2953 C CA . LEU B 1 21 ? -12.266 20.047 -22.844 1 93.69 21 LEU B CA 1
ATOM 2954 C C . LEU B 1 21 ? -12.297 20.922 -24.094 1 93.69 21 LEU B C 1
ATOM 2956 O O . LEU B 1 21 ? -13.352 21.094 -24.703 1 93.69 21 LEU B O 1
ATOM 2960 N N . ALA B 1 22 ? -11.188 21.5 -24.391 1 95.25 22 ALA B N 1
ATOM 2961 C CA . ALA B 1 22 ? -11.078 22.328 -25.594 1 95.25 22 ALA B CA 1
ATOM 2962 C C . ALA B 1 22 ? -11.383 21.516 -26.844 1 95.25 22 ALA B C 1
ATOM 2964 O O . ALA B 1 22 ? -12.031 22 -27.766 1 95.25 22 ALA B O 1
ATOM 2965 N N . THR B 1 23 ? -10.906 20.281 -26.859 1 92.12 23 THR B N 1
ATOM 2966 C CA . THR B 1 23 ? -11.164 19.391 -27.984 1 92.12 23 THR B CA 1
ATOM 2967 C C . THR B 1 23 ? -12.656 19.094 -28.109 1 92.12 23 THR B C 1
ATOM 2969 O O . THR B 1 23 ? -13.219 19.109 -29.203 1 92.12 23 THR B O 1
ATOM 2972 N N . VAL B 1 24 ? -13.234 18.828 -27 1 93.25 24 VAL B N 1
ATOM 2973 C CA . VAL B 1 24 ? -14.664 18.531 -26.984 1 93.25 24 VAL B CA 1
ATOM 2974 C C . VAL B 1 24 ? -15.445 19.75 -27.484 1 93.25 24 VAL B C 1
ATOM 2976 O O . VAL B 1 24 ? -16.344 19.625 -28.328 1 93.25 24 VAL B O 1
ATOM 2979 N N . LEU B 1 25 ? -15.117 20.891 -27.016 1 94.94 25 LEU B N 1
ATOM 2980 C CA . LEU B 1 25 ? -15.789 22.125 -27.406 1 94.94 25 LEU B CA 1
ATOM 2981 C C . LEU B 1 25 ? -15.586 22.406 -28.891 1 94.94 25 LEU B C 1
ATOM 2983 O O . LEU B 1 25 ? -16.5 22.906 -29.562 1 94.94 25 LEU B O 1
ATOM 2987 N N . SER B 1 26 ? -14.469 22.094 -29.344 1 94.25 26 SER B N 1
ATOM 2988 C CA . SER B 1 26 ? -14.148 22.297 -30.75 1 94.25 26 SER B CA 1
ATOM 2989 C C . SER B 1 26 ? -14.93 21.344 -31.641 1 94.25 26 SER B C 1
ATOM 2991 O O . SER B 1 26 ? -15.469 21.75 -32.688 1 94.25 26 SER B O 1
ATOM 2993 N N . VAL B 1 27 ? -15.023 20.141 -31.281 1 92.31 27 VAL B N 1
ATOM 2994 C CA . VAL B 1 27 ? -15.742 19.125 -32.031 1 92.31 27 VAL B CA 1
ATOM 2995 C C . VAL B 1 27 ? -17.234 19.484 -32.094 1 92.31 27 VAL B C 1
ATOM 2997 O O . VAL B 1 27 ? -17.906 19.234 -33.094 1 92.31 27 VAL B O 1
ATOM 3000 N N . LEU B 1 28 ? -17.656 20.094 -31.062 1 95 28 LEU B N 1
ATOM 3001 C CA . LEU B 1 28 ? -19.062 20.5 -31 1 95 28 LEU B CA 1
ATOM 3002 C C . LEU B 1 28 ? -19.281 21.797 -31.734 1 95 28 LEU B C 1
ATOM 3004 O O . LEU B 1 28 ? -20.422 22.266 -31.875 1 95 28 LEU B O 1
ATOM 3008 N N . GLY B 1 29 ? -18.281 22.484 -32.188 1 93.38 29 GLY B N 1
ATOM 3009 C CA . GLY B 1 29 ? -18.359 23.703 -33 1 93.38 29 GLY B CA 1
ATOM 3010 C C . GLY B 1 29 ? -18.562 24.953 -32.156 1 93.38 29 GLY B C 1
ATOM 3011 O O . GLY B 1 29 ? -19.031 25.984 -32.656 1 93.38 29 GLY B O 1
ATOM 3012 N N . ILE B 1 30 ? -18.203 24.875 -30.938 1 93.81 30 ILE B N 1
ATOM 3013 C CA . ILE B 1 30 ? -18.5 25.969 -30.031 1 93.81 30 ILE B CA 1
ATOM 3014 C C . ILE B 1 30 ? -17.359 26.984 -30.078 1 93.81 30 ILE B C 1
ATOM 3016 O O . ILE B 1 30 ? -17.594 28.203 -30.047 1 93.81 30 ILE B O 1
ATOM 3020 N N . MET B 1 31 ? -16.094 26.578 -30.125 1 92.38 31 MET B N 1
ATOM 3021 C CA . MET B 1 31 ? -14.914 27.438 -30.078 1 92.38 31 MET B CA 1
ATOM 3022 C C . MET B 1 31 ? -13.719 26.75 -30.719 1 92.38 31 MET B C 1
ATOM 3024 O O . MET B 1 31 ? -13.617 25.516 -30.703 1 92.38 31 MET B O 1
ATOM 3028 N N . SER B 1 32 ? -12.922 27.641 -31.297 1 95.31 32 SER B N 1
ATOM 3029 C CA . SER B 1 32 ? -11.703 27.031 -31.812 1 95.31 32 SER B CA 1
ATOM 3030 C C . SER B 1 32 ? -10.883 26.375 -30.703 1 95.31 32 SER B C 1
ATOM 3032 O O . SER B 1 32 ? -10.867 26.859 -29.578 1 95.31 32 SER B O 1
ATOM 3034 N N . CYS B 1 33 ? -10.227 25.266 -30.953 1 93.75 33 CYS B N 1
ATOM 3035 C CA . CYS B 1 33 ? -9.5 24.453 -29.969 1 93.75 33 CYS B CA 1
ATOM 3036 C C . CYS B 1 33 ? -8.414 25.281 -29.281 1 93.75 33 CYS B C 1
ATOM 3038 O O . CYS B 1 33 ? -8.242 25.188 -28.062 1 93.75 33 CYS B O 1
ATOM 3040 N N . VAL B 1 34 ? -7.742 26.125 -30.062 1 94.75 34 VAL B N 1
ATOM 3041 C CA . VAL B 1 34 ? -6.625 26.906 -29.531 1 94.75 34 VAL B CA 1
ATOM 3042 C C . VAL B 1 34 ? -7.141 27.953 -28.547 1 94.75 34 VAL B C 1
ATOM 3044 O O . VAL B 1 34 ? -6.582 28.125 -27.469 1 94.75 34 VAL B O 1
ATOM 3047 N N . LEU B 1 35 ? -8.133 28.656 -28.969 1 96.19 35 LEU B N 1
ATOM 3048 C CA . LEU B 1 35 ? -8.703 29.672 -28.109 1 96.19 35 LEU B CA 1
ATOM 3049 C C . LEU B 1 35 ? -9.297 29.047 -26.844 1 96.19 35 LEU B C 1
ATOM 3051 O O . LEU B 1 35 ? -9.125 29.578 -25.75 1 96.19 35 LEU B O 1
ATOM 3055 N N . ALA B 1 36 ? -10 27.938 -27.016 1 96.62 36 ALA B N 1
ATOM 3056 C CA . ALA B 1 36 ? -10.602 27.25 -25.875 1 96.62 36 ALA B CA 1
ATOM 3057 C C . ALA B 1 36 ? -9.531 26.75 -24.906 1 96.62 36 ALA B C 1
ATOM 3059 O O . ALA B 1 36 ? -9.656 26.906 -23.688 1 96.62 36 ALA B O 1
ATOM 3060 N N . PHE B 1 37 ? -8.469 26.156 -25.406 1 97.25 37 PHE B N 1
ATOM 3061 C CA . PHE B 1 37 ? -7.398 25.625 -24.578 1 97.25 37 PHE B CA 1
ATOM 3062 C C . PHE B 1 37 ? -6.723 26.734 -23.781 1 97.25 37 PHE B C 1
ATOM 3064 O O . PHE B 1 37 ? -6.559 26.609 -22.562 1 97.25 37 PHE B O 1
ATOM 3071 N N . THR B 1 38 ? -6.375 27.781 -24.484 1 97.31 38 THR B N 1
ATOM 3072 C CA . THR B 1 38 ? -5.645 28.859 -23.828 1 97.31 38 THR B CA 1
ATOM 3073 C C . THR B 1 38 ? -6.492 29.516 -22.75 1 97.31 38 THR B C 1
ATOM 3075 O O . THR B 1 38 ? -6 29.797 -21.656 1 97.31 38 THR B O 1
ATOM 3078 N N . THR B 1 39 ? -7.738 29.75 -23.031 1 96.94 39 THR B N 1
ATOM 3079 C CA . THR B 1 39 ? -8.633 30.375 -22.062 1 96.94 39 THR B CA 1
ATOM 3080 C C . THR B 1 39 ? -8.875 29.469 -20.859 1 96.94 39 THR B C 1
ATOM 3082 O O . THR B 1 39 ? -8.797 29.922 -19.719 1 96.94 39 THR B O 1
ATOM 3085 N N . LEU B 1 40 ? -9.109 28.219 -21.156 1 97.19 40 LEU B N 1
ATOM 3086 C CA . LEU B 1 40 ? -9.406 27.266 -20.094 1 97.19 40 LEU B CA 1
ATOM 3087 C C . LEU B 1 40 ? -8.172 27.016 -19.234 1 97.19 40 LEU B C 1
ATOM 3089 O O . LEU B 1 40 ? -8.266 26.969 -18 1 97.19 40 LEU B O 1
ATOM 3093 N N . TRP B 1 41 ? -7.059 26.859 -19.875 1 97.44 41 TRP B N 1
ATOM 3094 C CA . TRP B 1 41 ? -5.852 26.578 -19.109 1 97.44 41 TRP B CA 1
ATOM 3095 C C . TRP B 1 41 ? -5.43 27.781 -18.281 1 97.44 41 TRP B C 1
ATOM 3097 O O . TRP B 1 41 ? -4.969 27.641 -17.156 1 97.44 41 TRP B O 1
ATOM 3107 N N . LEU B 1 42 ? -5.523 28.953 -18.891 1 97.38 42 LEU B N 1
ATOM 3108 C CA . LEU B 1 42 ? -5.219 30.172 -18.125 1 97.38 42 LEU B CA 1
ATOM 3109 C C . LEU B 1 42 ? -6.133 30.281 -16.906 1 97.38 42 LEU B C 1
ATOM 3111 O O . LEU B 1 42 ? -5.68 30.672 -15.828 1 97.38 42 LEU B O 1
ATOM 3115 N N . PHE B 1 43 ? -7.32 30 -17.109 1 97.12 43 PHE B N 1
ATOM 3116 C CA . PHE B 1 43 ? -8.289 30.109 -16.031 1 97.12 43 PHE B CA 1
ATOM 3117 C C . PHE B 1 43 ? -7.996 29.078 -14.938 1 97.12 43 PHE B C 1
ATOM 3119 O O . PHE B 1 43 ? -7.91 29.422 -13.758 1 97.12 43 PHE B O 1
ATOM 3126 N N . THR B 1 44 ? -7.816 27.812 -15.344 1 95.25 44 THR B N 1
ATOM 3127 C CA . THR B 1 44 ? -7.602 26.75 -14.367 1 95.25 44 THR B CA 1
ATOM 3128 C C . THR B 1 44 ? -6.258 26.922 -13.672 1 95.25 44 THR B C 1
ATOM 3130 O O . THR B 1 44 ? -6.141 26.672 -12.469 1 95.25 44 THR B O 1
ATOM 3133 N N . ALA B 1 45 ? -5.297 27.266 -14.398 1 94.94 45 ALA B N 1
ATOM 3134 C CA . ALA B 1 45 ? -3.977 27.516 -13.82 1 94.94 45 ALA B CA 1
ATOM 3135 C C . ALA B 1 45 ? -4.02 28.656 -12.812 1 94.94 45 ALA B C 1
ATOM 3137 O O . ALA B 1 45 ? -3.43 28.562 -11.734 1 94.94 45 ALA B O 1
ATOM 3138 N N . SER B 1 46 ? -4.707 29.734 -13.172 1 95.31 46 SER B N 1
ATOM 3139 C CA . SER B 1 46 ? -4.828 30.875 -12.281 1 95.31 46 SER B CA 1
ATOM 3140 C C . SER B 1 46 ? -5.586 30.516 -11.008 1 95.31 46 SER B C 1
ATOM 3142 O O . SER B 1 46 ? -5.219 30.938 -9.914 1 95.31 46 SER B O 1
ATOM 3144 N N . MET B 1 47 ? -6.562 29.797 -11.172 1 94.12 47 MET B N 1
ATOM 3145 C CA . MET B 1 47 ? -7.344 29.359 -10.023 1 94.12 47 MET B CA 1
ATOM 3146 C C . MET B 1 47 ? -6.516 28.469 -9.102 1 94.12 47 MET B C 1
ATOM 3148 O O . MET B 1 47 ? -6.598 28.578 -7.879 1 94.12 47 MET B O 1
ATOM 3152 N N . TYR B 1 48 ? -5.781 27.562 -9.688 1 91.88 48 TYR B N 1
ATOM 3153 C CA . TYR B 1 48 ? -4.918 26.688 -8.898 1 91.88 48 TYR B CA 1
ATOM 3154 C C . TYR B 1 48 ? -3.869 27.484 -8.141 1 91.88 48 TYR B C 1
ATOM 3156 O O . TYR B 1 48 ? -3.68 27.297 -6.938 1 91.88 48 TYR B O 1
ATOM 3164 N N . MET B 1 49 ? -3.246 28.391 -8.828 1 91.69 49 MET B N 1
ATOM 3165 C CA . MET B 1 49 ? -2.193 29.188 -8.195 1 91.69 49 MET B CA 1
ATOM 3166 C C . MET B 1 49 ? -2.764 30.062 -7.086 1 91.69 49 MET B C 1
ATOM 3168 O O . MET B 1 49 ? -2.121 30.266 -6.055 1 91.69 49 MET B O 1
ATOM 3172 N N . TYR B 1 50 ? -3.914 30.531 -7.348 1 92.94 50 TYR B N 1
ATOM 3173 C CA . TYR B 1 50 ? -4.57 31.359 -6.34 1 92.94 50 TYR B CA 1
ATOM 3174 C C . TYR B 1 50 ? -4.867 30.562 -5.082 1 92.94 50 TYR B C 1
ATOM 3176 O O . TYR B 1 50 ? -4.492 30.969 -3.977 1 92.94 50 TYR B O 1
ATOM 3184 N N . THR B 1 51 ? -5.441 29.422 -5.25 1 91.31 51 THR B N 1
ATOM 3185 C CA . THR B 1 51 ? -5.828 28.594 -4.109 1 91.31 51 THR B CA 1
ATOM 3186 C C . THR B 1 51 ? -4.598 28.031 -3.41 1 91.31 51 THR B C 1
ATOM 3188 O O . THR B 1 51 ? -4.57 27.922 -2.182 1 91.31 51 THR B O 1
ATOM 3191 N N . ALA B 1 52 ? -3.641 27.672 -4.156 1 90.44 52 ALA B N 1
ATOM 3192 C CA . ALA B 1 52 ? -2.416 27.094 -3.609 1 90.44 52 ALA B CA 1
ATOM 3193 C C . ALA B 1 52 ? -1.651 28.109 -2.773 1 90.44 52 ALA B C 1
ATOM 3195 O O . ALA B 1 52 ? -0.858 27.734 -1.904 1 90.44 52 ALA B O 1
ATOM 3196 N N . ASN B 1 53 ? -1.945 29.391 -3.01 1 91.81 53 ASN B N 1
ATOM 3197 C CA . ASN B 1 53 ? -1.194 30.438 -2.324 1 91.81 53 ASN B CA 1
ATOM 3198 C C . ASN B 1 53 ? -1.972 31 -1.139 1 91.81 53 ASN B C 1
ATOM 3200 O O . ASN B 1 53 ? -1.438 31.797 -0.361 1 91.81 53 ASN B O 1
ATOM 3204 N N . MET B 1 54 ? -3.133 30.578 -1.041 1 94.69 54 MET B N 1
ATOM 3205 C CA . MET B 1 54 ? -3.91 31 0.121 1 94.69 54 MET B CA 1
ATOM 3206 C C . MET B 1 54 ? -3.4 30.328 1.391 1 94.69 54 MET B C 1
ATOM 3208 O O . MET B 1 54 ? -3.258 29.109 1.435 1 94.69 54 MET B O 1
ATOM 3212 N N . LYS B 1 55 ? -3.184 31.156 2.479 1 95.06 55 LYS B N 1
ATOM 3213 C CA . LYS B 1 55 ? -2.629 30.625 3.723 1 95.06 55 LYS B CA 1
ATOM 3214 C C . LYS B 1 55 ? -3.457 31.078 4.926 1 95.06 55 LYS B C 1
ATOM 3216 O O . LYS B 1 55 ? -4.07 32.156 4.902 1 95.06 55 LYS B O 1
ATOM 3221 N N . GLU B 1 56 ? -3.428 30.219 5.93 1 93.94 56 GLU B N 1
ATOM 3222 C CA . GLU B 1 56 ? -4.055 30.516 7.211 1 93.94 56 GLU B CA 1
ATOM 3223 C C . GLU B 1 56 ? -3.062 31.172 8.164 1 93.94 56 GLU B C 1
ATOM 3225 O O . GLU B 1 56 ? -1.866 30.875 8.133 1 93.94 56 GLU B O 1
ATOM 3230 N N . PRO B 1 57 ? -3.637 32.156 8.969 1 94.25 57 PRO B N 1
ATOM 3231 C CA . PRO B 1 57 ? -2.764 32.562 10.062 1 94.25 57 PRO B CA 1
ATOM 3232 C C . PRO B 1 57 ? -2.357 31.422 10.984 1 94.25 57 PRO B C 1
ATOM 3234 O O . PRO B 1 57 ? -3.176 30.547 11.281 1 94.25 57 PRO B O 1
ATOM 3237 N N . VAL B 1 58 ? -1.153 31.438 11.422 1 93.31 58 VAL B N 1
ATOM 3238 C CA . VAL B 1 58 ? -0.667 30.219 12.078 1 93.31 58 VAL B CA 1
ATOM 3239 C C . VAL B 1 58 ? -0.275 30.547 13.523 1 93.31 58 VAL B C 1
ATOM 3241 O O . VAL B 1 58 ? -0.12 29.625 14.336 1 93.31 58 VAL B O 1
ATOM 3244 N N . VAL B 1 59 ? -0.181 31.781 13.844 1 92.56 59 VAL B N 1
ATOM 3245 C CA . VAL B 1 59 ? 0.325 32.156 15.156 1 92.56 59 VAL B CA 1
ATOM 3246 C C . VAL B 1 59 ? -0.573 31.578 16.25 1 92.56 59 VAL B C 1
ATOM 3248 O O . VAL B 1 59 ? -1.788 31.797 16.234 1 92.56 59 VAL B O 1
ATOM 3251 N N . GLY B 1 60 ? 0.035 30.766 17.109 1 92.5 60 GLY B N 1
ATOM 3252 C CA . GLY B 1 60 ? -0.665 30.219 18.266 1 92.5 60 GLY B CA 1
ATOM 3253 C C . GLY B 1 60 ? -1.339 28.891 17.969 1 92.5 60 GLY B C 1
ATOM 3254 O O . GLY B 1 60 ? -1.772 28.203 18.891 1 92.5 60 GLY B O 1
ATOM 3255 N N . LYS B 1 61 ? -1.421 28.5 16.75 1 97.44 61 LYS B N 1
ATOM 3256 C CA . LYS B 1 61 ? -1.998 27.203 16.422 1 97.44 61 LYS B CA 1
ATOM 3257 C C . LYS B 1 61 ? -1.083 26.062 16.875 1 97.44 61 LYS B C 1
ATOM 3259 O O . LYS B 1 61 ? 0.138 26.156 16.734 1 97.44 61 LYS B O 1
ATOM 3264 N N . ALA B 1 62 ? -1.636 25.094 17.422 1 98.81 62 ALA B N 1
ATOM 3265 C CA . ALA B 1 62 ? -0.87 23.984 18 1 98.81 62 ALA B CA 1
ATOM 3266 C C . ALA B 1 62 ? -0.579 22.906 16.953 1 98.81 62 ALA B C 1
ATOM 3268 O O . ALA B 1 62 ? -1.461 22.531 16.172 1 98.81 62 ALA B O 1
ATOM 3269 N N . VAL B 1 63 ? 0.642 22.453 16.938 1 98.94 63 VAL B N 1
ATOM 3270 C CA . VAL B 1 63 ? 1.048 21.359 16.062 1 98.94 63 VAL B CA 1
ATOM 3271 C C . VAL B 1 63 ? 1.812 20.297 16.859 1 98.94 63 VAL B C 1
ATOM 3273 O O . VAL B 1 63 ? 2.65 20.641 17.703 1 98.94 63 VAL B O 1
ATOM 3276 N N . VAL B 1 64 ? 1.446 19.031 16.688 1 98.94 64 VAL B N 1
ATOM 3277 C CA . VAL B 1 64 ? 2.168 17.906 17.266 1 98.94 64 VAL B CA 1
ATOM 3278 C C . VAL B 1 64 ? 2.967 17.188 16.172 1 98.94 64 VAL B C 1
ATOM 3280 O O . VAL B 1 64 ? 2.42 16.828 15.133 1 98.94 64 VAL B O 1
ATOM 3283 N N . VAL B 1 65 ? 4.242 17.016 16.391 1 98.94 65 VAL B N 1
ATOM 3284 C CA . VAL B 1 65 ? 5.125 16.359 15.43 1 98.94 65 VAL B CA 1
ATOM 3285 C C . VAL B 1 65 ? 5.793 15.156 16.094 1 98.94 65 VAL B C 1
ATOM 3287 O O . VAL B 1 65 ? 6.418 15.289 17.156 1 98.94 65 VAL B O 1
ATOM 3290 N N . THR B 1 66 ? 5.645 14.008 15.508 1 98.88 66 THR B N 1
ATOM 3291 C CA . THR B 1 66 ? 6.332 12.844 16.047 1 98.88 66 THR B CA 1
ATOM 3292 C C . THR B 1 66 ? 7.707 12.688 15.398 1 98.88 66 THR B C 1
ATOM 3294 O O . THR B 1 66 ? 7.934 13.156 14.281 1 98.88 66 THR B O 1
ATOM 3297 N N . GLY B 1 67 ? 8.602 11.961 16.109 1 97.75 67 GLY B N 1
ATOM 3298 C CA . GLY B 1 67 ? 9.922 11.664 15.578 1 97.75 67 GLY B CA 1
ATOM 3299 C C . GLY B 1 67 ? 10.812 12.891 15.477 1 97.75 67 GLY B C 1
ATOM 3300 O O . GLY B 1 67 ? 11.406 13.141 14.43 1 97.75 67 GLY B O 1
ATOM 3301 N N . CYS B 1 68 ? 10.922 13.641 16.531 1 98.12 68 CYS B N 1
ATOM 3302 C CA . CYS B 1 68 ? 11.664 14.898 16.484 1 98.12 68 CYS B CA 1
ATOM 3303 C C . CYS B 1 68 ? 13.07 14.711 17.031 1 98.12 68 CYS B C 1
ATOM 3305 O O . CYS B 1 68 ? 13.766 15.695 17.312 1 98.12 68 CYS B O 1
ATOM 3307 N N . ASP B 1 69 ? 13.531 13.461 17.188 1 96.12 69 ASP B N 1
ATOM 3308 C CA . ASP B 1 69 ? 14.883 13.203 17.688 1 96.12 69 ASP B CA 1
ATOM 3309 C C . ASP B 1 69 ? 15.938 13.719 16.719 1 96.12 69 ASP B C 1
ATOM 3311 O O . ASP B 1 69 ? 17.047 14.086 17.125 1 96.12 69 ASP B O 1
ATOM 3315 N N . SER B 1 70 ? 15.602 13.664 15.422 1 92.56 70 SER B N 1
ATOM 3316 C CA . SER B 1 70 ? 16.531 14.047 14.367 1 92.56 70 SER B CA 1
ATOM 3317 C C . SER B 1 70 ? 15.82 14.289 13.047 1 92.56 70 SER B C 1
ATOM 3319 O O . SER B 1 70 ? 14.586 14.305 13 1 92.56 70 SER B O 1
ATOM 3321 N N . GLY B 1 71 ? 16.578 14.656 12.078 1 92.88 71 GLY B N 1
ATOM 3322 C CA . GLY B 1 71 ? 16.109 14.641 10.703 1 92.88 71 GLY B CA 1
ATOM 3323 C C . GLY B 1 71 ? 15.008 15.641 10.438 1 92.88 71 GLY B C 1
ATOM 3324 O O . GLY B 1 71 ? 15.109 16.797 10.836 1 92.88 71 GLY B O 1
ATOM 3325 N N . PHE B 1 72 ? 14 15.195 9.695 1 96 72 PHE B N 1
ATOM 3326 C CA . PHE B 1 72 ? 12.898 16.047 9.281 1 96 72 PHE B CA 1
ATOM 3327 C C . PHE B 1 72 ? 12.188 16.656 10.484 1 96 72 PHE B C 1
ATOM 3329 O O . PHE B 1 72 ? 11.922 17.844 10.523 1 96 72 PHE B O 1
ATOM 3336 N N . GLY B 1 73 ? 11.938 15.758 11.477 1 97.69 73 GLY B N 1
ATOM 3337 C CA . GLY B 1 73 ? 11.133 16.172 12.617 1 97.69 73 GLY B CA 1
ATOM 3338 C C . GLY B 1 73 ? 11.781 17.266 13.438 1 97.69 73 GLY B C 1
ATOM 3339 O O . GLY B 1 73 ? 11.125 18.234 13.805 1 97.69 73 GLY B O 1
ATOM 3340 N N . ASN B 1 74 ? 13.031 17.047 13.711 1 97.62 74 ASN B N 1
ATOM 3341 C CA . ASN B 1 74 ? 13.758 18.031 14.508 1 97.62 74 ASN B CA 1
ATOM 3342 C C . ASN B 1 74 ? 13.805 19.391 13.812 1 97.62 74 ASN B C 1
ATOM 3344 O O . ASN B 1 74 ? 13.469 20.406 14.422 1 97.62 74 ASN B O 1
ATOM 3348 N N . THR B 1 75 ? 14.156 19.375 12.562 1 97.81 75 THR B N 1
ATOM 3349 C CA . THR B 1 75 ? 14.242 20.594 11.766 1 97.81 75 THR B CA 1
ATOM 3350 C C . THR B 1 75 ? 12.875 21.25 11.617 1 97.81 75 THR B C 1
ATOM 3352 O O . THR B 1 75 ? 12.742 22.469 11.734 1 97.81 75 THR B O 1
ATOM 3355 N N . LEU B 1 76 ? 11.898 20.422 11.43 1 98.69 76 LEU B N 1
ATOM 3356 C CA . LEU B 1 76 ? 10.539 20.922 11.258 1 98.69 76 LEU B CA 1
ATOM 3357 C C . LEU B 1 76 ? 10.039 21.594 12.531 1 98.69 76 LEU B C 1
ATOM 3359 O O . LEU B 1 76 ? 9.422 22.672 12.477 1 98.69 76 LEU B O 1
ATOM 3363 N N . ALA B 1 77 ? 10.266 20.969 13.664 1 98.88 77 ALA B N 1
ATOM 3364 C CA . ALA B 1 77 ? 9.812 21.5 14.938 1 98.88 77 ALA B CA 1
ATOM 3365 C C . ALA B 1 77 ? 10.344 22.922 15.156 1 98.88 77 ALA B C 1
ATOM 3367 O O . ALA B 1 77 ? 9.586 23.828 15.484 1 98.88 77 ALA B O 1
ATOM 3368 N N . LEU B 1 78 ? 11.594 23.125 14.922 1 98.81 78 LEU B N 1
ATOM 3369 C CA . LEU B 1 78 ? 12.203 24.438 15.102 1 98.81 78 LEU B CA 1
ATOM 3370 C C . LEU B 1 78 ? 11.672 25.438 14.07 1 98.81 78 LEU B C 1
ATOM 3372 O O . LEU B 1 78 ? 11.438 26.594 14.391 1 98.81 78 LEU B O 1
ATOM 3376 N N . HIS B 1 79 ? 11.539 24.953 12.836 1 98.75 79 HIS B N 1
ATOM 3377 C CA . HIS B 1 79 ? 11.039 25.797 11.766 1 98.75 79 HIS B CA 1
ATOM 3378 C C . HIS B 1 79 ? 9.633 26.297 12.07 1 98.75 79 HIS B C 1
ATOM 3380 O O . HIS B 1 79 ? 9.344 27.484 11.914 1 98.75 79 HIS B O 1
ATOM 3386 N N . LEU B 1 80 ? 8.758 25.406 12.523 1 98.81 80 LEU B N 1
ATOM 3387 C CA . LEU B 1 80 ? 7.383 25.766 12.852 1 98.81 80 LEU B CA 1
ATOM 3388 C C . LEU B 1 80 ? 7.348 26.703 14.062 1 98.81 80 LEU B C 1
ATOM 3390 O O . LEU B 1 80 ? 6.512 27.609 14.125 1 98.81 80 LEU B O 1
ATOM 3394 N N . ASP B 1 81 ? 8.219 26.453 14.969 1 98.81 81 ASP B N 1
ATOM 3395 C CA . ASP B 1 81 ? 8.352 27.328 16.125 1 98.81 81 ASP B CA 1
ATOM 3396 C C . ASP B 1 81 ? 8.672 28.766 15.703 1 98.81 81 ASP B C 1
ATOM 3398 O O . ASP B 1 81 ? 8.055 29.719 16.188 1 98.81 81 ASP B O 1
ATOM 3402 N N . LYS B 1 82 ? 9.555 28.922 14.789 1 98.31 82 LYS B N 1
ATOM 3403 C CA . LYS B 1 82 ? 9.953 30.219 14.273 1 98.31 82 LYS B CA 1
ATOM 3404 C C . LYS B 1 82 ? 8.805 30.891 13.531 1 98.31 82 LYS B C 1
ATOM 3406 O O . LYS B 1 82 ? 8.703 32.125 13.516 1 98.31 82 LYS B O 1
ATOM 3411 N N . LEU B 1 83 ? 7.914 30.109 12.938 1 97.81 83 LEU B N 1
ATOM 3412 C CA . LEU B 1 83 ? 6.777 30.656 12.195 1 97.81 83 LEU B CA 1
ATOM 3413 C C . LEU B 1 83 ? 5.684 31.125 13.148 1 97.81 83 LEU B C 1
ATOM 3415 O O . LEU B 1 83 ? 4.734 31.781 12.727 1 97.81 83 LEU B O 1
ATOM 3419 N N . GLY B 1 84 ? 5.77 30.688 14.453 1 98 84 GLY B N 1
ATOM 3420 C CA . GLY B 1 84 ? 4.832 31.188 15.438 1 98 84 GLY B CA 1
ATOM 3421 C C . GLY B 1 84 ? 3.867 30.141 15.945 1 98 84 GLY B C 1
ATOM 3422 O O . GLY B 1 84 ? 3.004 30.422 16.766 1 98 84 GLY B O 1
ATOM 3423 N N . PHE B 1 85 ? 4.008 28.891 15.523 1 98.56 85 PHE B N 1
ATOM 3424 C CA . PHE B 1 85 ? 3.166 27.812 16.031 1 98.56 85 PHE B CA 1
ATOM 3425 C C . PHE B 1 85 ? 3.488 27.5 17.484 1 98.56 85 PHE B C 1
ATOM 3427 O O . PHE B 1 85 ? 4.598 27.766 17.953 1 98.56 85 PHE B O 1
ATOM 3434 N N . LYS B 1 86 ? 2.52 27 18.188 1 98.62 86 LYS B N 1
ATOM 3435 C CA . LYS B 1 86 ? 2.805 26.234 19.406 1 98.62 86 LYS B CA 1
ATOM 3436 C C . LYS B 1 86 ? 3.164 24.797 19.078 1 98.62 86 LYS B C 1
ATOM 3438 O O . LYS B 1 86 ? 2.299 24 18.688 1 98.62 86 LYS B O 1
ATOM 3443 N N . VAL B 1 87 ? 4.398 24.453 19.312 1 98.88 87 VAL B N 1
ATOM 3444 C CA . VAL B 1 87 ? 4.891 23.188 18.766 1 98.88 87 VAL B CA 1
ATOM 3445 C C . VAL B 1 87 ? 5.062 22.172 19.906 1 98.88 87 VAL B C 1
ATOM 3447 O O . VAL B 1 87 ? 5.684 22.469 20.922 1 98.88 87 VAL B O 1
ATOM 3450 N N . PHE B 1 88 ? 4.449 21.062 19.766 1 98.94 88 PHE B N 1
ATOM 3451 C CA . PHE B 1 88 ? 4.707 19.891 20.609 1 98.94 88 PHE B CA 1
ATOM 3452 C C . PHE B 1 88 ? 5.57 18.875 19.875 1 98.94 88 PHE B C 1
ATOM 3454 O O . PHE B 1 88 ? 5.074 18.141 19.016 1 98.94 88 PHE B O 1
ATOM 3461 N N . ALA B 1 89 ? 6.848 18.844 20.234 1 98.94 89 ALA B N 1
ATOM 3462 C CA . ALA B 1 89 ? 7.836 18 19.578 1 98.94 89 ALA B CA 1
ATOM 3463 C C . ALA B 1 89 ? 8.016 16.688 20.344 1 98.94 89 ALA B C 1
ATOM 3465 O O . ALA B 1 89 ? 8.664 16.641 21.391 1 98.94 89 ALA B O 1
ATOM 3466 N N . ALA B 1 90 ? 7.504 15.617 19.797 1 98.88 90 ALA B N 1
ATOM 3467 C CA . ALA B 1 90 ? 7.598 14.312 20.438 1 98.88 90 ALA B CA 1
ATOM 3468 C C . ALA B 1 90 ? 8.883 13.594 20.047 1 98.88 90 ALA B C 1
ATOM 3470 O O . ALA B 1 90 ? 9.148 13.406 18.844 1 98.88 90 ALA B O 1
ATOM 3471 N N . CYS B 1 91 ? 9.625 13.195 21.031 1 98.56 91 CYS B N 1
ATOM 3472 C CA . CYS B 1 91 ? 10.891 12.5 20.828 1 98.56 91 CYS B CA 1
ATOM 3473 C C . CYS B 1 91 ? 10.836 11.094 21.422 1 98.56 91 CYS B C 1
ATOM 3475 O O . CYS B 1 91 ? 10.211 10.875 22.469 1 98.56 91 CYS B O 1
ATOM 3477 N N . LEU B 1 92 ? 11.453 10.188 20.672 1 97.81 92 LEU B N 1
ATOM 3478 C CA . LEU B 1 92 ? 11.641 8.844 21.219 1 97.81 92 LEU B CA 1
ATOM 3479 C C . LEU B 1 92 ? 12.469 8.883 22.5 1 97.81 92 LEU B C 1
ATOM 3481 O O . LEU B 1 92 ? 12.188 8.156 23.453 1 97.81 92 LEU B O 1
ATOM 3485 N N . HIS B 1 93 ? 13.516 9.719 22.422 1 96.94 93 HIS B N 1
ATOM 3486 C CA . HIS B 1 93 ? 14.375 9.945 23.578 1 96.94 93 HIS B CA 1
ATOM 3487 C C . HIS B 1 93 ? 14.359 11.406 24 1 96.94 93 HIS B C 1
ATOM 3489 O O . HIS B 1 93 ? 15.188 12.195 23.547 1 96.94 93 HIS B O 1
ATOM 3495 N N . ALA B 1 94 ? 13.492 11.711 24.938 1 96.81 94 ALA B N 1
ATOM 3496 C CA . ALA B 1 94 ? 13.266 13.102 25.344 1 96.81 94 ALA B CA 1
ATOM 3497 C C . ALA B 1 94 ? 14.492 13.664 26.062 1 96.81 94 ALA B C 1
ATOM 3499 O O . ALA B 1 94 ? 14.602 14.875 26.25 1 96.81 94 ALA B O 1
ATOM 3500 N N . GLU B 1 95 ? 15.367 12.828 26.453 1 96.94 95 GLU B N 1
ATOM 3501 C CA . GLU B 1 95 ? 16.594 13.281 27.109 1 96.94 95 GLU B CA 1
ATOM 3502 C C . GLU B 1 95 ? 17.797 13.203 26.188 1 96.94 95 GLU B C 1
ATOM 3504 O O . GLU B 1 95 ? 18.922 13.43 26.594 1 96.94 95 GLU B O 1
ATOM 3509 N N . GLY B 1 96 ? 17.547 12.797 24.969 1 96.69 96 GLY B N 1
ATOM 3510 C CA . GLY B 1 96 ? 18.625 12.641 24.016 1 96.69 96 GLY B CA 1
ATOM 3511 C C . GLY B 1 96 ? 19.094 13.961 23.422 1 96.69 96 GLY B C 1
ATOM 3512 O O . GLY B 1 96 ? 18.562 15.023 23.766 1 96.69 96 GLY B O 1
ATOM 3513 N N . GLU B 1 97 ? 20.094 13.891 22.562 1 96.06 97 GLU B N 1
ATOM 3514 C CA . GLU B 1 97 ? 20.734 15.062 21.984 1 96.06 97 GLU B CA 1
ATOM 3515 C C . GLU B 1 97 ? 19.75 15.883 21.156 1 96.06 97 GLU B C 1
ATOM 3517 O O . GLU B 1 97 ? 19.75 17.109 21.219 1 96.06 97 GLU B O 1
ATOM 3522 N N . GLY B 1 98 ? 18.922 15.219 20.406 1 96.25 98 GLY B N 1
ATOM 3523 C CA . GLY B 1 98 ? 17.953 15.914 19.594 1 96.25 98 GLY B CA 1
ATOM 3524 C C . GLY B 1 98 ? 16.938 16.703 20.406 1 96.25 98 GLY B C 1
ATOM 3525 O O . GLY B 1 98 ? 16.609 17.844 20.047 1 96.25 98 GLY B O 1
ATOM 3526 N N . ALA B 1 99 ? 16.5 16.141 21.469 1 98.19 99 ALA B N 1
ATOM 3527 C CA . ALA B 1 99 ? 15.562 16.797 22.359 1 98.19 99 ALA B CA 1
ATOM 3528 C C . ALA B 1 99 ? 16.203 18.016 23.031 1 98.19 99 ALA B C 1
ATOM 3530 O O . ALA B 1 99 ? 15.562 19.062 23.188 1 98.19 99 ALA B O 1
ATOM 3531 N N . GLN B 1 100 ? 17.391 17.844 23.438 1 98.19 100 GLN B N 1
ATOM 3532 C CA . GLN B 1 100 ? 18.125 18.953 24.062 1 98.19 100 GLN B CA 1
ATOM 3533 C C . GLN B 1 100 ? 18.281 20.109 23.094 1 98.19 100 GLN B C 1
ATOM 3535 O O . GLN B 1 100 ? 18.156 21.281 23.484 1 98.19 100 GLN B O 1
ATOM 3540 N N . HIS B 1 101 ? 18.609 19.734 21.875 1 98.25 101 HIS B N 1
ATOM 3541 C CA . HIS B 1 101 ? 18.75 20.75 20.844 1 98.25 101 HIS B CA 1
ATOM 3542 C C . HIS B 1 101 ? 17.469 21.562 20.688 1 98.25 101 HIS B C 1
ATOM 3544 O O . HIS B 1 101 ? 17.516 22.781 20.562 1 98.25 101 HIS B O 1
ATOM 3550 N N . LEU B 1 102 ? 16.375 20.906 20.734 1 98.69 102 LEU B N 1
ATOM 3551 C CA . LEU B 1 102 ? 15.07 21.547 20.609 1 98.69 102 LEU B CA 1
ATOM 3552 C C . LEU B 1 102 ? 14.836 22.5 21.781 1 98.69 102 LEU B C 1
ATOM 3554 O O . LEU B 1 102 ? 14.344 23.609 21.594 1 98.69 102 LEU B O 1
ATOM 3558 N N . ARG B 1 103 ? 15.164 22.094 22.969 1 98.31 103 ARG B N 1
ATOM 3559 C CA . ARG B 1 103 ? 14.969 22.922 24.156 1 98.31 103 ARG B CA 1
ATOM 3560 C C . ARG B 1 103 ? 15.859 24.156 24.109 1 98.31 103 ARG B C 1
ATOM 3562 O O . ARG B 1 103 ? 15.461 25.234 24.578 1 98.31 103 ARG B O 1
ATOM 3569 N N . GLN B 1 104 ? 17 23.969 23.609 1 98.31 104 GLN B N 1
ATOM 3570 C CA . GLN B 1 104 ? 17.984 25.062 23.578 1 98.31 104 GLN B CA 1
ATOM 3571 C C . GLN B 1 104 ? 17.625 26.094 22.516 1 98.31 104 GLN B C 1
ATOM 3573 O O . GLN B 1 104 ? 17.75 27.297 22.75 1 98.31 104 GLN B O 1
ATOM 3578 N N . GLU B 1 105 ? 17.234 25.609 21.375 1 98.5 105 GLU B N 1
ATOM 3579 C CA . GLU B 1 105 ? 17.047 26.5 20.234 1 98.5 105 GLU B CA 1
ATOM 3580 C C . GLU B 1 105 ? 15.594 26.953 20.109 1 98.5 105 GLU B C 1
ATOM 3582 O O . GLU B 1 105 ? 15.297 27.922 19.422 1 98.5 105 GLU B O 1
ATOM 3587 N N . GLY B 1 106 ? 14.711 26.219 20.766 1 98.38 106 GLY B N 1
ATOM 3588 C CA . GLY B 1 106 ? 13.289 26.531 20.656 1 98.38 106 GLY B CA 1
ATOM 3589 C C . GLY B 1 106 ? 12.852 27.656 21.562 1 98.38 106 GLY B C 1
ATOM 3590 O O . GLY B 1 106 ? 13.547 28 22.531 1 98.38 106 GLY B O 1
ATOM 3591 N N . SER B 1 107 ? 11.805 28.281 21.188 1 98 107 SER B N 1
ATOM 3592 C CA . SER B 1 107 ? 11.195 29.297 22.031 1 98 107 SER B CA 1
ATOM 3593 C C . SER B 1 107 ? 10.375 28.672 23.156 1 98 107 SER B C 1
ATOM 3595 O O . SER B 1 107 ? 10.383 27.453 23.328 1 98 107 SER B O 1
ATOM 3597 N N . ILE B 1 108 ? 9.664 29.484 23.906 1 97 108 ILE B N 1
ATOM 3598 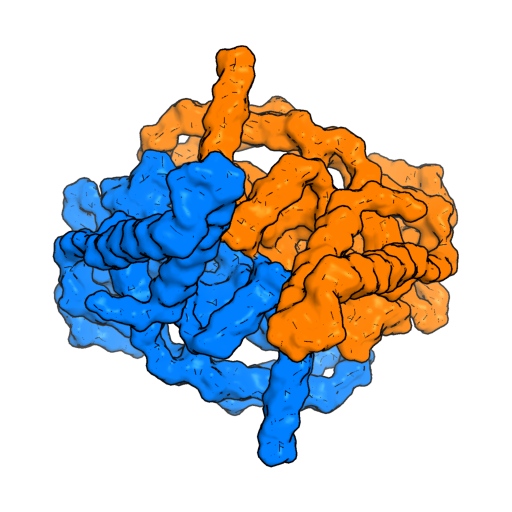C CA . ILE B 1 108 ? 8.828 29.031 25.016 1 97 108 ILE B CA 1
ATOM 3599 C C . ILE B 1 108 ? 7.621 28.266 24.469 1 97 108 ILE B C 1
ATOM 3601 O O . ILE B 1 108 ? 6.98 27.5 25.188 1 97 108 ILE B O 1
ATOM 3605 N N . ASN B 1 109 ? 7.324 28.453 23.203 1 97.69 109 ASN B N 1
ATOM 3606 C CA . ASN B 1 109 ? 6.164 27.812 22.578 1 97.69 109 ASN B CA 1
ATOM 3607 C C . ASN B 1 109 ? 6.496 26.422 22.047 1 97.69 109 ASN B C 1
ATOM 3609 O O . ASN B 1 109 ? 5.625 25.734 21.516 1 97.69 109 ASN B O 1
ATOM 3613 N N . LEU B 1 110 ? 7.715 26 22.141 1 98.69 110 LEU B N 1
ATOM 3614 C CA . LEU B 1 110 ? 8.117 24.656 21.75 1 98.69 110 LEU B CA 1
ATOM 3615 C C . LEU B 1 110 ? 8.25 23.75 22.969 1 98.69 110 LEU B C 1
ATOM 3617 O O . LEU B 1 110 ? 9.047 24.031 23.875 1 98.69 110 LEU B O 1
ATOM 3621 N N . HIS B 1 111 ? 7.5 22.719 23.031 1 98.69 111 HIS B N 1
ATOM 3622 C CA . HIS B 1 111 ? 7.484 21.766 24.125 1 98.69 111 HIS B CA 1
ATOM 3623 C C . HIS B 1 111 ? 7.945 20.391 23.672 1 98.69 111 HIS B C 1
ATOM 3625 O O . HIS B 1 111 ? 7.383 19.812 22.734 1 98.69 111 HIS B O 1
ATOM 3631 N N . VAL B 1 112 ? 8.914 19.859 24.359 1 98.75 112 VAL B N 1
ATOM 3632 C CA . VAL B 1 112 ? 9.406 18.531 24.047 1 98.75 112 VAL B CA 1
ATOM 3633 C C . VAL B 1 112 ? 8.609 17.484 24.844 1 98.75 112 VAL B C 1
ATOM 3635 O O . VAL B 1 112 ? 8.398 17.641 26.047 1 98.75 112 VAL B O 1
ATOM 3638 N N . LEU B 1 113 ? 8.133 16.438 24.141 1 98.69 113 LEU B N 1
ATOM 3639 C CA . LEU B 1 113 ? 7.375 15.352 24.734 1 98.69 113 LEU B CA 1
ATOM 3640 C C . LEU B 1 113 ? 8.125 14.031 24.609 1 98.69 113 LEU B C 1
ATOM 3642 O O . LEU B 1 113 ? 8.75 13.773 23.578 1 98.69 113 LEU B O 1
ATOM 3646 N N . GLN B 1 114 ? 8.055 13.227 25.656 1 98.69 114 GLN B N 1
ATOM 3647 C CA . GLN B 1 114 ? 8.453 11.828 25.531 1 98.69 114 GLN B CA 1
ATOM 3648 C C . GLN B 1 114 ? 7.359 11 24.875 1 98.69 114 GLN B C 1
ATOM 3650 O O . GLN B 1 114 ? 6.246 10.906 25.391 1 98.69 114 GLN B O 1
ATOM 3655 N N . MET B 1 115 ? 7.699 10.359 23.703 1 98.75 115 MET B N 1
ATOM 3656 C CA . MET B 1 115 ? 6.664 9.555 23.047 1 98.75 115 MET B CA 1
ATOM 3657 C C . MET B 1 115 ? 7.285 8.516 22.125 1 98.75 115 MET B C 1
ATOM 3659 O O . MET B 1 115 ? 7.754 8.844 21.031 1 98.75 115 MET B O 1
ATOM 3663 N N . ASP B 1 116 ? 7.285 7.305 22.594 1 98.81 116 ASP B N 1
ATOM 3664 C CA . ASP B 1 116 ? 7.43 6.16 21.688 1 98.81 116 ASP B CA 1
ATOM 3665 C C . ASP B 1 116 ? 6.098 5.793 21.047 1 98.81 116 ASP B C 1
ATOM 3667 O O . ASP B 1 116 ? 5.195 5.289 21.719 1 98.81 116 ASP B O 1
ATOM 3671 N N . VAL B 1 117 ? 6.016 6.027 19.75 1 98.81 117 VAL B N 1
ATOM 3672 C CA . VAL B 1 117 ? 4.73 5.891 19.078 1 98.81 117 VAL B CA 1
ATOM 3673 C C . VAL B 1 117 ? 4.266 4.438 19.141 1 98.81 117 VAL B C 1
ATOM 3675 O O . VAL B 1 117 ? 3.098 4.141 18.875 1 98.81 117 VAL B O 1
ATOM 3678 N N . THR B 1 118 ? 5.168 3.453 19.438 1 98.44 118 THR B N 1
ATOM 3679 C CA . THR B 1 118 ? 4.812 2.039 19.5 1 98.44 118 THR B CA 1
ATOM 3680 C C . THR B 1 118 ? 4.297 1.666 20.891 1 98.44 118 THR B C 1
ATOM 3682 O O . THR B 1 118 ? 3.93 0.515 21.125 1 98.44 118 THR B O 1
ATOM 3685 N N . LYS B 1 119 ? 4.348 2.57 21.797 1 98.75 119 LYS B N 1
ATOM 3686 C CA . LYS B 1 119 ? 3.865 2.346 23.156 1 98.75 119 LYS B CA 1
ATOM 3687 C C . LYS B 1 119 ? 2.637 3.201 23.453 1 98.75 119 LYS B C 1
ATOM 3689 O O . LYS B 1 119 ? 2.756 4.402 23.703 1 98.75 119 LYS B O 1
ATOM 3694 N N . GLN B 1 120 ? 1.522 2.576 23.594 1 98.25 120 GLN B N 1
ATOM 3695 C CA . GLN B 1 120 ? 0.254 3.281 23.734 1 98.25 120 GLN B CA 1
ATOM 3696 C C . GLN B 1 120 ? 0.245 4.141 25 1 98.25 120 GLN B C 1
ATOM 3698 O O . GLN B 1 120 ? -0.337 5.227 25.016 1 98.25 120 GLN B O 1
ATOM 3703 N N . ASP B 1 121 ? 0.851 3.678 26.031 1 98.38 121 ASP B N 1
ATOM 3704 C CA . ASP B 1 121 ? 0.866 4.426 27.281 1 98.38 121 ASP B CA 1
ATOM 3705 C C . ASP B 1 121 ? 1.59 5.762 27.125 1 98.38 121 ASP B C 1
ATOM 3707 O O . ASP B 1 121 ? 1.158 6.781 27.656 1 98.38 121 ASP B O 1
ATOM 3711 N N . GLN B 1 122 ? 2.666 5.77 26.375 1 98.81 122 GLN B N 1
ATOM 3712 C CA . GLN B 1 122 ? 3.393 7.016 26.141 1 98.81 122 GLN B CA 1
ATOM 3713 C C . GLN B 1 122 ? 2.607 7.945 25.219 1 98.81 122 GLN B C 1
ATOM 3715 O O . GLN B 1 122 ? 2.623 9.164 25.406 1 98.81 122 GLN B O 1
ATOM 3720 N N . VAL B 1 123 ? 1.93 7.395 24.266 1 98.81 123 VAL B N 1
ATOM 3721 C CA . VAL B 1 123 ? 1.096 8.188 23.375 1 98.81 123 VAL B CA 1
ATOM 3722 C C . VAL B 1 123 ? -0.018 8.867 24.172 1 98.81 123 VAL B C 1
ATOM 3724 O O . VAL B 1 123 ? -0.273 10.062 24 1 98.81 123 VAL B O 1
ATOM 3727 N N . ASP B 1 124 ? -0.626 8.125 25.062 1 98.44 124 ASP B N 1
ATOM 3728 C CA . ASP B 1 124 ? -1.703 8.656 25.891 1 98.44 124 ASP B CA 1
ATOM 3729 C C . ASP B 1 124 ? -1.194 9.766 26.797 1 98.44 124 ASP B C 1
ATOM 3731 O O . ASP B 1 124 ? -1.842 10.812 26.938 1 98.44 124 ASP B O 1
ATOM 3735 N N . LYS B 1 125 ? -0.104 9.523 27.391 1 98.62 125 LYS B N 1
ATOM 3736 C CA . LYS B 1 125 ? 0.475 10.523 28.281 1 98.62 125 LYS B CA 1
ATOM 3737 C C . LYS B 1 125 ? 0.819 11.805 27.531 1 98.62 125 LYS B C 1
ATOM 3739 O O . LYS B 1 125 ? 0.611 12.906 28.047 1 98.62 125 LYS B O 1
ATOM 3744 N N . ALA B 1 126 ? 1.37 11.641 26.375 1 98.81 126 ALA B N 1
ATOM 3745 C CA . ALA B 1 126 ? 1.692 12.805 25.562 1 98.81 126 ALA B CA 1
ATOM 3746 C C . ALA B 1 126 ? 0.436 13.602 25.219 1 98.81 126 ALA B C 1
ATOM 3748 O O . ALA B 1 126 ? 0.442 14.828 25.266 1 98.81 126 ALA B O 1
ATOM 3749 N N . ALA B 1 127 ? -0.61 12.922 24.859 1 98.5 127 ALA B N 1
ATOM 3750 C CA . ALA B 1 127 ? -1.866 13.586 24.531 1 98.5 127 ALA B CA 1
ATOM 3751 C C . ALA B 1 127 ? -2.42 14.352 25.719 1 98.5 127 ALA B C 1
ATOM 3753 O O . ALA B 1 127 ? -2.939 15.461 25.578 1 98.5 127 ALA B O 1
ATOM 3754 N N . GLU B 1 128 ? -2.301 13.75 26.844 1 98 128 GLU B N 1
ATOM 3755 C CA . GLU B 1 128 ? -2.754 14.414 28.062 1 98 128 GLU B CA 1
ATOM 3756 C C . GLU B 1 128 ? -1.942 15.68 28.344 1 98 128 GLU B C 1
ATOM 3758 O O . GLU B 1 128 ? -2.494 16.703 28.766 1 98 128 GLU B O 1
ATOM 3763 N N . GLU B 1 129 ? -0.701 15.57 28.141 1 98.31 129 GLU B N 1
ATOM 3764 C CA . GLU B 1 129 ? 0.161 16.734 28.344 1 98.31 129 GLU B CA 1
ATOM 3765 C C . GLU B 1 129 ? -0.186 17.844 27.359 1 98.31 129 GLU B C 1
ATOM 3767 O O . GLU B 1 129 ? -0.223 19.031 27.734 1 98.31 129 GLU B O 1
ATOM 3772 N N . VAL B 1 130 ? -0.421 17.516 26.125 1 98.62 130 VAL B N 1
ATOM 3773 C CA . VAL B 1 130 ? -0.81 18.484 25.125 1 98.62 130 VAL B CA 1
ATOM 3774 C C . VAL B 1 130 ? -2.115 19.172 25.531 1 98.62 130 VAL B C 1
ATOM 3776 O O . VAL B 1 130 ? -2.225 20.391 25.5 1 98.62 130 VAL B O 1
ATOM 3779 N N . LYS B 1 131 ? -3.045 18.375 25.969 1 96.88 131 LYS B N 1
ATOM 3780 C CA . LYS B 1 131 ? -4.34 18.906 26.406 1 96.88 131 LYS B CA 1
ATOM 3781 C C . LYS B 1 131 ? -4.18 19.891 27.562 1 96.88 131 LYS B C 1
ATOM 3783 O O . LYS B 1 131 ? -4.859 20.922 27.594 1 96.88 131 LYS B O 1
ATOM 3788 N N . ARG B 1 132 ? -3.303 19.562 28.391 1 96.94 132 ARG B N 1
ATOM 3789 C CA . ARG B 1 132 ? -3.074 20.391 29.562 1 96.94 132 ARG B CA 1
ATOM 3790 C C . ARG B 1 132 ? -2.467 21.734 29.172 1 96.94 132 ARG B C 1
ATOM 3792 O O . ARG B 1 132 ? -2.766 22.766 29.781 1 96.94 132 ARG B O 1
ATOM 3799 N N . LEU B 1 133 ? -1.679 21.734 28.172 1 97.12 133 LEU B N 1
ATOM 3800 C CA . LEU B 1 133 ? -0.92 22.938 27.797 1 97.12 133 LEU B CA 1
ATOM 3801 C C . LEU B 1 133 ? -1.702 23.781 26.812 1 97.12 133 LEU B C 1
ATOM 3803 O O . LEU B 1 133 ? -1.357 24.953 26.578 1 97.12 133 LEU B O 1
ATOM 3807 N N . LEU B 1 134 ? -2.727 23.219 26.266 1 97 134 LEU B N 1
ATOM 3808 C CA . LEU B 1 134 ? -3.566 23.969 25.344 1 97 134 LEU B CA 1
ATOM 3809 C C . LEU B 1 134 ? -4.574 24.828 26.109 1 97 134 LEU B C 1
ATOM 3811 O O . LEU B 1 134 ? -5.055 24.422 27.172 1 97 134 LEU B O 1
ATOM 3815 N N . PRO B 1 135 ? -4.875 26.078 25.594 1 93.75 135 PRO B N 1
ATOM 3816 C CA . PRO B 1 135 ? -5.988 26.812 26.172 1 93.75 135 PRO B CA 1
ATOM 3817 C C . PRO B 1 135 ? -7.309 26.047 26.125 1 93.75 135 PRO B C 1
ATOM 3819 O O . PRO B 1 135 ? -7.516 25.234 25.203 1 93.75 135 PRO B O 1
ATOM 3822 N N . LYS B 1 136 ? -8.141 26.406 27.016 1 90.69 136 LYS B N 1
ATOM 3823 C CA . LYS B 1 136 ? -9.438 25.719 27.078 1 90.69 136 LYS B CA 1
ATOM 3824 C C . LYS B 1 136 ? -10.211 25.875 25.781 1 90.69 136 LYS B C 1
ATOM 3826 O O . LYS B 1 136 ? -10.289 26.984 25.219 1 90.69 136 LYS B O 1
ATOM 3831 N N . GLY B 1 137 ? -10.688 24.766 25.266 1 89.75 137 GLY B N 1
ATOM 3832 C CA . GLY B 1 137 ? -11.516 24.766 24.062 1 89.75 137 GLY B CA 1
ATOM 3833 C C . GLY B 1 137 ? -10.711 24.688 22.781 1 89.75 137 GLY B C 1
ATOM 3834 O O . GLY B 1 137 ? -11.266 24.516 21.703 1 89.75 137 GLY B O 1
ATOM 3835 N N . CYS B 1 138 ? -9.406 24.828 22.875 1 94.12 138 CYS B N 1
ATOM 3836 C CA . CYS B 1 138 ? -8.57 24.766 21.688 1 94.12 138 CYS B CA 1
ATOM 3837 C C . CYS B 1 138 ? -8.156 23.328 21.375 1 94.12 138 CYS B C 1
ATOM 3839 O O . CYS B 1 138 ? -8.188 22.469 22.266 1 94.12 138 CYS B O 1
ATOM 3841 N N . GLY B 1 139 ? -7.961 23.078 20.156 1 97.5 139 GLY B N 1
ATOM 3842 C CA . GLY B 1 139 ? -7.512 21.766 19.719 1 97.5 139 GLY B CA 1
ATOM 3843 C C . GLY B 1 139 ? -6.152 21.797 19.047 1 97.5 139 GLY B C 1
ATOM 3844 O O . GLY B 1 139 ? -5.344 22.688 19.312 1 97.5 139 GLY B O 1
ATOM 3845 N N . VAL B 1 140 ? -5.875 20.766 18.344 1 98.69 140 VAL B N 1
ATOM 3846 C CA . VAL B 1 140 ? -4.617 20.625 17.625 1 98.69 140 VAL B CA 1
ATOM 3847 C C . VAL B 1 140 ? -4.844 20.922 16.141 1 98.69 140 VAL B C 1
ATOM 3849 O O . VAL B 1 140 ? -5.586 20.203 15.461 1 98.69 140 VAL B O 1
ATOM 3852 N N . TRP B 1 141 ? -4.164 21.953 15.672 1 98.75 141 TRP B N 1
ATOM 3853 C CA . TRP B 1 141 ? -4.309 22.375 14.281 1 98.75 141 TRP B CA 1
ATOM 3854 C C . TRP B 1 141 ? -3.684 21.359 13.336 1 98.75 141 TRP B C 1
ATOM 3856 O O . TRP B 1 141 ? -4.258 21.047 12.289 1 98.75 141 TRP B O 1
ATOM 3866 N N . GLY B 1 142 ? -2.523 20.906 13.695 1 98.88 142 GLY B N 1
ATOM 3867 C CA . GLY B 1 142 ? -1.826 19.953 12.844 1 98.88 142 GLY B CA 1
ATOM 3868 C C . GLY B 1 142 ? -1.219 18.797 13.609 1 98.88 142 GLY B C 1
ATOM 3869 O O . GLY B 1 142 ? -0.572 19 14.641 1 98.88 142 GLY B O 1
ATOM 3870 N N . LEU B 1 143 ? -1.495 17.594 13.203 1 98.94 143 LEU B N 1
ATOM 3871 C CA . LEU B 1 143 ? -0.819 16.391 13.656 1 98.94 143 LEU B CA 1
ATOM 3872 C C . LEU B 1 143 ? 0.083 15.828 12.562 1 98.94 143 LEU B C 1
ATOM 3874 O O . LEU B 1 143 ? -0.4 15.383 11.516 1 98.94 143 LEU B O 1
ATOM 3878 N N . VAL B 1 144 ? 1.39 15.891 12.797 1 98.94 144 VAL B N 1
ATOM 3879 C CA . VAL B 1 144 ? 2.367 15.414 11.82 1 98.94 144 VAL B CA 1
ATOM 3880 C C . VAL B 1 144 ? 2.939 14.078 12.281 1 98.94 144 VAL B C 1
ATOM 3882 O O . VAL B 1 144 ? 3.746 14.023 13.211 1 98.94 144 VAL B O 1
ATOM 3885 N N . ASN B 1 145 ? 2.498 13.031 11.641 1 98.94 145 ASN B N 1
ATOM 3886 C CA . ASN B 1 145 ? 3.074 11.711 11.867 1 98.94 145 ASN B CA 1
ATOM 3887 C C . ASN B 1 145 ? 4.344 11.508 11.039 1 98.94 145 ASN B C 1
ATOM 3889 O O . ASN B 1 145 ? 4.281 10.992 9.922 1 98.94 145 ASN B O 1
ATOM 3893 N N . ASN B 1 146 ? 5.461 11.828 11.664 1 98.5 146 ASN B N 1
ATOM 3894 C CA . ASN B 1 146 ? 6.738 11.852 10.961 1 98.5 146 ASN B CA 1
ATOM 3895 C C . ASN B 1 146 ? 7.648 10.719 11.422 1 98.5 146 ASN B C 1
ATOM 3897 O O . ASN B 1 146 ? 8.578 10.336 10.703 1 98.5 146 ASN B O 1
ATOM 3901 N N . ALA B 1 147 ? 7.406 10.188 12.633 1 97.81 147 ALA B N 1
ATOM 3902 C CA . ALA B 1 147 ? 8.234 9.086 13.117 1 97.81 147 ALA B CA 1
ATOM 3903 C C . ALA B 1 147 ? 8.281 7.949 12.102 1 97.81 147 ALA B C 1
ATOM 3905 O O . ALA B 1 147 ? 7.258 7.586 11.523 1 97.81 147 ALA B O 1
ATOM 3906 N N . GLY B 1 148 ? 9.445 7.461 11.844 1 95.69 148 GLY B N 1
ATOM 3907 C CA . GLY B 1 148 ? 9.578 6.383 10.883 1 95.69 148 GLY B CA 1
ATOM 3908 C C . GLY B 1 148 ? 10.93 5.699 10.93 1 95.69 148 GLY B C 1
ATOM 3909 O O . GLY B 1 148 ? 11.906 6.27 11.43 1 95.69 148 GLY B O 1
ATOM 3910 N N . VAL B 1 149 ? 10.977 4.492 10.5 1 94.62 149 VAL B N 1
ATOM 3911 C CA . VAL B 1 149 ? 12.188 3.695 10.336 1 94.62 149 VAL B CA 1
ATOM 3912 C C . VAL B 1 149 ? 12.195 3.049 8.953 1 94.62 149 VAL B C 1
ATOM 3914 O O . VAL B 1 149 ? 11.18 3.029 8.258 1 94.62 149 VAL B O 1
ATOM 3917 N N . CYS B 1 150 ? 13.344 2.605 8.555 1 94 150 CYS B N 1
ATOM 3918 C CA . CYS B 1 150 ? 13.516 2.039 7.227 1 94 150 CYS B CA 1
ATOM 3919 C C . CYS B 1 150 ? 14.414 0.809 7.262 1 94 150 CYS B C 1
ATOM 3921 O O . CYS B 1 150 ? 15.578 0.897 7.66 1 94 150 CYS B O 1
ATOM 3923 N N . THR B 1 151 ? 13.867 -0.297 6.906 1 93.25 151 THR B N 1
ATOM 3924 C CA . THR B 1 151 ? 14.617 -1.539 6.746 1 93.25 151 THR B CA 1
ATOM 3925 C C . THR B 1 151 ? 14.742 -1.914 5.273 1 93.25 151 THR B C 1
ATOM 3927 O O . THR B 1 151 ? 13.734 -1.984 4.559 1 93.25 151 THR B O 1
ATOM 3930 N N . LEU B 1 152 ? 15.992 -2.137 4.809 1 93.38 152 LEU B N 1
ATOM 3931 C CA . LEU B 1 152 ? 16.266 -2.561 3.439 1 93.38 152 LEU B CA 1
ATOM 3932 C C . LEU B 1 152 ? 16.922 -3.932 3.414 1 93.38 152 LEU B C 1
ATOM 3934 O O . LEU B 1 152 ? 17.656 -4.289 4.336 1 93.38 152 LEU B O 1
ATOM 3938 N N . GLY B 1 153 ? 16.719 -4.66 2.395 1 94.88 153 GLY B N 1
ATOM 3939 C CA . GLY B 1 153 ? 17.328 -5.969 2.186 1 94.88 153 GLY B CA 1
ATOM 3940 C C . GLY B 1 153 ? 16.453 -6.902 1.362 1 94.88 153 GLY B C 1
ATOM 3941 O O . GLY B 1 153 ? 15.258 -6.668 1.212 1 94.88 153 GLY B O 1
ATOM 3942 N N . PRO B 1 154 ? 17.094 -7.938 0.809 1 96.5 154 PRO B N 1
ATOM 3943 C CA . PRO B 1 154 ? 16.297 -8.906 0.059 1 96.5 154 PRO B CA 1
ATOM 3944 C C . PRO B 1 154 ? 15.211 -9.57 0.916 1 96.5 154 PRO B C 1
ATOM 3946 O O . PRO B 1 154 ? 15.453 -9.867 2.09 1 96.5 154 PRO B O 1
ATOM 3949 N N . VAL B 1 155 ? 14.141 -9.883 0.317 1 96.12 155 VAL B N 1
ATOM 3950 C CA . VAL B 1 155 ? 12.969 -10.43 0.994 1 96.12 155 VAL B CA 1
ATOM 3951 C C . VAL B 1 155 ? 13.352 -11.719 1.722 1 96.12 155 VAL B C 1
ATOM 3953 O O . VAL B 1 155 ? 12.984 -11.914 2.885 1 96.12 155 VAL B O 1
ATOM 3956 N N . GLU B 1 156 ? 14.07 -12.516 1.053 1 95.12 156 GLU B N 1
ATOM 3957 C CA . GLU B 1 156 ? 14.383 -13.82 1.621 1 95.12 156 GLU B CA 1
ATOM 3958 C C . GLU B 1 156 ? 15.438 -13.711 2.717 1 95.12 156 GLU B C 1
ATOM 3960 O O . GLU B 1 156 ? 15.609 -14.633 3.518 1 95.12 156 GLU B O 1
ATOM 3965 N N . TRP B 1 157 ? 16.234 -12.617 2.736 1 96.5 157 TRP B N 1
ATOM 3966 C CA . TRP B 1 157 ? 17.312 -12.469 3.701 1 96.5 157 TRP B CA 1
ATOM 3967 C C . TRP B 1 157 ? 16.797 -11.852 5 1 96.5 157 TRP B C 1
ATOM 3969 O O . TRP B 1 157 ? 17.281 -12.195 6.086 1 96.5 157 TRP B O 1
ATOM 3979 N N . VAL B 1 158 ? 15.898 -10.961 4.902 1 96.69 158 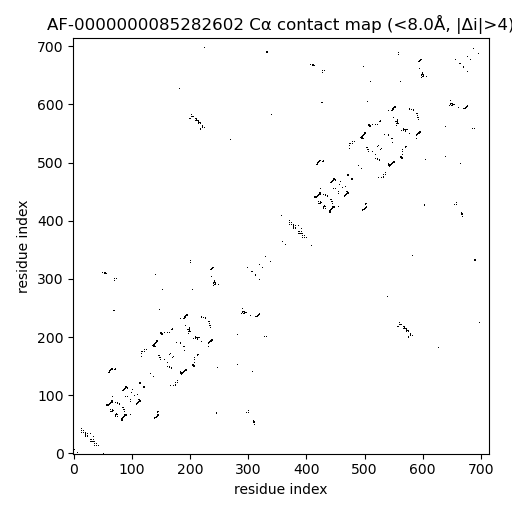VAL B N 1
ATOM 3980 C CA . VAL B 1 158 ? 15.383 -10.227 6.055 1 96.69 158 VAL B CA 1
ATOM 3981 C C . VAL B 1 158 ? 14.445 -11.125 6.859 1 96.69 158 VAL B C 1
ATOM 3983 O O . VAL B 1 158 ? 13.523 -11.727 6.305 1 96.69 158 VAL B O 1
ATOM 3986 N N . SER B 1 159 ? 14.68 -11.242 8.141 1 95.56 159 SER B N 1
ATOM 3987 C CA . SER B 1 159 ? 13.859 -12.102 8.977 1 95.56 159 SER B CA 1
ATOM 3988 C C . SER B 1 159 ? 12.445 -11.547 9.109 1 95.56 159 SER B C 1
ATOM 3990 O O . SER B 1 159 ? 12.211 -10.359 8.898 1 95.56 159 SER B O 1
ATOM 3992 N N . LEU B 1 160 ? 11.523 -12.43 9.453 1 96.25 160 LEU B N 1
ATOM 3993 C CA . LEU B 1 160 ? 10.141 -11.984 9.648 1 96.25 160 LEU B CA 1
ATOM 3994 C C . LEU B 1 160 ? 10.062 -10.961 10.781 1 96.25 160 LEU B C 1
ATOM 3996 O O . LEU B 1 160 ? 9.266 -10.023 10.719 1 96.25 160 LEU B O 1
ATOM 4000 N N . GLU B 1 161 ? 10.805 -11.18 11.812 1 94.94 161 GLU B N 1
ATOM 4001 C CA . GLU B 1 161 ? 10.867 -10.219 12.914 1 94.94 161 GLU B CA 1
ATOM 4002 C C . GLU B 1 161 ? 11.305 -8.844 12.43 1 94.94 161 GLU B C 1
ATOM 4004 O O . GLU B 1 161 ? 10.719 -7.824 12.812 1 94.94 161 GLU B O 1
ATOM 4009 N N . SER B 1 162 ? 12.289 -8.859 11.602 1 94.19 162 SER B N 1
ATOM 4010 C CA . SER B 1 162 ? 12.773 -7.598 11.047 1 94.19 162 SER B CA 1
ATOM 4011 C C . SER B 1 162 ? 11.742 -6.969 10.117 1 94.19 162 SER B C 1
ATOM 4013 O O . SER B 1 162 ? 11.625 -5.742 10.047 1 94.19 162 SER B O 1
ATOM 4015 N N . PHE B 1 163 ? 10.969 -7.812 9.43 1 96.88 163 PHE B N 1
ATOM 4016 C CA . PHE B 1 163 ? 9.891 -7.324 8.57 1 96.88 163 PHE B CA 1
ATOM 4017 C C . PHE B 1 163 ? 8.844 -6.586 9.398 1 96.88 163 PHE B C 1
ATOM 4019 O O . PHE B 1 163 ? 8.164 -5.691 8.883 1 96.88 163 PHE B O 1
ATOM 4026 N N . ARG B 1 164 ? 8.711 -6.879 10.641 1 97.38 164 ARG B N 1
ATOM 4027 C CA . ARG B 1 164 ? 7.68 -6.316 11.5 1 97.38 164 ARG B CA 1
ATOM 4028 C C . ARG B 1 164 ? 8.125 -4.977 12.078 1 97.38 164 ARG B C 1
ATOM 4030 O O . ARG B 1 164 ? 7.293 -4.195 12.555 1 97.38 164 ARG B O 1
ATOM 4037 N N . ARG B 1 165 ? 9.367 -4.688 12 1 96.12 165 ARG B N 1
ATOM 4038 C CA . ARG B 1 165 ? 9.906 -3.496 12.656 1 96.12 165 ARG B CA 1
ATOM 4039 C C . ARG B 1 165 ? 9.328 -2.227 12.039 1 96.12 165 ARG B C 1
ATOM 4041 O O . ARG B 1 165 ? 8.805 -1.369 12.75 1 96.12 165 ARG B O 1
ATOM 4048 N N . ASP B 1 166 ? 9.422 -2.125 10.711 1 97.19 166 ASP B N 1
ATOM 4049 C CA . ASP B 1 166 ? 8.969 -0.906 10.047 1 97.19 166 ASP B CA 1
ATOM 4050 C C . ASP B 1 166 ? 7.469 -0.695 10.25 1 97.19 166 ASP B C 1
ATOM 4052 O O . ASP B 1 166 ? 7.039 0.38 10.672 1 97.19 166 ASP B O 1
ATOM 4056 N N . PRO B 1 167 ? 6.684 -1.708 10.016 1 98.44 167 PRO B N 1
ATOM 4057 C CA . PRO B 1 167 ? 5.246 -1.518 10.227 1 98.44 167 PRO B CA 1
ATOM 4058 C C . PRO B 1 167 ? 4.906 -1.121 11.664 1 98.44 167 PRO B C 1
ATOM 4060 O O . PRO B 1 167 ? 3.969 -0.354 11.891 1 98.44 167 PRO B O 1
ATOM 4063 N N . GLU B 1 168 ? 5.605 -1.598 12.602 1 98.38 168 GLU B N 1
ATOM 4064 C CA . GLU B 1 168 ? 5.324 -1.267 13.992 1 98.38 168 GLU B CA 1
ATOM 4065 C C . GLU B 1 168 ? 5.402 0.239 14.227 1 98.38 168 GLU B C 1
ATOM 4067 O O . GLU B 1 168 ? 4.555 0.809 14.922 1 98.38 168 GLU B O 1
ATOM 4072 N N . VAL B 1 169 ? 6.328 0.857 13.656 1 98.19 169 VAL B N 1
ATOM 4073 C CA . VAL B 1 169 ? 6.539 2.289 13.852 1 98.19 169 VAL B CA 1
ATOM 4074 C C . VAL B 1 169 ? 5.77 3.072 12.789 1 98.19 169 VAL B C 1
ATOM 4076 O O . VAL B 1 169 ? 4.984 3.965 13.117 1 98.19 169 VAL B O 1
ATOM 4079 N N . ASN B 1 170 ? 5.969 2.703 11.523 1 98.38 170 ASN B N 1
ATOM 4080 C CA . ASN B 1 170 ? 5.543 3.514 10.391 1 98.38 170 ASN B CA 1
ATOM 4081 C C . ASN B 1 170 ? 4.027 3.475 10.211 1 98.38 170 ASN B C 1
ATOM 4083 O O . ASN B 1 170 ? 3.439 4.398 9.641 1 98.38 170 ASN B O 1
ATOM 4087 N N . ILE B 1 171 ? 3.428 2.336 10.633 1 98.62 171 ILE B N 1
ATOM 4088 C CA . ILE B 1 171 ? 1.995 2.262 10.367 1 98.62 171 ILE B CA 1
ATOM 4089 C C . ILE B 1 171 ? 1.238 2.105 11.688 1 98.62 171 ILE B C 1
ATOM 4091 O O . ILE B 1 171 ? 0.337 2.891 11.984 1 98.62 171 ILE B O 1
ATOM 4095 N N . PHE B 1 172 ? 1.572 1.164 12.523 1 98.69 172 PHE B N 1
ATOM 4096 C CA . PHE B 1 172 ? 0.8 0.96 13.742 1 98.69 172 PHE B CA 1
ATOM 4097 C C . PHE B 1 172 ? 1.025 2.104 14.719 1 98.69 172 PHE B C 1
ATOM 4099 O O . PHE B 1 172 ? 0.092 2.539 15.398 1 98.69 172 PHE B O 1
ATOM 4106 N N . GLY B 1 173 ? 2.305 2.535 14.836 1 98.88 173 GLY B N 1
ATOM 4107 C CA . GLY B 1 173 ? 2.555 3.734 15.625 1 98.88 173 GLY B CA 1
ATOM 4108 C C . GLY B 1 173 ? 1.804 4.949 15.109 1 98.88 173 GLY B C 1
ATOM 4109 O O . GLY B 1 173 ? 1.226 5.703 15.898 1 98.88 173 GLY B O 1
ATOM 4110 N N . LEU B 1 174 ? 1.811 5.148 13.82 1 98.88 174 LEU B N 1
ATOM 4111 C CA . LEU B 1 174 ? 1.087 6.234 13.164 1 98.88 174 LEU B CA 1
ATOM 4112 C C . LEU B 1 174 ? -0.406 6.152 13.469 1 98.88 174 LEU B C 1
ATOM 4114 O O . LEU B 1 174 ? -1.037 7.164 13.781 1 98.88 174 LEU B O 1
ATOM 4118 N N . ILE B 1 175 ? -0.977 4.953 13.414 1 98.81 175 ILE B N 1
ATOM 4119 C CA . ILE B 1 175 ? -2.395 4.746 13.68 1 98.81 175 ILE B CA 1
ATOM 4120 C C . ILE B 1 175 ? -2.695 5.07 15.148 1 98.81 175 ILE B C 1
ATOM 4122 O O . ILE B 1 175 ? -3.674 5.758 15.445 1 98.81 175 ILE B O 1
ATOM 4126 N N . ALA B 1 176 ? -1.86 4.586 16.031 1 98.75 176 ALA B N 1
ATOM 4127 C CA . ALA B 1 176 ? -2.049 4.816 17.469 1 98.75 176 ALA B CA 1
ATOM 4128 C C . ALA B 1 176 ? -2.078 6.309 17.781 1 98.75 176 ALA B C 1
A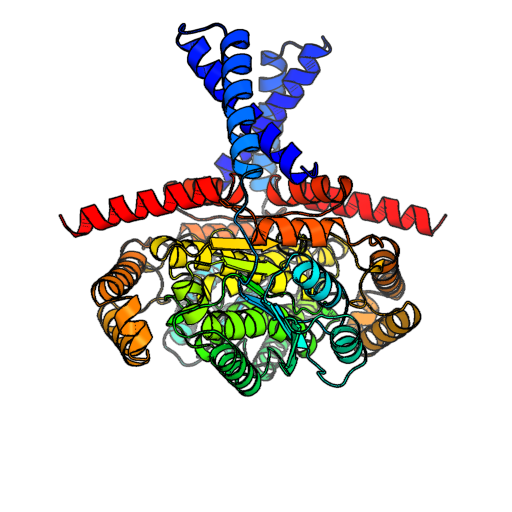TOM 4130 O O . ALA B 1 176 ? -2.977 6.785 18.484 1 98.75 176 ALA B O 1
ATOM 4131 N N . VAL B 1 177 ? -1.128 7 17.25 1 98.94 177 VAL B N 1
ATOM 4132 C CA . VAL B 1 177 ? -1.022 8.438 17.484 1 98.94 177 VAL B CA 1
ATOM 4133 C C . VAL B 1 177 ? -2.221 9.156 16.875 1 98.94 177 VAL B C 1
ATOM 4135 O O . VAL B 1 177 ? -2.84 10 17.516 1 98.94 177 VAL B O 1
ATOM 4138 N N . THR B 1 178 ? -2.541 8.828 15.641 1 98.81 178 THR B N 1
ATOM 4139 C CA . THR B 1 178 ? -3.648 9.469 14.945 1 98.81 178 THR B CA 1
ATOM 4140 C C . THR B 1 178 ? -4.949 9.305 15.719 1 98.81 178 THR B C 1
ATOM 4142 O O . THR B 1 178 ? -5.66 10.281 15.969 1 98.81 178 THR B O 1
ATOM 4145 N N . LYS B 1 179 ? -5.246 8.07 16.109 1 97.62 179 LYS B N 1
ATOM 4146 C CA . LYS B 1 179 ? -6.484 7.789 16.828 1 97.62 179 LYS B CA 1
ATOM 4147 C C . LYS B 1 179 ? -6.547 8.578 18.141 1 97.62 179 LYS B C 1
ATOM 4149 O O . LYS B 1 179 ? -7.602 9.102 18.5 1 97.62 179 LYS B O 1
ATOM 4154 N N . THR B 1 180 ? -5.465 8.664 18.812 1 97.81 180 THR B N 1
ATOM 4155 C CA . THR B 1 180 ? -5.414 9.305 20.125 1 97.81 180 THR B CA 1
ATOM 4156 C C . THR B 1 180 ? -5.609 10.812 20 1 97.81 180 THR B C 1
ATOM 4158 O O . THR B 1 180 ? -6.281 11.43 20.828 1 97.81 180 THR B O 1
ATOM 4161 N N . PHE B 1 181 ? -5.105 11.43 18.969 1 98.31 181 PHE B N 1
ATOM 4162 C CA . PHE B 1 181 ? -5.094 12.883 18.859 1 98.31 181 PHE B CA 1
ATOM 4163 C C . PHE B 1 181 ? -6.258 13.383 18.016 1 98.31 181 PHE B C 1
ATOM 4165 O O . PHE B 1 181 ? -6.535 14.578 17.969 1 98.31 181 PHE B O 1
ATOM 4172 N N . LEU B 1 182 ? -6.949 12.484 17.344 1 97.62 182 LEU B N 1
ATOM 4173 C CA . LEU B 1 182 ? -7.961 12.852 16.359 1 97.62 182 LEU B CA 1
ATOM 4174 C C . LEU B 1 182 ? -9.047 13.711 16.984 1 97.62 182 LEU B C 1
ATOM 4176 O O . LEU B 1 182 ? -9.516 14.68 16.375 1 97.62 182 LEU B O 1
ATOM 4180 N N . PRO B 1 183 ? -9.484 13.438 18.266 1 95.88 183 PRO B N 1
ATOM 4181 C CA . PRO B 1 183 ? -10.484 14.312 18.875 1 95.88 183 PRO B CA 1
ATOM 4182 C C . PRO B 1 183 ? -10.008 15.758 18.984 1 95.88 183 PRO B C 1
ATOM 4184 O O . PRO B 1 183 ? -10.781 16.688 18.766 1 95.88 183 PRO B O 1
ATOM 4187 N N . LEU B 1 184 ? -8.781 15.977 19.281 1 97.12 184 LEU B N 1
ATOM 4188 C CA . LEU B 1 184 ? -8.227 17.328 19.391 1 97.12 184 LEU B CA 1
ATOM 4189 C C . LEU B 1 184 ? -8.102 17.969 18.016 1 97.12 184 LEU B C 1
ATOM 4191 O O . LEU B 1 184 ? -8.289 19.172 17.875 1 97.12 184 LEU B O 1
ATOM 4195 N N . VAL B 1 185 ? -7.777 17.172 17.031 1 98.12 185 VAL B N 1
ATOM 4196 C CA . VAL B 1 185 ? -7.66 17.688 15.68 1 98.12 185 VAL B CA 1
ATOM 4197 C C . VAL B 1 185 ? -9.039 18.109 15.156 1 98.12 185 VAL B C 1
ATOM 4199 O O . VAL B 1 185 ? -9.172 19.141 14.516 1 98.12 185 VAL B O 1
ATOM 4202 N N . ARG B 1 186 ? -10.062 17.281 15.438 1 96.19 186 ARG B N 1
ATOM 4203 C CA . ARG B 1 186 ? -11.43 17.594 15.031 1 96.19 186 ARG B CA 1
ATOM 4204 C C . ARG B 1 186 ? -11.906 18.891 15.672 1 96.19 186 ARG B C 1
ATOM 4206 O O . ARG B 1 186 ? -12.57 19.703 15.023 1 96.19 186 ARG B O 1
ATOM 4213 N N . ARG B 1 187 ? -11.57 19.047 16.875 1 95.19 187 ARG B N 1
ATOM 4214 C CA . ARG B 1 187 ? -11.977 20.234 17.594 1 95.19 187 ARG B CA 1
ATOM 4215 C C . ARG B 1 187 ? -11.438 21.5 16.922 1 95.19 187 ARG B C 1
ATOM 4217 O O . ARG B 1 187 ? -12.125 22.516 16.875 1 95.19 187 ARG B O 1
ATOM 4224 N N . ALA B 1 188 ? -10.297 21.422 16.375 1 97.12 188 ALA B N 1
ATOM 4225 C CA . ALA B 1 188 ? -9.664 22.578 15.742 1 97.12 188 ALA B CA 1
ATOM 4226 C C . ALA B 1 188 ? -10 22.625 14.258 1 97.12 188 ALA B C 1
ATOM 4228 O O . ALA B 1 188 ? -9.594 23.562 13.555 1 97.12 188 ALA B O 1
ATOM 4229 N N . LYS B 1 189 ? -10.773 21.594 13.773 1 97.19 189 LYS B N 1
ATOM 4230 C CA . LYS B 1 189 ? -10.93 21.438 12.328 1 97.19 189 LYS B CA 1
ATOM 4231 C C . LYS B 1 189 ? -9.594 21.562 11.609 1 97.19 189 LYS B C 1
ATOM 4233 O O . LYS B 1 189 ? -9.461 22.344 10.664 1 97.19 189 LYS B O 1
ATOM 4238 N N . GLY B 1 190 ? -8.641 20.828 12.164 1 98.31 190 GLY B N 1
ATOM 4239 C CA . GLY B 1 190 ? -7.258 20.906 11.719 1 98.31 190 GLY B CA 1
ATOM 4240 C C . GLY B 1 190 ? -6.922 19.938 10.609 1 98.31 190 GLY B C 1
ATOM 4241 O O . GLY B 1 190 ? -7.723 19.734 9.688 1 98.31 190 GLY B O 1
ATOM 4242 N N . ARG B 1 191 ? -5.633 19.438 10.641 1 98.5 191 ARG B N 1
ATOM 4243 C CA . ARG B 1 191 ? -5.195 18.531 9.578 1 98.5 191 ARG B CA 1
ATOM 4244 C C . ARG B 1 191 ? -4.223 17.484 10.117 1 98.5 191 ARG B C 1
ATOM 4246 O O . ARG B 1 191 ? -3.533 17.734 11.109 1 98.5 191 ARG B O 1
ATOM 4253 N N . VAL B 1 192 ? -4.297 16.359 9.586 1 98.88 192 VAL B N 1
ATOM 4254 C CA . VAL B 1 192 ? -3.346 15.273 9.812 1 98.88 192 VAL B CA 1
ATOM 4255 C C . VAL B 1 192 ? -2.391 15.172 8.625 1 98.88 192 VAL B C 1
ATOM 4257 O O . VAL B 1 192 ? -2.828 15.125 7.469 1 98.88 192 VAL B O 1
ATOM 4260 N N . VAL B 1 193 ? -1.094 15.25 8.883 1 98.94 193 VAL B N 1
ATOM 4261 C CA . VAL B 1 193 ? -0.067 15.094 7.859 1 98.94 193 VAL B CA 1
ATOM 4262 C C . VAL B 1 193 ? 0.699 13.789 8.094 1 98.94 193 VAL B C 1
ATOM 4264 O O . VAL B 1 193 ? 1.457 13.68 9.062 1 98.94 193 VAL B O 1
ATOM 4267 N N . ASN B 1 194 ? 0.48 12.805 7.266 1 98.94 194 ASN B N 1
ATOM 4268 C CA . ASN B 1 194 ? 1.157 11.516 7.352 1 98.94 194 ASN B CA 1
ATOM 4269 C C . ASN B 1 194 ? 2.344 11.438 6.398 1 98.94 194 ASN B C 1
ATOM 4271 O O . ASN B 1 194 ? 2.213 11.75 5.211 1 98.94 194 ASN B O 1
ATOM 4275 N N . VAL B 1 195 ? 3.484 11.031 6.918 1 98.56 195 VAL B N 1
ATOM 4276 C CA . VAL B 1 195 ? 4.676 10.914 6.082 1 98.56 195 VAL B CA 1
ATOM 4277 C C . VAL B 1 195 ? 4.77 9.508 5.508 1 98.56 195 VAL B C 1
ATOM 4279 O O . VAL B 1 195 ? 5.086 8.555 6.227 1 98.56 195 VAL B O 1
ATOM 4282 N N . ALA B 1 196 ? 4.492 9.406 4.332 1 98.19 196 ALA B N 1
ATOM 4283 C CA . ALA B 1 196 ? 4.758 8.18 3.586 1 98.19 196 ALA B CA 1
ATOM 4284 C C . ALA B 1 196 ? 6.148 8.211 2.957 1 98.19 196 ALA B C 1
ATOM 4286 O O . ALA B 1 196 ? 7.152 8.359 3.658 1 98.19 196 ALA B O 1
ATOM 4287 N N . SER B 1 197 ? 6.309 8.031 1.729 1 96.94 197 SER B N 1
ATOM 4288 C CA . SER B 1 197 ? 7.512 8 0.901 1 96.94 197 SER B CA 1
ATOM 4289 C C . SER B 1 197 ? 7.168 7.727 -0.56 1 96.94 197 SER B C 1
ATOM 4291 O O . SER B 1 197 ? 6.062 7.277 -0.87 1 96.94 197 SER B O 1
ATOM 4293 N N . VAL B 1 198 ? 8.102 8.109 -1.389 1 95.88 198 VAL B N 1
ATOM 4294 C CA . VAL B 1 198 ? 7.957 7.621 -2.756 1 95.88 198 VAL B CA 1
ATOM 4295 C C . VAL B 1 198 ? 7.867 6.098 -2.754 1 95.88 198 VAL B C 1
ATOM 4297 O O . VAL B 1 198 ? 7.215 5.508 -3.617 1 95.88 198 VAL B O 1
ATOM 4300 N N . ALA B 1 199 ? 8.391 5.457 -1.738 1 96.5 199 ALA B N 1
ATOM 4301 C CA . ALA B 1 199 ? 8.367 4.004 -1.569 1 96.5 199 ALA B CA 1
ATOM 4302 C C . ALA B 1 199 ? 6.98 3.523 -1.149 1 96.5 199 ALA B C 1
ATOM 4304 O O . ALA B 1 199 ? 6.766 2.326 -0.948 1 96.5 199 ALA B O 1
ATOM 4305 N N . GLY B 1 200 ? 6.039 4.387 -1.047 1 97.12 200 GLY B N 1
ATOM 4306 C CA . GLY B 1 200 ? 4.648 4.039 -0.809 1 97.12 200 GLY B CA 1
ATOM 4307 C C . GLY B 1 200 ? 3.852 3.848 -2.088 1 97.12 200 GLY B C 1
ATOM 4308 O O . GLY B 1 200 ? 2.701 3.406 -2.051 1 97.12 200 GLY B O 1
ATOM 4309 N N . ARG B 1 201 ? 4.492 4.125 -3.182 1 93.88 201 ARG B N 1
ATOM 4310 C CA . ARG B 1 201 ? 3.809 4.008 -4.465 1 93.88 201 ARG B CA 1
ATOM 4311 C C . ARG B 1 201 ? 4.715 3.381 -5.516 1 93.88 201 ARG B C 1
ATOM 4313 O O . ARG B 1 201 ? 4.359 3.32 -6.695 1 93.88 201 ARG B O 1
ATOM 4320 N N . MET B 1 202 ? 5.848 3.098 -5.18 1 94.25 202 MET B N 1
ATOM 4321 C CA . MET B 1 202 ? 6.789 2.369 -6.027 1 94.25 202 MET B CA 1
ATOM 4322 C C . MET B 1 202 ? 7.648 1.423 -5.199 1 94.25 202 MET B C 1
ATOM 4324 O O . MET B 1 202 ? 8.016 1.741 -4.066 1 94.25 202 MET B O 1
ATOM 4328 N N . SER B 1 203 ? 7.898 0.343 -5.77 1 94.06 203 SER B N 1
ATOM 4329 C CA . SER B 1 203 ? 8.711 -0.663 -5.098 1 94.06 203 SER B CA 1
ATOM 4330 C C . SER B 1 203 ? 9.883 -1.099 -5.973 1 94.06 203 SER B C 1
ATOM 4332 O O . SER B 1 203 ? 9.82 -0.992 -7.199 1 94.06 203 SER B O 1
ATOM 4334 N N . ALA B 1 204 ? 10.992 -1.395 -5.375 1 92 204 ALA B N 1
ATOM 4335 C CA . ALA B 1 204 ? 12.18 -1.874 -6.07 1 92 204 ALA B CA 1
ATOM 4336 C C . ALA B 1 204 ? 12.844 -3.016 -5.301 1 92 204 ALA B C 1
ATOM 4338 O O . ALA B 1 204 ? 12.422 -3.354 -4.195 1 92 204 ALA B O 1
ATOM 4339 N N . ARG B 1 205 ? 13.844 -3.561 -5.934 1 93.5 205 ARG B N 1
ATOM 4340 C CA . ARG B 1 205 ? 14.609 -4.613 -5.273 1 93.5 205 ARG B CA 1
ATOM 4341 C C . ARG B 1 205 ? 15.156 -4.141 -3.932 1 93.5 205 ARG B C 1
ATOM 4343 O O . ARG B 1 205 ? 15.656 -3.018 -3.822 1 93.5 205 ARG B O 1
ATOM 4350 N N . PHE B 1 206 ? 15.016 -4.961 -2.941 1 95.44 206 PHE B N 1
ATOM 4351 C CA . PHE B 1 206 ? 15.625 -4.809 -1.624 1 95.44 206 PHE B CA 1
ATOM 4352 C C . PHE B 1 206 ? 14.844 -3.801 -0.784 1 95.44 206 PHE B C 1
ATOM 4354 O O . PHE B 1 206 ? 15.25 -3.477 0.335 1 95.44 206 PHE B O 1
ATOM 4361 N N . MET B 1 207 ? 13.695 -3.311 -1.323 1 95.75 207 MET B N 1
ATOM 4362 C CA . MET B 1 207 ? 12.938 -2.301 -0.593 1 95.75 207 MET B CA 1
ATOM 4363 C C . MET B 1 207 ? 11.672 -2.902 0.009 1 95.75 207 MET B C 1
ATOM 4365 O O . MET B 1 207 ? 10.883 -2.197 0.646 1 95.75 207 MET B O 1
ATOM 4369 N N . GLY B 1 208 ? 11.469 -4.195 -0.175 1 97.12 208 GLY B N 1
ATOM 4370 C CA . GLY B 1 208 ? 10.273 -4.883 0.281 1 97.12 208 GLY B CA 1
ATOM 4371 C C . GLY B 1 208 ? 9.922 -4.578 1.726 1 97.12 208 GLY B C 1
ATOM 4372 O O . GLY B 1 208 ? 8.812 -4.133 2.02 1 97.12 208 GLY B O 1
ATOM 4373 N N . PRO B 1 209 ? 10.859 -4.754 2.639 1 97 209 PRO B N 1
ATOM 4374 C CA . PRO B 1 209 ? 10.57 -4.535 4.059 1 97 209 PRO B CA 1
ATOM 4375 C C . PRO B 1 209 ? 10.109 -3.109 4.352 1 97 209 PRO B C 1
ATOM 4377 O O . PRO B 1 209 ? 9.25 -2.9 5.211 1 97 209 PRO B O 1
ATOM 4380 N N . TYR B 1 210 ? 10.617 -2.17 3.695 1 96.88 210 TYR B N 1
ATOM 4381 C CA . TYR B 1 210 ? 10.234 -0.775 3.895 1 96.88 210 TYR B CA 1
ATOM 4382 C C . TYR B 1 210 ? 8.922 -0.461 3.182 1 96.88 210 TYR B C 1
ATOM 4384 O O . TYR B 1 210 ? 8.047 0.201 3.742 1 96.88 210 TYR B O 1
ATOM 4392 N N . CYS B 1 211 ? 8.727 -0.954 1.943 1 97.88 211 CYS B N 1
ATOM 4393 C CA . CYS B 1 211 ? 7.586 -0.638 1.088 1 97.88 211 CYS B CA 1
ATOM 4394 C C . CYS B 1 211 ? 6.281 -1.103 1.723 1 97.88 211 CYS B C 1
ATOM 4396 O O . CYS B 1 211 ? 5.258 -0.428 1.608 1 97.88 211 CYS B O 1
ATOM 4398 N N . ILE B 1 212 ? 6.266 -2.207 2.377 1 98.44 212 ILE B N 1
ATOM 4399 C CA . ILE B 1 212 ? 5.012 -2.711 2.926 1 98.44 212 ILE B CA 1
ATOM 4400 C C . ILE B 1 212 ? 4.445 -1.707 3.924 1 98.44 212 ILE B C 1
ATOM 4402 O O . ILE B 1 212 ? 3.229 -1.506 3.988 1 98.44 212 ILE B O 1
ATOM 4406 N N . SER B 1 213 ? 5.27 -1.029 4.699 1 98.25 213 SER B N 1
ATOM 4407 C CA . SER B 1 213 ? 4.793 -0.056 5.676 1 98.25 213 SER B CA 1
ATOM 4408 C C . SER B 1 213 ? 4.332 1.229 4.996 1 98.25 213 SER B C 1
ATOM 4410 O O . SER B 1 213 ? 3.287 1.782 5.348 1 98.25 213 SER B O 1
ATOM 4412 N N . LYS B 1 214 ? 5.109 1.686 4.043 1 98.56 214 LYS B N 1
ATOM 4413 C CA . LYS B 1 214 ? 4.785 2.977 3.441 1 98.56 214 LYS B CA 1
ATOM 4414 C C . LYS B 1 214 ? 3.607 2.855 2.48 1 98.56 214 LYS B C 1
ATOM 4416 O O . LYS B 1 214 ? 2.816 3.791 2.34 1 98.56 214 LYS B O 1
ATOM 4421 N N . TYR B 1 215 ? 3.418 1.692 1.824 1 98.56 215 TYR B N 1
ATOM 4422 C CA . TYR B 1 215 ? 2.184 1.42 1.098 1 98.56 215 TYR B CA 1
ATOM 4423 C C . TYR B 1 215 ? 0.982 1.444 2.035 1 98.56 215 TYR B C 1
ATOM 4425 O O . TYR B 1 215 ? -0.07 1.989 1.693 1 98.56 215 TYR B O 1
ATOM 4433 N N . ALA B 1 216 ? 1.17 0.868 3.162 1 98.69 216 ALA B N 1
ATOM 4434 C CA . ALA B 1 216 ? 0.093 0.846 4.148 1 98.69 216 ALA B CA 1
ATOM 4435 C C . ALA B 1 216 ? -0.295 2.262 4.566 1 98.69 216 ALA B C 1
ATOM 4437 O O . ALA B 1 216 ? -1.479 2.562 4.738 1 98.69 216 ALA B O 1
ATOM 4438 N N . VAL B 1 217 ? 0.681 3.139 4.707 1 98.75 217 VAL B N 1
ATOM 4439 C CA . VAL B 1 217 ? 0.415 4.523 5.086 1 98.75 217 VAL B CA 1
ATOM 4440 C C . VAL B 1 217 ? -0.46 5.188 4.027 1 98.75 217 VAL B C 1
ATOM 4442 O O . VAL B 1 217 ? -1.364 5.961 4.355 1 98.75 217 VAL B O 1
ATOM 4445 N N . GLU B 1 218 ? -0.21 4.898 2.756 1 98.25 218 GLU B N 1
ATOM 4446 C CA . GLU B 1 218 ? -1.022 5.449 1.674 1 98.25 218 GLU B CA 1
ATOM 4447 C C . GLU B 1 218 ? -2.484 5.035 1.818 1 98.25 218 GLU B C 1
ATOM 4449 O O . GLU B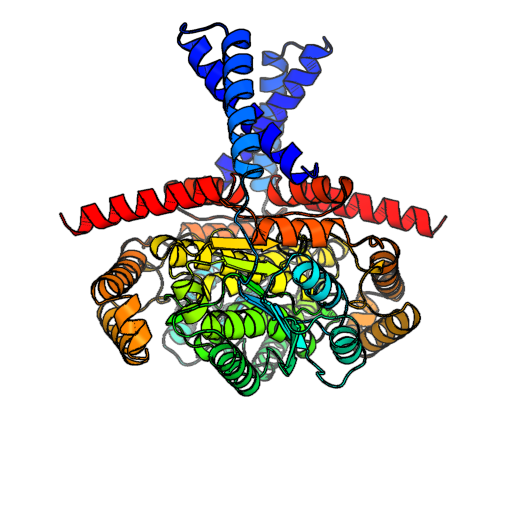 1 218 ? -3.377 5.887 1.837 1 98.25 218 GLU B O 1
ATOM 4454 N N . GLY B 1 219 ? -2.705 3.738 1.945 1 97.75 219 GLY B N 1
ATOM 4455 C CA . GLY B 1 219 ? -4.062 3.232 2.062 1 97.75 219 GLY B CA 1
ATOM 4456 C C . GLY B 1 219 ? -4.797 3.768 3.277 1 97.75 219 GLY B C 1
ATOM 4457 O O . GLY B 1 219 ? -5.973 4.133 3.189 1 97.75 219 GLY B O 1
ATOM 4458 N N . PHE B 1 220 ? -4.059 3.85 4.41 1 98.69 220 PHE B N 1
ATOM 4459 C CA . PHE B 1 220 ? -4.633 4.367 5.648 1 98.69 220 PHE B CA 1
ATOM 4460 C C . PHE B 1 220 ? -5.039 5.828 5.488 1 98.69 220 PHE B C 1
ATOM 4462 O O . PHE B 1 220 ? -6.145 6.215 5.875 1 98.69 220 PHE B O 1
ATOM 4469 N N . SER B 1 221 ? -4.16 6.613 4.91 1 98.62 221 SER B N 1
ATOM 4470 C CA . SER B 1 221 ? -4.355 8.055 4.805 1 98.62 221 SER B CA 1
ATOM 4471 C C . SER B 1 221 ? -5.531 8.383 3.889 1 98.62 221 SER B C 1
ATOM 4473 O O . SER B 1 221 ? -6.312 9.297 4.18 1 98.62 221 SER B O 1
ATOM 4475 N N . ASP B 1 222 ? -5.652 7.676 2.801 1 97.44 222 ASP B N 1
ATOM 4476 C CA . ASP B 1 222 ? -6.77 7.895 1.883 1 97.44 222 ASP B CA 1
ATOM 4477 C C . ASP B 1 222 ? -8.102 7.574 2.553 1 97.44 222 ASP B C 1
ATOM 4479 O O . ASP B 1 222 ? -9.086 8.297 2.361 1 97.44 222 ASP B O 1
ATOM 4483 N N . ALA B 1 223 ? -8.125 6.48 3.293 1 97 223 ALA B N 1
ATOM 4484 C CA . ALA B 1 223 ? -9.344 6.125 4.008 1 97 223 ALA B CA 1
ATOM 4485 C C . ALA B 1 223 ? -9.688 7.172 5.062 1 97 223 ALA B C 1
ATOM 4487 O O . ALA B 1 223 ? -10.836 7.605 5.164 1 97 223 ALA B O 1
ATOM 4488 N N . LEU B 1 224 ? -8.688 7.559 5.805 1 98.38 224 LEU B N 1
ATOM 4489 C CA . LEU B 1 224 ? -8.891 8.539 6.859 1 98.38 224 LEU B CA 1
ATOM 4490 C C . LEU B 1 224 ? -9.391 9.859 6.285 1 98.38 224 LEU B C 1
ATOM 4492 O O . LEU B 1 224 ? -10.242 10.523 6.883 1 98.38 224 LEU B O 1
ATOM 4496 N N . ARG B 1 225 ? -8.836 10.273 5.16 1 97.94 225 ARG B N 1
ATOM 4497 C CA . ARG B 1 225 ? -9.227 11.523 4.523 1 97.94 225 ARG B CA 1
ATOM 4498 C C . ARG B 1 225 ? -10.727 11.547 4.23 1 97.94 225 ARG B C 1
ATOM 4500 O O . ARG B 1 225 ? -11.398 12.539 4.496 1 97.94 225 ARG B O 1
ATOM 4507 N N . GLN B 1 226 ? -11.195 10.453 3.713 1 95.38 226 GLN B N 1
ATOM 4508 C CA . GLN B 1 226 ? -12.617 10.367 3.4 1 95.38 226 GLN B CA 1
ATOM 4509 C C . GLN B 1 226 ? -13.461 10.391 4.672 1 95.38 226 GLN B C 1
ATOM 4511 O O . GLN B 1 226 ? -14.523 11.016 4.703 1 95.38 226 GLN B O 1
ATOM 4516 N N . GLU B 1 227 ? -13 9.766 5.688 1 96 227 GLU B N 1
ATOM 4517 C CA . GLU B 1 227 ? -13.758 9.672 6.934 1 96 227 GLU B CA 1
ATOM 4518 C C . GLU B 1 227 ? -13.781 11.016 7.664 1 96 227 GLU B C 1
ATOM 4520 O O . GLU B 1 227 ? -14.758 11.344 8.336 1 96 227 GLU B O 1
ATOM 4525 N N . MET B 1 228 ? -12.758 11.812 7.523 1 97 228 MET B N 1
ATOM 4526 C CA . MET B 1 228 ? -12.609 13.047 8.289 1 97 228 MET B CA 1
ATOM 4527 C C . MET B 1 228 ? -13.203 14.227 7.527 1 97 228 MET B C 1
ATOM 4529 O O . MET B 1 228 ? -13.43 15.289 8.102 1 97 228 MET B O 1
ATOM 4533 N N . TYR B 1 229 ? -13.516 13.992 6.281 1 95.75 229 TYR B N 1
ATOM 4534 C CA . TYR B 1 229 ? -14 15.055 5.41 1 95.75 229 TYR B CA 1
ATOM 4535 C C . TYR B 1 229 ? -15.227 15.727 6.008 1 95.75 229 TYR B C 1
ATOM 4537 O O . TYR B 1 229 ? -15.297 16.953 6.09 1 95.75 229 TYR B O 1
ATOM 4545 N N . PRO B 1 230 ? -16.219 14.953 6.559 1 93.19 230 PRO B N 1
ATOM 4546 C CA . PRO B 1 230 ? -17.406 15.609 7.109 1 93.19 230 PRO B CA 1
ATOM 4547 C C . PRO B 1 230 ? -17.109 16.438 8.359 1 93.19 230 PRO B C 1
ATOM 4549 O O . PRO B 1 230 ? -17.922 17.281 8.75 1 93.19 230 PRO B O 1
ATOM 4552 N N . PHE B 1 231 ? -15.992 16.219 8.961 1 95.69 231 PHE B N 1
ATOM 4553 C CA . PHE B 1 231 ? -15.648 16.906 10.203 1 95.69 231 PHE B CA 1
ATOM 4554 C C . PHE B 1 231 ? -14.773 18.125 9.93 1 95.69 231 PHE B C 1
ATOM 4556 O O . PHE B 1 231 ? -14.328 18.797 10.859 1 95.69 231 PHE B O 1
ATOM 4563 N N . GLY B 1 232 ? -14.453 18.344 8.648 1 97.06 232 GLY B N 1
ATOM 4564 C CA . GLY B 1 232 ? -13.641 19.5 8.289 1 97.06 232 GLY B CA 1
ATOM 4565 C C . GLY B 1 232 ? -12.164 19.312 8.57 1 97.06 232 GLY B C 1
ATOM 4566 O O . GLY B 1 232 ? -11.422 20.281 8.719 1 97.06 232 GLY B O 1
ATOM 4567 N N . VAL B 1 233 ? -11.758 18.078 8.781 1 98.19 233 VAL B N 1
ATOM 4568 C CA . VAL B 1 233 ? -10.359 17.75 9.023 1 98.19 233 VAL B CA 1
ATOM 4569 C C . VAL B 1 233 ? -9.695 17.328 7.719 1 98.19 233 VAL B C 1
ATOM 4571 O O . VAL B 1 233 ? -10.188 16.438 7.023 1 98.19 233 VAL B O 1
ATOM 4574 N N . ASP B 1 234 ? -8.586 17.984 7.344 1 98.38 234 ASP B N 1
ATOM 4575 C CA . ASP B 1 234 ? -7.816 17.609 6.16 1 98.38 234 ASP B CA 1
ATOM 4576 C C . ASP B 1 234 ? -6.805 16.516 6.484 1 98.38 234 ASP B C 1
ATOM 4578 O O . ASP B 1 234 ? -6.273 16.453 7.594 1 98.38 234 ASP B O 1
ATOM 4582 N N . VAL B 1 235 ? -6.621 15.609 5.578 1 98.75 235 VAL B N 1
ATOM 4583 C CA . VAL B 1 235 ? -5.59 14.578 5.691 1 98.75 235 VAL B CA 1
ATOM 4584 C C . VAL B 1 235 ? -4.664 14.641 4.48 1 98.75 235 VAL B C 1
ATOM 4586 O O . VAL B 1 235 ? -5.113 14.484 3.34 1 98.75 235 VAL B O 1
ATOM 4589 N N . CYS B 1 236 ? -3.387 14.883 4.754 1 98.12 236 CYS B N 1
ATOM 4590 C CA . CYS B 1 236 ? -2.373 15.039 3.719 1 98.12 236 CYS B CA 1
ATOM 4591 C C . CYS B 1 236 ? -1.312 13.953 3.826 1 98.12 236 CYS B C 1
ATOM 4593 O O . CYS B 1 236 ? -1.031 13.453 4.918 1 98.12 236 CYS B O 1
ATOM 4595 N N . ILE B 1 237 ? -0.809 13.625 2.689 1 98.38 237 ILE B N 1
ATOM 4596 C CA . ILE B 1 237 ? 0.298 12.672 2.639 1 98.38 237 ILE B CA 1
ATOM 4597 C C . ILE B 1 237 ? 1.552 13.367 2.113 1 98.38 237 ILE B C 1
ATOM 4599 O O . ILE B 1 237 ? 1.499 14.07 1.104 1 98.38 237 ILE B O 1
ATOM 4603 N N . LEU B 1 238 ? 2.625 13.281 2.816 1 98.25 238 LEU B N 1
ATOM 4604 C CA . LEU B 1 238 ? 3.932 13.672 2.301 1 98.25 238 LEU B CA 1
ATOM 4605 C C . LEU B 1 238 ? 4.688 12.469 1.754 1 98.25 238 LEU B C 1
ATOM 4607 O O . LEU B 1 238 ? 4.812 11.445 2.436 1 98.25 238 LEU B O 1
ATOM 4611 N N . GLU B 1 239 ? 5.152 12.57 0.571 1 97.31 239 GLU B N 1
ATOM 4612 C CA . GLU B 1 239 ? 5.891 11.492 -0.085 1 97.31 239 GLU B CA 1
ATOM 4613 C C . GLU B 1 239 ? 7.293 11.945 -0.473 1 97.31 239 GLU B C 1
ATOM 4615 O O . GLU B 1 239 ? 7.586 12.133 -1.655 1 97.31 239 GLU B O 1
ATOM 4620 N N . PRO B 1 240 ? 8.195 11.992 0.498 1 96.44 240 PRO B N 1
ATOM 4621 C CA . PRO B 1 240 ? 9.57 12.383 0.163 1 96.44 240 PRO B CA 1
ATOM 4622 C C . PRO B 1 240 ? 10.266 11.375 -0.741 1 96.44 240 PRO B C 1
ATOM 4624 O O . PRO B 1 240 ? 9.992 10.172 -0.655 1 96.44 240 PRO B O 1
ATOM 4627 N N . GLY B 1 241 ? 11.133 11.906 -1.606 1 94.81 241 GLY B N 1
ATOM 4628 C CA . GLY B 1 241 ? 12.055 11.039 -2.326 1 94.81 241 GLY B CA 1
ATOM 4629 C C . GLY B 1 241 ? 13.195 10.531 -1.463 1 94.81 241 GLY B C 1
ATOM 4630 O O . GLY B 1 241 ? 12.992 10.203 -0.293 1 94.81 241 GLY B O 1
ATOM 4631 N N . ASN B 1 242 ? 14.352 10.367 -2.016 1 92.56 242 ASN B N 1
ATOM 4632 C CA . ASN B 1 242 ? 15.508 9.883 -1.276 1 92.56 242 ASN B CA 1
ATOM 4633 C C . ASN B 1 242 ? 16.281 11.023 -0.624 1 92.56 242 ASN B C 1
ATOM 4635 O O . ASN B 1 242 ? 16.969 11.781 -1.308 1 92.56 242 ASN B O 1
ATOM 4639 N N . PHE B 1 243 ? 16.188 11.109 0.717 1 93.12 243 PHE B N 1
ATOM 4640 C CA . PHE B 1 243 ? 16.906 12.125 1.479 1 93.12 243 PHE B CA 1
ATOM 4641 C C . PHE B 1 243 ? 17.812 11.484 2.516 1 93.12 243 PHE B C 1
ATOM 4643 O O . PHE B 1 243 ? 18.031 12.039 3.596 1 93.12 243 PHE B O 1
ATOM 4650 N N . ALA B 1 244 ? 18.266 10.32 2.225 1 85.25 244 ALA B N 1
ATOM 4651 C CA . ALA B 1 244 ? 19.047 9.516 3.164 1 85.25 244 ALA B CA 1
ATOM 4652 C C . ALA B 1 244 ? 20.312 10.258 3.613 1 85.25 244 ALA B C 1
ATOM 4654 O O . ALA B 1 244 ? 20.75 10.109 4.758 1 85.25 244 ALA B O 1
ATOM 4655 N N . ASN B 1 245 ? 20.859 10.977 2.818 1 81.12 245 ASN B N 1
ATOM 4656 C CA . ASN B 1 245 ? 22.094 11.695 3.146 1 81.12 245 ASN B CA 1
ATOM 4657 C C . ASN B 1 245 ? 21.812 12.906 4.039 1 81.12 245 ASN B C 1
ATOM 4659 O O . ASN B 1 245 ? 22.734 13.461 4.633 1 81.12 245 ASN B O 1
ATOM 4663 N N . GLY B 1 246 ? 20.578 13.258 4.125 1 77.75 246 GLY B N 1
ATOM 4664 C CA . GLY B 1 246 ? 20.219 14.406 4.945 1 77.75 246 GLY B CA 1
ATOM 4665 C C . GLY B 1 246 ? 19.562 14.016 6.254 1 77.75 246 GLY B C 1
ATOM 4666 O O . GLY B 1 246 ? 19.219 14.883 7.062 1 77.75 246 GLY B O 1
ATOM 4667 N N . THR B 1 247 ? 19.422 12.719 6.359 1 77.31 247 THR B N 1
ATOM 4668 C CA . THR B 1 247 ? 18.766 12.219 7.566 1 77.31 247 THR B CA 1
ATOM 4669 C C . THR B 1 247 ? 19.609 11.117 8.211 1 77.31 247 THR B C 1
ATOM 4671 O O . THR B 1 247 ? 20.578 10.641 7.621 1 77.31 247 THR B O 1
ATOM 4674 N N . PHE B 1 248 ? 19.344 10.891 9.406 1 69.62 248 PHE B N 1
ATOM 4675 C CA . PHE B 1 248 ? 20.078 9.852 10.117 1 69.62 248 PHE B CA 1
ATOM 4676 C C . PHE B 1 248 ? 19.312 8.539 10.109 1 69.62 248 PHE B C 1
ATOM 4678 O O . PHE B 1 248 ? 19.5 7.699 10.992 1 69.62 248 PHE B O 1
ATOM 4685 N N . LEU B 1 249 ? 18.531 8.484 9.117 1 68.12 249 LEU B N 1
ATOM 4686 C CA . LEU B 1 249 ? 17.656 7.316 9.039 1 68.12 249 LEU B CA 1
ATOM 4687 C C . LEU B 1 249 ? 18.453 6.082 8.617 1 68.12 249 LEU B C 1
ATOM 4689 O O . LEU B 1 249 ? 18.062 4.953 8.93 1 68.12 249 LEU B O 1
ATOM 4693 N N . PHE B 1 250 ? 19.516 6.324 7.992 1 69.31 250 PHE B N 1
ATOM 4694 C CA . PHE B 1 250 ? 20.234 5.188 7.426 1 69.31 250 PHE B CA 1
ATOM 4695 C C . PHE B 1 250 ? 21.625 5.047 8.062 1 69.31 250 PHE B C 1
ATOM 4697 O O . PHE B 1 250 ? 22.203 6.035 8.5 1 69.31 250 PHE B O 1
ATOM 4704 N N . ALA B 1 251 ? 22.047 3.865 8.023 1 67.31 251 ALA B N 1
ATOM 4705 C CA . ALA B 1 251 ? 23.312 3.492 8.656 1 67.31 251 ALA B CA 1
ATOM 4706 C C . ALA B 1 251 ? 24.5 3.988 7.836 1 67.31 251 ALA B C 1
ATOM 4708 O O . ALA B 1 251 ? 24.375 4.234 6.637 1 67.31 251 ALA B O 1
ATOM 4709 N N . THR B 1 252 ? 25.547 4.184 8.539 1 74.25 252 THR B N 1
ATOM 4710 C CA . THR B 1 252 ? 26.812 4.488 7.883 1 74.25 252 THR B CA 1
ATOM 4711 C C . THR B 1 252 ? 27.281 3.311 7.031 1 74.25 252 THR B C 1
ATOM 4713 O O . THR B 1 252 ? 26.781 2.195 7.176 1 74.25 252 THR B O 1
ATOM 4716 N N . ASP B 1 253 ? 28.234 3.572 6.152 1 79.69 253 ASP B N 1
ATOM 4717 C CA . ASP B 1 253 ? 28.75 2.535 5.262 1 79.69 253 ASP B CA 1
ATOM 4718 C C . ASP B 1 253 ? 29.25 1.33 6.051 1 79.69 253 ASP B C 1
ATOM 4720 O O . ASP B 1 253 ? 29.016 0.184 5.664 1 79.69 253 ASP B O 1
ATOM 4724 N N . GLU B 1 254 ? 29.953 1.597 7.082 1 82.94 254 GLU B N 1
ATOM 4725 C CA . GLU B 1 254 ? 30.469 0.514 7.91 1 82.94 254 GLU B CA 1
ATOM 4726 C C . GLU B 1 254 ? 29.344 -0.308 8.523 1 82.94 254 GLU B C 1
ATOM 4728 O O . GLU B 1 254 ? 29.406 -1.538 8.562 1 82.94 254 GLU B O 1
ATOM 4733 N N . LYS B 1 255 ? 28.406 0.33 8.93 1 86.81 255 LYS B N 1
ATOM 4734 C CA . LYS B 1 255 ? 27.25 -0.359 9.516 1 86.81 255 LYS B CA 1
ATOM 4735 C C . LYS B 1 255 ? 26.484 -1.148 8.461 1 86.81 255 LYS B C 1
ATOM 4737 O O . LYS B 1 255 ? 25.953 -2.219 8.75 1 86.81 255 LYS B O 1
ATOM 4742 N N . VAL B 1 256 ? 26.531 -0.612 7.258 1 89.56 256 VAL B N 1
ATOM 4743 C CA . VAL B 1 256 ? 25.875 -1.302 6.152 1 89.56 256 VAL B CA 1
ATOM 4744 C C . VAL B 1 256 ? 26.578 -2.631 5.887 1 89.56 256 VAL B C 1
ATOM 4746 O O . VAL B 1 256 ? 25.922 -3.66 5.703 1 89.56 256 VAL B O 1
ATOM 4749 N N . GLU B 1 257 ? 27.891 -2.568 5.812 1 91 257 GLU B N 1
ATOM 4750 C CA . GLU B 1 257 ? 28.656 -3.787 5.578 1 91 257 GLU B CA 1
ATOM 4751 C C . GLU B 1 257 ? 28.391 -4.832 6.656 1 91 257 GLU B C 1
ATOM 4753 O O . GLU B 1 257 ? 28.203 -6.012 6.352 1 91 257 GLU B O 1
ATOM 4758 N N . GLN B 1 258 ? 28.328 -4.367 7.852 1 92.06 258 GLN B N 1
ATOM 4759 C CA . GLN B 1 258 ? 28.062 -5.27 8.969 1 92.06 258 GLN B CA 1
ATOM 4760 C C . GLN B 1 258 ? 26.656 -5.855 8.875 1 92.06 258 GLN B C 1
ATOM 4762 O O . GLN B 1 258 ? 26.453 -7.039 9.141 1 92.06 258 GLN B O 1
ATOM 4767 N N . GLU B 1 259 ? 25.75 -5.051 8.539 1 91.44 259 GLU B N 1
ATOM 4768 C CA . GLU B 1 259 ? 24.359 -5.488 8.414 1 91.44 259 GLU B CA 1
ATOM 4769 C C . GLU B 1 259 ? 24.219 -6.547 7.324 1 91.44 259 GLU B C 1
ATOM 4771 O O . GLU B 1 259 ? 23.531 -7.555 7.52 1 91.44 259 GLU B O 1
ATOM 4776 N N . VAL B 1 260 ? 24.859 -6.297 6.207 1 93.62 260 VAL B N 1
ATOM 4777 C CA . VAL B 1 260 ? 24.766 -7.223 5.082 1 93.62 260 VAL B CA 1
ATOM 4778 C C . VAL B 1 260 ? 25.438 -8.539 5.438 1 93.62 260 VAL B C 1
ATOM 4780 O O . VAL B 1 260 ? 24.938 -9.617 5.102 1 93.62 260 VAL B O 1
ATOM 4783 N N . GLU B 1 261 ? 26.547 -8.414 6.117 1 93.19 261 GLU B N 1
ATOM 4784 C CA . GLU B 1 261 ? 27.25 -9.609 6.559 1 93.19 261 GLU B CA 1
ATOM 4785 C C . GLU B 1 261 ? 26.391 -10.438 7.508 1 93.19 261 GLU B C 1
ATOM 4787 O O . GLU B 1 261 ? 26.375 -11.672 7.438 1 93.19 261 GLU B O 1
ATOM 4792 N N . THR B 1 262 ? 25.766 -9.773 8.359 1 93.81 262 THR B N 1
ATOM 4793 C CA . THR B 1 262 ? 24.891 -10.445 9.312 1 93.81 262 THR B CA 1
ATOM 4794 C C . THR B 1 262 ? 23.734 -11.156 8.594 1 93.81 262 THR B C 1
ATOM 4796 O O . THR B 1 262 ? 23.406 -12.297 8.914 1 93.81 262 THR B O 1
ATOM 4799 N N . LEU B 1 263 ? 23.141 -10.508 7.637 1 94.31 263 LEU B N 1
ATOM 4800 C CA . LEU B 1 263 ? 22.062 -11.094 6.852 1 94.31 263 LEU B CA 1
ATOM 4801 C C . LEU B 1 263 ? 22.547 -12.305 6.07 1 94.31 263 LEU B C 1
ATOM 4803 O O . LEU B 1 263 ? 21.875 -13.336 6.027 1 94.31 263 LEU B O 1
ATOM 4807 N N . TRP B 1 264 ? 23.719 -12.164 5.504 1 94.81 264 TRP B N 1
ATOM 4808 C CA . TRP B 1 264 ? 24.312 -13.242 4.711 1 94.81 264 TRP B CA 1
ATOM 4809 C C . TRP B 1 264 ? 24.625 -14.453 5.586 1 94.81 264 TRP B C 1
ATOM 4811 O O . TRP B 1 264 ? 24.328 -15.586 5.207 1 94.81 264 TRP B O 1
ATOM 4821 N N . ALA B 1 265 ? 25.156 -14.164 6.727 1 94.62 265 ALA B N 1
ATOM 4822 C CA . ALA B 1 265 ? 25.578 -15.227 7.641 1 94.62 265 ALA B CA 1
ATOM 4823 C C . ALA B 1 265 ? 24.391 -16.016 8.164 1 94.62 265 ALA B C 1
ATOM 4825 O O . ALA B 1 265 ? 24.516 -17.203 8.477 1 94.62 265 ALA B O 1
ATOM 4826 N N . ALA B 1 266 ? 23.25 -15.406 8.211 1 93.88 266 ALA B N 1
ATOM 4827 C CA . ALA B 1 266 ? 22.062 -16.031 8.773 1 93.88 266 ALA B CA 1
ATOM 4828 C C . ALA B 1 266 ? 21.406 -16.969 7.766 1 93.88 266 ALA B C 1
ATOM 4830 O O . ALA B 1 266 ? 20.562 -17.781 8.125 1 93.88 266 ALA B O 1
ATOM 4831 N N . LEU B 1 267 ? 21.797 -16.906 6.5 1 94.06 267 LEU B N 1
ATOM 4832 C CA . LEU B 1 267 ? 21.219 -17.766 5.469 1 94.06 267 LEU B CA 1
ATOM 4833 C C . LEU B 1 267 ? 21.734 -19.203 5.609 1 94.06 267 LEU B C 1
ATOM 4835 O O . LEU B 1 267 ? 22.859 -19.422 6.066 1 94.06 267 LEU B O 1
ATOM 4839 N N . ASP B 1 268 ? 20.875 -20.125 5.254 1 93 268 ASP B N 1
ATOM 4840 C CA . ASP B 1 268 ? 21.344 -21.5 5.207 1 93 268 ASP B CA 1
ATOM 4841 C C . ASP B 1 268 ? 22.203 -21.75 3.967 1 93 268 ASP B C 1
ATOM 4843 O O . ASP B 1 268 ? 22.297 -20.875 3.094 1 93 268 ASP B O 1
ATOM 4847 N N . ASP B 1 269 ? 22.812 -22.875 3.838 1 92.5 269 ASP B N 1
ATOM 4848 C CA . ASP B 1 269 ? 23.781 -23.188 2.785 1 92.5 269 ASP B CA 1
ATOM 4849 C C . ASP B 1 269 ? 23.109 -23.203 1.414 1 92.5 269 ASP B C 1
ATOM 4851 O O . ASP B 1 269 ? 23.688 -22.734 0.429 1 92.5 269 ASP B O 1
ATOM 4855 N N . GLN B 1 270 ? 21.984 -23.703 1.368 1 88.06 270 GLN B N 1
ATOM 4856 C CA . GLN B 1 270 ? 21.281 -23.766 0.088 1 88.06 270 GLN B CA 1
ATOM 4857 C C . GLN B 1 270 ? 21.016 -22.375 -0.475 1 88.06 270 GLN B C 1
ATOM 4859 O O . GLN B 1 270 ? 21.234 -22.125 -1.663 1 88.06 270 GLN B O 1
ATOM 4864 N N . ARG B 1 271 ? 20.609 -21.516 0.349 1 92.19 271 ARG B N 1
ATOM 4865 C CA . ARG B 1 271 ? 20.344 -20.141 -0.085 1 92.19 271 ARG B CA 1
ATOM 4866 C C . ARG B 1 271 ? 21.641 -19.422 -0.466 1 92.19 271 ARG B C 1
ATOM 4868 O O . ARG B 1 271 ? 21.656 -18.656 -1.43 1 92.19 271 ARG B O 1
ATOM 4875 N N . LYS B 1 272 ? 22.609 -19.641 0.28 1 93.62 272 LYS B N 1
ATOM 4876 C CA . LYS B 1 272 ? 23.906 -19.031 -0.063 1 93.62 272 LYS B CA 1
ATOM 4877 C C . LYS B 1 272 ? 24.359 -19.484 -1.444 1 93.62 272 LYS B C 1
ATOM 4879 O O . LYS B 1 272 ? 24.922 -18.703 -2.209 1 93.62 272 LYS B O 1
ATOM 4884 N N . GLU B 1 273 ? 24.125 -20.719 -1.68 1 91.62 273 GLU B N 1
ATOM 4885 C CA . GLU B 1 273 ? 24.5 -21.25 -2.988 1 91.62 273 GLU B CA 1
ATOM 4886 C C . GLU B 1 273 ? 23.641 -20.641 -4.09 1 91.62 273 GLU B C 1
ATOM 4888 O O . GLU B 1 273 ? 24.141 -20.312 -5.168 1 91.62 273 GLU B O 1
ATOM 4893 N N . ASP B 1 274 ? 22.406 -20.5 -3.816 1 89.56 274 ASP B N 1
ATOM 4894 C CA . ASP B 1 274 ? 21.469 -19.969 -4.801 1 89.56 274 ASP B CA 1
ATOM 4895 C C . ASP B 1 274 ? 21.812 -18.516 -5.141 1 89.56 274 ASP B C 1
ATOM 4897 O O . ASP B 1 274 ? 21.812 -18.125 -6.312 1 89.56 274 ASP B O 1
ATOM 4901 N N . TYR B 1 275 ? 22.031 -17.672 -4.191 1 92.94 275 TYR B N 1
ATOM 4902 C CA . TYR B 1 275 ? 22.266 -16.25 -4.395 1 92.94 275 TYR B CA 1
ATOM 4903 C C . TYR B 1 275 ? 23.703 -15.977 -4.805 1 92.94 275 TYR B C 1
ATOM 4905 O O . TYR B 1 275 ? 23.953 -15.188 -5.723 1 92.94 275 TYR B O 1
ATOM 4913 N N . GLY B 1 276 ? 24.656 -16.656 -4.117 1 92.62 276 GLY B N 1
ATOM 4914 C CA . GLY B 1 276 ? 26.062 -16.469 -4.414 1 92.62 276 GLY B CA 1
ATOM 4915 C C . GLY B 1 276 ? 26.641 -15.195 -3.822 1 92.62 276 GLY B C 1
ATOM 4916 O O . GLY B 1 276 ? 25.891 -14.297 -3.441 1 92.62 276 GLY B O 1
ATOM 4917 N N . GLN B 1 277 ? 27.922 -15.062 -3.877 1 91.31 277 GLN B N 1
ATOM 4918 C CA . GLN B 1 277 ? 28.641 -13.953 -3.264 1 91.31 277 GLN B CA 1
ATOM 4919 C C . GLN B 1 277 ? 28.438 -12.664 -4.059 1 91.31 277 GLN B C 1
ATOM 4921 O O . GLN B 1 277 ? 28.422 -11.57 -3.49 1 91.31 277 GLN B O 1
ATOM 4926 N N . LEU B 1 278 ? 28.266 -12.844 -5.289 1 90.94 278 LEU B N 1
ATOM 4927 C CA . LEU B 1 278 ? 28.062 -11.672 -6.133 1 90.94 278 LEU B CA 1
ATOM 4928 C C . LEU B 1 278 ? 26.766 -10.945 -5.738 1 90.94 278 LEU B C 1
ATOM 4930 O O . LEU B 1 278 ? 26.719 -9.719 -5.766 1 90.94 278 LEU B O 1
ATOM 4934 N N . TYR B 1 279 ? 25.797 -11.75 -5.418 1 91.56 279 TYR B N 1
ATOM 4935 C CA . TYR B 1 279 ? 24.531 -11.156 -4.988 1 91.56 279 TYR B CA 1
ATOM 4936 C C . TYR B 1 279 ? 24.719 -10.383 -3.689 1 91.56 279 TYR B C 1
ATOM 4938 O O . TYR B 1 279 ? 24.109 -9.32 -3.502 1 91.56 279 TYR B O 1
ATOM 4946 N N . CYS B 1 280 ? 25.531 -10.867 -2.814 1 91.5 280 CYS B N 1
ATOM 4947 C CA . CYS B 1 280 ? 25.859 -10.18 -1.569 1 91.5 280 CYS B CA 1
ATOM 4948 C C . CYS B 1 280 ? 26.469 -8.805 -1.842 1 91.5 280 CYS B C 1
ATOM 4950 O O . CYS B 1 280 ? 26.094 -7.82 -1.207 1 91.5 280 CYS B O 1
ATOM 4952 N N . LYS B 1 281 ? 27.312 -8.758 -2.748 1 90.62 281 LYS B N 1
ATOM 4953 C CA . LYS B 1 281 ? 27.953 -7.496 -3.119 1 90.62 281 LYS B CA 1
ATOM 4954 C C . LYS B 1 281 ? 26.953 -6.527 -3.73 1 90.62 281 LYS B C 1
ATOM 4956 O O . LYS B 1 281 ? 27.047 -5.312 -3.529 1 90.62 281 LYS B O 1
ATOM 4961 N N . LYS B 1 282 ? 26.062 -7.078 -4.5 1 89.81 282 LYS B N 1
ATOM 4962 C CA . LYS B 1 282 ? 25.016 -6.246 -5.09 1 89.81 282 LYS B CA 1
ATOM 4963 C C . LYS B 1 282 ? 24.156 -5.605 -4.012 1 89.81 282 LYS B C 1
ATOM 4965 O O . LYS B 1 282 ? 23.781 -4.434 -4.117 1 89.81 282 LYS B O 1
ATOM 4970 N N . VAL B 1 283 ? 23.812 -6.391 -2.99 1 92.75 283 VAL B N 1
ATOM 4971 C CA . VAL B 1 283 ? 23 -5.891 -1.885 1 92.75 283 VAL B CA 1
ATOM 4972 C C . VAL B 1 283 ? 23.75 -4.781 -1.15 1 92.75 283 VAL B C 1
ATOM 4974 O O . VAL B 1 283 ? 23.188 -3.73 -0.852 1 92.75 283 VAL B O 1
ATOM 4977 N N . GLU B 1 284 ? 25 -5.031 -0.881 1 91.38 284 GLU B N 1
ATOM 4978 C CA . GLU B 1 284 ? 25.844 -4.039 -0.217 1 91.38 284 GLU B CA 1
ATOM 4979 C C . GLU B 1 284 ? 25.938 -2.754 -1.035 1 91.38 284 GLU B C 1
ATOM 4981 O O . GLU B 1 284 ? 25.797 -1.655 -0.49 1 91.38 284 GLU B O 1
ATOM 4986 N N . GLY B 1 285 ? 26.234 -2.922 -2.291 1 88.75 285 GLY B N 1
ATOM 4987 C CA . GLY B 1 285 ? 26.328 -1.771 -3.178 1 88.75 285 GLY B CA 1
ATOM 4988 C C . GLY B 1 285 ? 25.047 -0.958 -3.221 1 88.75 285 GLY B C 1
ATOM 4989 O O . GLY B 1 285 ? 25.078 0.274 -3.227 1 88.75 285 GLY B O 1
ATOM 4990 N N . PHE B 1 286 ? 23.969 -1.657 -3.279 1 88.62 286 PHE B N 1
ATOM 4991 C CA . PHE B 1 286 ? 22.672 -0.979 -3.305 1 88.62 286 PHE B CA 1
ATOM 4992 C C . PHE B 1 286 ? 22.469 -0.143 -2.045 1 88.62 286 PHE B C 1
ATOM 4994 O O . PHE B 1 286 ? 22.094 1.026 -2.123 1 88.62 286 PHE B O 1
ATOM 5001 N N . LYS B 1 287 ? 22.672 -0.731 -0.876 1 88.69 287 LYS B N 1
ATOM 5002 C CA . LYS B 1 287 ? 22.453 -0.043 0.393 1 88.69 287 LYS B CA 1
ATOM 5003 C C . LYS B 1 287 ? 23.375 1.168 0.526 1 88.69 287 LYS B C 1
ATOM 5005 O O . LYS B 1 287 ? 22.953 2.23 0.985 1 88.69 287 LYS B O 1
ATOM 5010 N N . LYS B 1 288 ? 24.594 1.021 0.082 1 87.81 288 LYS B N 1
ATOM 5011 C CA . LYS B 1 288 ? 25.547 2.125 0.146 1 87.81 288 LYS B CA 1
ATOM 5012 C C . LYS B 1 288 ? 25.156 3.244 -0.814 1 87.81 288 LYS B C 1
ATOM 5014 O O . LYS B 1 288 ? 25.234 4.426 -0.463 1 87.81 288 LYS B O 1
ATOM 5019 N N . ASN B 1 289 ? 24.734 2.855 -2.002 1 85 289 ASN B N 1
ATOM 5020 C CA . ASN B 1 289 ? 24.359 3.84 -3.004 1 85 289 ASN B CA 1
ATOM 5021 C C . ASN B 1 289 ? 23.078 4.582 -2.598 1 85 289 ASN B C 1
ATOM 5023 O O . ASN B 1 289 ? 22.922 5.766 -2.9 1 85 289 ASN B O 1
ATOM 5027 N N . PHE B 1 290 ? 22.219 3.844 -1.99 1 84 290 PHE B N 1
ATOM 5028 C CA . PHE B 1 290 ? 20.984 4.445 -1.521 1 84 290 PHE B CA 1
ATOM 5029 C C . PHE B 1 290 ? 21.266 5.598 -0.567 1 84 290 PHE B C 1
ATOM 5031 O O . PHE B 1 290 ? 20.625 6.645 -0.641 1 84 290 PHE B O 1
ATOM 5038 N N . ARG B 1 291 ? 22.156 5.445 0.272 1 83.31 291 ARG B N 1
ATOM 5039 C CA . ARG B 1 291 ? 22.531 6.484 1.224 1 83.31 291 ARG B CA 1
ATOM 5040 C C . ARG B 1 291 ? 23.281 7.617 0.527 1 83.31 291 ARG B C 1
ATOM 5042 O O . ARG B 1 291 ? 22.938 8.789 0.705 1 83.31 291 ARG B O 1
ATOM 5049 N N . ARG B 1 292 ? 24.203 7.273 -0.289 1 83.56 292 ARG B N 1
ATOM 5050 C CA . ARG B 1 292 ? 25.094 8.25 -0.899 1 83.56 292 ARG B CA 1
ATOM 5051 C C . ARG B 1 292 ? 24.359 9.125 -1.9 1 83.56 292 ARG B C 1
ATOM 5053 O O . ARG B 1 292 ? 24.656 10.312 -2.043 1 83.56 292 ARG B O 1
ATOM 5060 N N . LYS B 1 293 ? 23.422 8.578 -2.514 1 84.12 293 LYS B N 1
ATOM 5061 C CA . LYS B 1 293 ? 22.734 9.297 -3.586 1 84.12 293 LYS B CA 1
ATOM 5062 C C . LYS B 1 293 ? 21.531 10.078 -3.051 1 84.12 293 LYS B C 1
ATOM 5064 O O . LYS B 1 293 ? 20.875 10.805 -3.797 1 84.12 293 LYS B O 1
ATOM 5069 N N . GLY B 1 294 ? 21.328 9.938 -1.833 1 88.12 294 GLY B N 1
ATOM 5070 C CA . GLY B 1 294 ? 20.266 10.734 -1.229 1 88.12 294 GLY B CA 1
ATOM 5071 C C . GLY B 1 294 ? 20.594 12.211 -1.157 1 88.12 294 GLY B C 1
ATOM 5072 O O . GLY B 1 294 ? 21.766 12.586 -0.978 1 88.12 294 GLY B O 1
ATOM 5073 N N . ALA B 1 295 ? 19.594 13.039 -1.28 1 89.81 295 ALA B N 1
ATOM 5074 C CA . ALA B 1 295 ? 19.766 14.484 -1.179 1 89.81 295 ALA B CA 1
ATOM 5075 C C . ALA B 1 295 ? 20.172 14.891 0.233 1 89.81 295 ALA B C 1
ATOM 5077 O O . ALA B 1 295 ? 19.688 14.336 1.216 1 89.81 295 ALA B O 1
ATOM 5078 N N . LYS B 1 296 ? 21.062 15.781 0.331 1 89.62 296 LYS B N 1
ATOM 5079 C CA . LYS B 1 296 ? 21.5 16.312 1.618 1 89.62 296 LYS B CA 1
ATOM 5080 C C . LYS B 1 296 ? 20.578 17.438 2.082 1 89.62 296 LYS B C 1
ATOM 5082 O O . LYS B 1 296 ? 20.281 17.562 3.273 1 89.62 296 LYS B O 1
ATOM 5087 N N . ASP B 1 297 ? 20.203 18.234 1.102 1 93.69 297 ASP B N 1
ATOM 5088 C CA . ASP B 1 297 ? 19.312 19.344 1.4 1 93.69 297 ASP B CA 1
ATOM 5089 C C . ASP B 1 297 ? 17.875 18.859 1.623 1 93.69 297 ASP B C 1
ATOM 5091 O O . ASP B 1 297 ? 17.234 18.375 0.693 1 93.69 297 ASP B O 1
ATOM 5095 N N . ILE B 1 298 ? 17.375 19.016 2.861 1 94.88 298 ILE B N 1
ATOM 5096 C CA . ILE B 1 298 ? 16.047 18.516 3.168 1 94.88 298 ILE B CA 1
ATOM 5097 C C . ILE B 1 298 ? 15.023 19.641 3.086 1 94.88 298 ILE B C 1
ATOM 5099 O O . ILE B 1 298 ? 13.859 19.469 3.438 1 94.88 298 ILE B O 1
ATOM 5103 N N . SER B 1 299 ? 15.367 20.875 2.58 1 94.62 299 SER B N 1
ATOM 5104 C CA . SER B 1 299 ? 14.508 22.047 2.535 1 94.62 299 SER B CA 1
ATOM 5105 C C . SER B 1 299 ? 13.227 21.766 1.75 1 94.62 299 SER B C 1
ATOM 5107 O O . SER B 1 299 ? 12.156 22.266 2.107 1 94.62 299 SER B O 1
ATOM 5109 N N . PRO B 1 300 ? 13.289 20.953 0.666 1 94.25 300 PRO B N 1
ATOM 5110 C CA . PRO B 1 300 ? 12.031 20.672 -0.041 1 94.25 300 PRO B CA 1
ATOM 5111 C C . PRO B 1 300 ? 11.008 19.969 0.837 1 94.25 300 PRO B C 1
ATOM 5113 O O . PRO B 1 300 ? 9.805 20.188 0.693 1 94.25 300 PRO B O 1
ATOM 5116 N N . VAL B 1 301 ? 11.484 19.125 1.731 1 96.38 301 VAL B N 1
ATOM 5117 C CA . VAL B 1 301 ? 10.594 18.391 2.621 1 96.38 301 VAL B CA 1
ATOM 5118 C C . VAL B 1 301 ? 10.008 19.344 3.666 1 96.38 301 VAL B C 1
ATOM 5120 O O . VAL B 1 301 ? 8.805 19.312 3.939 1 96.38 301 VAL B O 1
ATOM 5123 N N . ILE B 1 302 ? 10.836 20.219 4.176 1 97.19 302 ILE B N 1
ATOM 5124 C CA . ILE B 1 302 ? 10.383 21.188 5.168 1 97.19 302 ILE B CA 1
ATOM 5125 C C . ILE B 1 302 ? 9.367 22.125 4.535 1 97.19 302 ILE B C 1
ATOM 5127 O O . ILE B 1 302 ? 8.352 22.453 5.152 1 97.19 302 ILE B O 1
ATOM 5131 N N . ASN B 1 303 ? 9.656 22.516 3.318 1 95.81 303 ASN B N 1
ATOM 5132 C CA . ASN B 1 303 ? 8.719 23.375 2.596 1 95.81 303 ASN B CA 1
ATOM 5133 C C . ASN B 1 303 ? 7.375 22.672 2.389 1 95.81 303 ASN B C 1
ATOM 5135 O O . ASN B 1 303 ? 6.324 23.312 2.504 1 95.81 303 ASN B O 1
ATOM 5139 N N . ALA B 1 304 ? 7.41 21.422 2.062 1 96.56 304 ALA B N 1
ATOM 5140 C CA . ALA B 1 304 ? 6.18 20.656 1.871 1 96.56 304 ALA B CA 1
ATOM 5141 C C . ALA B 1 304 ? 5.367 20.594 3.162 1 96.56 304 ALA B C 1
ATOM 5143 O O . ALA B 1 304 ? 4.148 20.781 3.148 1 96.56 304 ALA B O 1
ATOM 5144 N N . PHE B 1 305 ? 6.059 20.344 4.289 1 98 305 PHE B N 1
ATOM 5145 C CA . PHE B 1 305 ? 5.395 20.359 5.586 1 98 305 PHE B CA 1
ATOM 5146 C C . PHE B 1 305 ? 4.723 21.703 5.836 1 98 305 PHE B C 1
ATOM 5148 O O . PHE B 1 305 ? 3.572 21.75 6.273 1 98 305 PHE B O 1
ATOM 5155 N N . THR B 1 306 ? 5.488 22.703 5.582 1 97.19 306 THR B N 1
ATOM 5156 C CA . THR B 1 306 ? 5.008 24.047 5.836 1 97.19 306 THR B CA 1
ATOM 5157 C C . THR B 1 306 ? 3.736 24.328 5.043 1 97.19 306 THR B C 1
ATOM 5159 O O . THR B 1 306 ? 2.762 24.859 5.586 1 97.19 306 THR B O 1
ATOM 5162 N N . GLU B 1 307 ? 3.777 23.984 3.803 1 96.12 307 GLU B N 1
ATOM 5163 C CA . GLU B 1 307 ? 2.596 24.188 2.969 1 96.12 307 GLU B CA 1
ATOM 5164 C C . GLU B 1 307 ? 1.408 23.375 3.486 1 96.12 307 GLU B C 1
ATOM 5166 O O . GLU B 1 307 ? 0.297 23.906 3.596 1 96.12 307 GLU B O 1
ATOM 5171 N N . ALA B 1 308 ? 1.618 22.156 3.818 1 97.19 308 ALA B N 1
ATOM 5172 C CA . ALA B 1 308 ? 0.549 21.297 4.312 1 97.19 308 ALA B CA 1
ATOM 5173 C C . ALA B 1 308 ? -0.084 21.875 5.574 1 97.19 308 ALA B C 1
ATOM 5175 O O . ALA B 1 308 ? -1.285 21.703 5.805 1 97.19 308 ALA B O 1
ATOM 5176 N N . LEU B 1 309 ? 0.699 22.594 6.355 1 98.44 309 LEU B N 1
ATOM 5177 C CA . LEU B 1 309 ? 0.243 23.047 7.668 1 98.44 309 LEU B CA 1
ATOM 5178 C C . LEU B 1 309 ? -0.275 24.484 7.602 1 98.44 309 LEU B C 1
ATOM 5180 O O . LEU B 1 309 ? -0.929 24.953 8.539 1 98.44 309 LEU B O 1
ATOM 5184 N N . THR B 1 310 ? -0.016 25.188 6.48 1 97.62 310 THR B N 1
ATOM 5185 C CA . THR B 1 310 ? -0.352 26.609 6.484 1 97.62 310 THR B CA 1
ATOM 5186 C C . THR B 1 310 ? -1.376 26.922 5.398 1 97.62 310 THR B C 1
ATOM 5188 O O . THR B 1 310 ? -2.068 27.938 5.465 1 97.62 310 THR B O 1
ATOM 5191 N N . GLN B 1 311 ? -1.445 26.125 4.379 1 96.19 311 GLN B N 1
ATOM 5192 C CA . GLN B 1 311 ? -2.367 26.406 3.287 1 96.19 311 GLN B CA 1
ATOM 5193 C C . GLN B 1 311 ? -3.818 26.297 3.748 1 96.19 311 GLN B C 1
ATOM 5195 O O . GLN B 1 311 ? -4.16 25.406 4.527 1 96.19 311 GLN B O 1
ATOM 5200 N N . THR B 1 312 ? -4.641 27.172 3.252 1 96.75 312 THR B N 1
ATOM 5201 C CA . THR B 1 312 ? -6.07 27.109 3.533 1 96.75 312 THR B CA 1
ATOM 5202 C C . THR B 1 312 ? -6.688 25.844 2.955 1 96.75 312 THR B C 1
ATOM 5204 O O . THR B 1 312 ? -7.559 25.234 3.576 1 96.75 312 THR B O 1
ATOM 5207 N N . HIS B 1 313 ? -6.223 25.531 1.768 1 93.94 313 HIS B N 1
ATOM 5208 C CA . HIS B 1 313 ? -6.633 24.312 1.085 1 93.94 313 HIS B CA 1
ATOM 5209 C C . HIS B 1 313 ? -5.438 23.422 0.786 1 93.94 313 HIS B C 1
ATOM 5211 O O . HIS B 1 313 ? -4.914 23.422 -0.332 1 93.94 313 HIS B O 1
ATOM 5217 N N . PRO B 1 314 ? -5.082 22.609 1.782 1 94.94 314 PRO B N 1
ATOM 5218 C CA . PRO B 1 314 ? -3.912 21.75 1.564 1 94.94 314 PRO B CA 1
ATOM 5219 C C . PRO B 1 314 ? -4.145 20.703 0.484 1 94.94 314 PRO B C 1
ATOM 5221 O O . PRO B 1 314 ? -5.285 20.312 0.225 1 94.94 314 PRO B O 1
ATOM 5224 N N . GLN B 1 315 ? -3.076 20.328 -0.14 1 92.81 315 GLN B N 1
ATOM 5225 C CA . GLN B 1 315 ? -3.135 19.25 -1.116 1 92.81 315 GLN B CA 1
ATOM 5226 C C . GLN B 1 315 ? -3.262 17.891 -0.426 1 92.81 315 GLN B C 1
ATOM 5228 O O . GLN B 1 315 ? -2.92 17.75 0.75 1 92.81 315 GLN B O 1
ATOM 5233 N N . ASP B 1 316 ? -3.732 16.953 -1.208 1 94.19 316 ASP B N 1
ATOM 5234 C CA . ASP B 1 316 ? -3.828 15.602 -0.668 1 94.19 316 ASP B CA 1
ATOM 5235 C C . ASP B 1 316 ? -2.449 14.953 -0.579 1 94.19 316 ASP B C 1
ATOM 5237 O O . ASP B 1 316 ? -2.217 14.094 0.279 1 94.19 316 ASP B O 1
ATOM 5241 N N . ARG B 1 317 ? -1.613 15.32 -1.514 1 95 317 ARG B N 1
ATOM 5242 C CA . ARG B 1 317 ? -0.276 14.742 -1.567 1 95 317 ARG B CA 1
ATOM 5243 C C . ARG B 1 317 ? 0.769 15.797 -1.899 1 95 317 ARG B C 1
ATOM 5245 O O . ARG B 1 317 ? 0.536 16.672 -2.746 1 95 317 ARG B O 1
ATOM 5252 N N . TYR B 1 318 ? 1.832 15.836 -1.163 1 95.44 318 TYR B N 1
ATOM 5253 C CA . TYR B 1 318 ? 3.041 16.594 -1.438 1 95.44 318 TYR B CA 1
ATOM 5254 C C . TYR B 1 318 ? 4.215 15.68 -1.745 1 95.44 318 TYR B C 1
ATOM 5256 O O . TYR B 1 318 ? 4.484 14.734 -0.997 1 95.44 318 TYR B O 1
ATOM 5264 N N . CYS B 1 319 ? 4.879 15.922 -2.838 1 95.06 319 CYS B N 1
ATOM 5265 C CA . CYS B 1 319 ? 5.91 14.992 -3.287 1 95.06 319 CYS B CA 1
ATOM 5266 C C . CYS B 1 319 ? 7.25 15.703 -3.439 1 95.06 319 CYS B C 1
ATOM 5268 O O . CYS B 1 319 ? 7.754 15.852 -4.555 1 95.06 319 CYS B O 1
ATOM 5270 N N . PRO B 1 320 ? 7.895 16.031 -2.338 1 95 320 PRO B N 1
ATOM 5271 C CA . PRO B 1 320 ? 9.242 16.594 -2.469 1 95 320 PRO B CA 1
ATOM 5272 C C . PRO B 1 320 ? 10.273 15.562 -2.91 1 95 320 PRO B C 1
ATOM 5274 O O . PRO B 1 320 ? 10.656 14.688 -2.123 1 95 320 PRO B O 1
ATOM 5277 N N . MET B 1 321 ? 10.68 15.656 -4.129 1 92.88 321 MET B N 1
ATOM 5278 C CA . MET B 1 321 ? 11.656 14.727 -4.676 1 92.88 321 MET B CA 1
ATOM 5279 C C . MET B 1 321 ? 12.336 15.312 -5.91 1 92.88 321 MET B C 1
ATOM 5281 O O . MET B 1 321 ? 11.867 16.312 -6.469 1 92.88 321 MET B O 1
ATOM 5285 N N . GLU B 1 322 ? 13.414 14.742 -6.27 1 89.69 322 GLU B N 1
ATOM 5286 C CA . GLU B 1 322 ? 14.125 15.148 -7.477 1 89.69 322 GLU B CA 1
ATOM 5287 C C . GLU B 1 322 ? 13.336 14.781 -8.734 1 89.69 322 GLU B C 1
ATOM 5289 O O . GLU B 1 322 ? 12.57 13.812 -8.727 1 89.69 322 GLU B O 1
ATOM 5294 N N . PRO B 1 323 ? 13.602 15.477 -9.828 1 88.38 323 PRO B N 1
ATOM 5295 C CA . PRO B 1 323 ? 12.844 15.25 -11.07 1 88.38 323 PRO B CA 1
ATOM 5296 C C . PRO B 1 323 ? 12.984 13.82 -11.586 1 88.38 323 PRO B C 1
ATOM 5298 O O . PRO B 1 323 ? 12.016 13.242 -12.086 1 88.38 323 PRO B O 1
ATOM 5301 N N . ARG B 1 324 ? 14.188 13.273 -11.516 1 88.69 324 ARG B N 1
ATOM 5302 C CA . ARG B 1 324 ? 14.391 11.914 -11.992 1 88.69 324 ARG B CA 1
ATOM 5303 C C . ARG B 1 324 ? 13.516 10.93 -11.219 1 88.69 324 ARG B C 1
ATOM 5305 O O . ARG B 1 324 ? 12.953 10 -11.797 1 88.69 324 ARG B O 1
ATOM 5312 N N . MET B 1 325 ? 13.438 11.109 -9.961 1 90.62 325 MET B N 1
ATOM 5313 C CA . MET B 1 325 ? 12.625 10.234 -9.125 1 90.62 325 MET B CA 1
ATOM 5314 C C . MET B 1 325 ? 11.141 10.422 -9.43 1 90.62 325 MET B C 1
ATOM 5316 O O . MET B 1 325 ? 10.367 9.461 -9.398 1 90.62 325 MET B O 1
ATOM 5320 N N . TYR B 1 326 ? 10.742 11.656 -9.75 1 90.75 326 TYR B N 1
ATOM 5321 C CA . TYR B 1 326 ? 9.375 11.914 -10.18 1 90.75 326 TYR B CA 1
ATOM 5322 C C . TYR B 1 326 ? 9.031 11.109 -11.43 1 90.75 326 TYR B C 1
ATOM 5324 O O . TYR B 1 326 ? 7.941 10.539 -11.531 1 90.75 326 TYR B O 1
ATOM 5332 N N . ALA B 1 327 ? 9.945 11.086 -12.305 1 90 327 ALA B N 1
ATOM 5333 C CA . ALA B 1 327 ? 9.727 10.383 -13.562 1 90 327 ALA B CA 1
ATOM 5334 C C . ALA B 1 327 ? 9.555 8.883 -13.336 1 90 327 ALA B C 1
ATOM 5336 O O . ALA B 1 327 ? 8.656 8.258 -13.906 1 90 327 ALA B O 1
ATOM 5337 N N . VAL B 1 328 ? 10.406 8.359 -12.5 1 92.75 328 VAL B N 1
ATOM 5338 C CA . VAL B 1 328 ? 10.352 6.926 -12.227 1 92.75 328 VAL B CA 1
ATOM 5339 C C . VAL B 1 328 ? 9.062 6.598 -11.477 1 92.75 328 VAL B C 1
ATOM 5341 O O . VAL B 1 328 ? 8.406 5.59 -11.766 1 92.75 328 VAL B O 1
ATOM 5344 N N . ALA B 1 329 ? 8.734 7.422 -10.5 1 92.56 329 ALA B N 1
ATOM 5345 C CA . ALA B 1 329 ? 7.488 7.234 -9.758 1 92.56 329 ALA B CA 1
ATOM 5346 C C . ALA B 1 329 ? 6.281 7.328 -10.688 1 92.56 329 ALA B C 1
ATOM 5348 O O . ALA B 1 329 ? 5.312 6.586 -10.531 1 92.56 329 ALA B O 1
ATOM 5349 N N . PHE B 1 330 ? 6.324 8.25 -11.625 1 90 330 PHE B N 1
ATOM 5350 C CA . PHE B 1 330 ? 5.254 8.406 -12.602 1 90 330 PHE B CA 1
ATOM 5351 C C . PHE B 1 330 ? 5.082 7.137 -13.422 1 90 330 PHE B C 1
ATOM 5353 O O . PHE B 1 330 ? 3.955 6.68 -13.641 1 90 330 PHE B O 1
ATOM 5360 N N . ILE B 1 331 ? 6.148 6.559 -13.859 1 90.88 331 ILE B N 1
ATOM 5361 C CA . ILE B 1 331 ? 6.109 5.328 -14.641 1 90.88 331 ILE B CA 1
ATOM 5362 C C . ILE B 1 331 ? 5.551 4.191 -13.789 1 90.88 331 ILE B C 1
ATOM 5364 O O . ILE B 1 331 ? 4.715 3.412 -14.25 1 90.88 331 ILE B O 1
ATOM 5368 N N . SER B 1 332 ? 5.945 4.133 -12.539 1 94.06 332 SER B N 1
ATOM 5369 C CA . SER B 1 332 ? 5.477 3.096 -11.625 1 94.06 332 SER B CA 1
ATOM 5370 C C . SER B 1 332 ? 3.965 3.156 -11.445 1 94.06 332 SER B C 1
ATOM 5372 O O . SER B 1 332 ? 3.305 2.121 -11.336 1 94.06 332 SER B O 1
ATOM 5374 N N . ASN B 1 333 ? 3.408 4.355 -11.469 1 91.69 333 ASN B N 1
ATOM 5375 C CA . ASN B 1 333 ? 2.014 4.543 -11.078 1 91.69 333 ASN B CA 1
ATOM 5376 C C . ASN B 1 333 ? 1.091 4.559 -12.297 1 91.69 333 ASN B C 1
ATOM 5378 O O . ASN B 1 333 ? -0.105 4.289 -12.172 1 91.69 333 ASN B O 1
ATOM 5382 N N . HIS B 1 334 ? 1.658 4.832 -13.5 1 86.69 334 HIS B N 1
ATOM 5383 C CA . HIS B 1 334 ? 0.733 5.105 -14.594 1 86.69 334 HIS B CA 1
ATOM 5384 C C . HIS B 1 334 ? 0.989 4.176 -15.781 1 86.69 334 HIS B C 1
ATOM 5386 O O . HIS B 1 334 ? 0.2 4.137 -16.719 1 86.69 334 HIS B O 1
ATOM 5392 N N . PHE B 1 335 ? 2.045 3.395 -15.711 1 86.88 335 PHE B N 1
ATOM 5393 C CA . PHE B 1 335 ? 2.344 2.43 -16.766 1 86.88 335 PHE B CA 1
ATOM 5394 C C . PHE B 1 335 ? 2.203 1.004 -16.25 1 86.88 335 PHE B C 1
ATOM 5396 O O . PHE B 1 335 ? 2.176 0.778 -15.031 1 86.88 335 PHE B O 1
ATOM 5403 N N . PRO B 1 336 ? 2.049 0.093 -17.203 1 87.12 336 PRO B N 1
ATOM 5404 C CA . PRO B 1 336 ? 2.025 -1.304 -16.766 1 87.12 336 PRO B CA 1
ATOM 5405 C C . PRO B 1 336 ? 3.281 -1.699 -15.992 1 87.12 336 PRO B C 1
ATOM 5407 O O . PRO B 1 336 ? 4.367 -1.174 -16.25 1 87.12 336 PRO B O 1
ATOM 5410 N N . ALA B 1 337 ? 3.1 -2.658 -15.078 1 91.38 337 ALA B N 1
ATOM 5411 C CA . ALA B 1 337 ? 4.176 -3.068 -14.18 1 91.38 337 ALA B CA 1
ATOM 5412 C C . ALA B 1 337 ? 5.402 -3.52 -14.961 1 91.38 337 ALA B C 1
ATOM 5414 O O . ALA B 1 337 ? 6.539 -3.287 -14.539 1 91.38 337 ALA B O 1
ATOM 5415 N N . TRP B 1 338 ? 5.227 -4.184 -16.094 1 89 338 TRP B N 1
ATOM 5416 C CA . TRP B 1 338 ? 6.367 -4.703 -16.844 1 89 338 TRP B CA 1
ATOM 5417 C C . TRP B 1 338 ? 7.215 -3.566 -17.406 1 89 338 TRP B C 1
ATOM 5419 O O . TRP B 1 338 ? 8.43 -3.721 -17.594 1 89 338 TRP B O 1
ATOM 5429 N N . VAL B 1 339 ? 6.574 -2.4 -17.734 1 88.12 339 VAL B N 1
ATOM 5430 C CA . VAL B 1 339 ? 7.332 -1.237 -18.172 1 88.12 339 VAL B CA 1
ATOM 5431 C C . VAL B 1 339 ? 8.18 -0.697 -17.031 1 88.12 339 VAL B C 1
ATOM 5433 O O . VAL B 1 339 ? 9.383 -0.47 -17.203 1 88.12 339 VAL B O 1
ATOM 5436 N N . TYR B 1 340 ? 7.562 -0.529 -15.906 1 94.12 340 TYR B N 1
ATOM 5437 C CA . TYR B 1 340 ? 8.273 -0.052 -14.727 1 94.12 340 TYR B CA 1
ATOM 5438 C C . TYR B 1 340 ? 9.414 -0.991 -14.359 1 94.12 340 TYR B C 1
ATOM 5440 O O . TYR B 1 340 ? 10.531 -0.544 -14.094 1 94.12 340 TYR B O 1
ATOM 5448 N N . ASP B 1 341 ? 9.148 -2.287 -14.398 1 94.31 341 ASP B N 1
ATOM 5449 C CA . ASP B 1 341 ? 10.18 -3.273 -14.086 1 94.31 341 ASP B CA 1
ATOM 5450 C C . ASP B 1 341 ? 11.359 -3.154 -15.047 1 94.31 341 ASP B C 1
ATOM 5452 O O . ASP B 1 341 ? 12.516 -3.223 -14.625 1 94.31 341 ASP B O 1
ATOM 5456 N N . GLY B 1 342 ? 11.031 -2.975 -16.312 1 91.94 342 GLY B N 1
ATOM 5457 C CA . GLY B 1 342 ? 12.078 -2.793 -17.312 1 91.94 342 GLY B CA 1
ATOM 5458 C C . GLY B 1 342 ? 12.938 -1.568 -17.047 1 91.94 342 GLY B C 1
ATOM 5459 O O . GLY B 1 342 ? 14.164 -1.63 -17.141 1 91.94 342 GLY B O 1
ATOM 5460 N N . VAL B 1 343 ? 12.336 -0.492 -16.688 1 91.5 343 VAL B N 1
ATOM 5461 C CA . VAL B 1 343 ? 13.031 0.769 -16.438 1 91.5 343 VAL B CA 1
ATOM 5462 C C . VAL B 1 343 ? 13.945 0.625 -15.234 1 91.5 343 VAL B C 1
ATOM 5464 O O . VAL B 1 343 ? 15.102 1.04 -15.266 1 91.5 343 VAL B O 1
ATOM 5467 N N . VAL B 1 344 ? 13.422 0.033 -14.195 1 90.31 344 VAL B N 1
ATOM 5468 C CA . VAL B 1 344 ? 14.195 -0.103 -12.969 1 90.31 344 VAL B CA 1
ATOM 5469 C C . VAL B 1 344 ? 15.383 -1.036 -13.195 1 90.31 344 VAL B C 1
ATOM 5471 O O . VAL B 1 344 ? 16.469 -0.802 -12.68 1 90.31 344 VAL B O 1
ATOM 5474 N N . ARG B 1 345 ? 15.18 -2.051 -13.938 1 89.31 345 ARG B N 1
ATOM 5475 C CA . ARG B 1 345 ? 16.266 -2.967 -14.258 1 89.31 345 ARG B CA 1
ATOM 5476 C C . ARG B 1 345 ? 17.328 -2.281 -15.117 1 89.31 345 ARG B C 1
ATOM 5478 O O . ARG B 1 345 ? 18.531 -2.486 -14.906 1 89.31 345 ARG B O 1
ATOM 5485 N N . LEU B 1 346 ? 16.891 -1.481 -16.016 1 88.5 346 LEU B N 1
ATOM 5486 C CA . LEU B 1 346 ? 17.797 -0.73 -16.875 1 88.5 346 LEU B CA 1
ATOM 5487 C C . LEU B 1 346 ? 18.609 0.272 -16.047 1 88.5 346 LEU B C 1
ATOM 5489 O O . LEU B 1 346 ? 19.812 0.41 -16.234 1 88.5 346 LEU B O 1
ATOM 5493 N N . LEU B 1 347 ? 17.969 0.948 -15.18 1 84.19 347 LEU B N 1
ATOM 5494 C CA . LEU B 1 347 ? 18.625 1.93 -14.328 1 84.19 347 LEU B CA 1
ATOM 5495 C C . LEU B 1 347 ? 19.641 1.257 -13.414 1 84.19 347 LEU B C 1
ATOM 5497 O O . LEU B 1 347 ? 20.703 1.824 -13.133 1 84.19 347 LEU B O 1
ATOM 5501 N N . ALA B 1 348 ? 19.312 0.092 -12.945 1 79.31 348 ALA B N 1
ATOM 5502 C CA . ALA B 1 348 ? 20.219 -0.655 -12.086 1 79.31 348 ALA B CA 1
ATOM 5503 C C . ALA B 1 348 ? 21.5 -1.03 -12.828 1 79.31 348 ALA B C 1
ATOM 5505 O O . ALA B 1 348 ? 22.594 -0.995 -12.25 1 79.31 348 ALA B O 1
ATOM 5506 N N . VAL B 1 349 ? 21.375 -1.39 -14.031 1 75 349 VAL B N 1
ATOM 5507 C CA . VAL B 1 349 ? 22.516 -1.758 -14.852 1 75 349 VAL B CA 1
ATOM 5508 C C . VAL B 1 349 ? 23.391 -0.528 -15.109 1 75 349 VAL B C 1
ATOM 5510 O O . VAL B 1 349 ? 24.625 -0.603 -15.039 1 75 349 VAL B O 1
ATOM 5513 N N . LEU B 1 350 ? 22.719 0.567 -15.32 1 70.38 350 LEU B N 1
ATOM 5514 C CA . LEU B 1 350 ? 23.453 1.795 -15.633 1 70.38 350 LEU B CA 1
ATOM 5515 C C . LEU B 1 350 ? 24.188 2.318 -14.398 1 70.38 350 LEU B C 1
ATOM 5517 O O . LEU B 1 350 ? 25.281 2.875 -14.516 1 70.38 350 LEU B O 1
ATOM 5521 N N . LEU B 1 351 ? 23.547 2.07 -13.312 1 62.38 351 LEU B N 1
ATOM 5522 C CA . LEU B 1 351 ? 24.172 2.523 -12.07 1 62.38 351 LEU B CA 1
ATOM 5523 C C . LEU B 1 351 ? 25.328 1.62 -11.68 1 62.38 351 LEU B C 1
ATOM 5525 O O . LEU B 1 351 ? 26.328 2.09 -11.125 1 62.38 351 LEU B O 1
ATOM 5529 N N . LEU B 1 352 ? 25.078 0.335 -11.828 1 53.34 352 LEU B N 1
ATOM 5530 C CA . LEU B 1 352 ? 26.156 -0.592 -11.523 1 53.34 352 LEU B CA 1
ATOM 5531 C C . LEU B 1 352 ? 27.328 -0.375 -12.469 1 53.34 352 LEU B C 1
ATOM 5533 O O . LEU B 1 352 ? 28.5 -0.494 -12.062 1 53.34 352 LEU B O 1
ATOM 5537 N N . LYS B 1 353 ? 27.125 -0.223 -13.664 1 50.5 353 LYS B N 1
ATOM 5538 C CA . LYS B 1 353 ? 28.219 0.03 -14.586 1 50.5 353 LYS B CA 1
ATOM 5539 C C . LYS B 1 353 ? 29.016 1.263 -14.172 1 50.5 353 LYS B C 1
ATOM 5541 O O . LYS B 1 353 ? 30.25 1.289 -14.297 1 50.5 353 LYS B O 1
ATOM 5546 N N . LYS B 1 354 ? 28.344 2.102 -13.719 1 46.59 354 LYS B N 1
ATOM 5547 C CA . LYS B 1 354 ? 29.094 3.305 -13.352 1 46.59 354 LYS B CA 1
ATOM 5548 C C . LYS B 1 354 ? 30 3.045 -12.156 1 46.59 354 LYS B C 1
ATOM 5550 O O . LYS B 1 354 ? 31.062 3.672 -12.031 1 46.59 354 LYS B O 1
ATOM 5555 N N . ASP B 1 355 ? 29.562 2.283 -11.164 1 41.16 355 ASP B N 1
ATOM 5556 C CA . ASP B 1 355 ? 30.406 1.996 -10.008 1 41.16 355 ASP B CA 1
ATOM 5557 C C . ASP B 1 355 ? 31.562 1.068 -10.383 1 41.16 355 ASP B C 1
ATOM 5559 O O . ASP B 1 355 ? 32.531 0.921 -9.625 1 41.16 355 ASP B O 1
ATOM 5563 N N . GLU B 1 356 ? 31.469 0.27 -11.336 1 36.06 356 GLU B N 1
ATOM 5564 C CA . GLU B 1 356 ? 32.562 -0.54 -11.836 1 36.06 356 GLU B CA 1
ATOM 5565 C C . GLU B 1 356 ? 33.5 0.277 -12.742 1 36.06 356 GLU B C 1
ATOM 5567 O O . GLU B 1 356 ? 34.562 -0.196 -13.141 1 36.06 356 GLU B O 1
ATOM 5572 N N . VAL B 1 357 ? 33.031 1.331 -13.133 1 27.66 357 VAL B N 1
ATOM 5573 C CA . VAL B 1 357 ? 34.031 2.17 -13.812 1 27.66 357 VAL B CA 1
ATOM 5574 C C . VAL B 1 357 ? 34.656 3.145 -12.82 1 27.66 357 VAL B C 1
ATOM 5576 O O . VAL B 1 357 ? 33.938 3.713 -11.977 1 27.66 357 VAL B O 1
#

Organism: Cherax quadricarinatus (NCBI:txid27406)

Secondary structure (DSSP, 8-state):
----HHHHHHHHHHHHHHHHHHHHHHHTTSS-HHHHHHHHHHHHHHHHHHHHH-B---TT-EEEES-TTSHHHHHHHHHHHHHT-EEEEEESSTTSHHHHHHHHHS-TTEEEEE--TT-HHHHHHHHHHHHHHSPTT---SEEEE-------S-TTTS-HHHHHHHHIIIIIIHHHHHHHHHHHHHHTT-EEEEE--GGGT---TT-HHHHHHHHHHHHHHHHHHHHHGGGT-EEEEE-----GGGSSSS--HHHHHHHHHHHHHHS-HHHHHHHHHHHHHHHHHHHHHHHHTS-S--HHHHHHHHHHHHBSS--SEE----HHHHHHHHHHHHS-HHHHHHHHHHHHHHHHHHHH-/----HHHHHHHHHHHHHHHHHHHHHHHTTSS-HHHHHHHHHHHHHHHHHHHHH-B---TT-EEEES-TTSHHHHHHHHHHHHHT-EEEEEESSTTSHHHHHHHHHS-TTEEEEE--TT-HHHHHHHHHHHHHHSPTT---SEEEE-------S-TTTS-HHHHHHHHIIIIIIHHHHHHHHHHHHHHTT-EEEEE--GGGT---TT-HHHHHHHHHHHHHHHHHHHHHGGGT-EEEEE-----GGGSSSS--HHHHHHHHHHHHHHS-HHHHHHHHHHHHHHHHHHHHHHHHTS-S--HHHHHHHHHHHHBSS--SEE----HHHHHHHHHHHHS-HHHHHHHHHHHHHHHHHHHH-

Nearest PDB structures (foldseek):
  2jap-assembly1_D  TM=8.401E-01  e=2.398E-17  Streptomyces clavuligerus
  6vsp-assembly1_B  TM=8.303E-01  e=2.986E-15  Serratia marcescens
  6xew-assembly1_A  TM=8.711E-01  e=1.085E-14  Serratia marcescens
  7o6p-assembly1_C  TM=7.630E-01  e=1.082E-13  Salvia officinalis
  7o6p-assembly1_A  TM=7.640E-01  e=2.122E-13  Salvia officinalis

Foldseek 3Di:
DDDDVVLVVVLVVQLVVQQVVLVVCVVVVNDHSVVSSVVSSVVVNVVVVVQLPAWAQAAAAEEEAEACQWFLQVVLLQVSQVSHHQYEREHCDCPDPRVVVCVVNGDPSYHYAHDDLLDLVRLLVSLVVVVVPHPPLAFHQEYELDWFAAFFAAPVLQDPVNLVVGQSRQPVSLVSNCVNRVVRNLSNLHEYEHEAALLLQDPDGRRVSVSVNSVNSVVVQVVVQVVCVVSSYHGAYEHEYQALQQIVNADDLVVLLVVLVVSLVPDDPVVCVVCDVVNSVLRSVVSNCSNVVHHNDCVLVSVLVVSQSIRPDHDRYDYHYDPVSVVLSCCSRPHDNVRSVVVNVVVSVVVVVVVVD/DDDDVVLVVVLVVQLVVQQVVLVVCVVVVNDHSVVSSVVSSVVVNVVSVVQLPAWAQAAAAEEEAEACQWFPQVVLLQVSQVSHHQYEREHCDCPDPRVVVCVVRGDPSYHYAHDDLLDLVRLLVSLVVVVVPRPPLAFHQEYELDDFAAFFAAPVLQDPVNLVVGQSRQPVSLVSNCVNRVVRNLSNLHEYEHEAALLLQDPDGRRVSVSVNSVNSVVVQVVVQVVCVVSSYHGAYEHEYQALQQIVNADDLVVLLVVLVVSLVPDDPVVCVVCDVVNSVLRSVVSNCSNVVHHNDCVLVSVLVVSQSIRPDHDRYDYHYDPVSVVLSCCSRPPDNVRSVVVSVVVSVVVVVVVVD

Radius of gyration: 26.07 Å; Cα contacts (8 Å, |Δi|>4): 1291; chains: 2; bounding box: 70×71×72 Å

pLDDT: mean 93.01, std 9.04, range [27.02, 98.94]

InterPro domains:
  IPR002347 Short-chain dehydrogenase/reductase SDR [PF00106] (61-244)
  IPR002347 Short-chain dehydrogenase/reductase SDR [PR00080] (138-149)
  IPR002347 Short-chain dehydrogenase/reductase SDR [PR00080] (190-198)
  IPR002347 Short-chain dehydrogenase/reductase SDR [PR00080] (210-229)
  IPR002347 Short-chain dehydrogenase/reductase SDR [PR00081] (62-79)
  IPR002347 Short-chain dehydrogenase/reductase SDR [PR00081] (138-149)
  IPR002347 Short-chain dehydrogenase/reductase SDR [PR00081] (184-200)
  IPR002347 Short-chain dehydrogenase/reductase SDR [PR00081] (210-229)
  IPR020904 Short-chain dehydrogenase/reductase, conserved site [PS00061] (197-225)
  IPR036291 NAD(P)-binding domain superfamily [SSF51735] (56-279)